Protein AF-A0A0M8WIR7-F1 (afdb_monomer_lite)

Foldseek 3Di:
DQCQLPFQAFDDPDPCLGLCVQDVDSDDDPVSSVVSVVVVCVVVVPPDDPPWAWQAWECPPFIWTATPVRDIDTDNFAEDACALVFADQDPAAASVQAAELVGDDLQLQVQAAWEEEEEDQWQSSLQSLQSNVVGHPEYEYEDEDDQAECVLLVFNRGHYPVSCPLVCCAVVVVRYHYAHFDFRHWDDDPQKIWTWTQGPPPPGDTDTDITSHYYYPPGGADDQPNYDPQARAPADDSSRAGDADLLQAGPRHPSYHYAALRSCVVQPSHAQSNGSLARSLVVVQNVQVCCCVPPVDAQDKDWDQLVCPLVVLLVDLLRDSHLSRGFPQWWWKWFAFPVGITIIGGTHGPNRVLVCVLVCSNPGGQKMKTKHWDAFPPSSVDDPPDPVPDFDDQLDQPQDRGRDTWIKIWMDGSSDTQDIGTQRDDPVSNQDDCRRHRVSVVVVSVVSVD

Radius of gyration: 24.92 Å; chains: 1; bounding box: 61×50×68 Å

pLDDT: mean 93.35, std 7.59, range [45.44, 98.81]

Secondary structure (DSSP, 8-state):
---SS-SSPPP-S-GGG-GGGT---SS--HHHHHHHHHHHHHHTT-----S--EEEEE-SSSEEEEETT--EEEESSEEE---S-EE-----BTGGGSEETTTS---GGGGTT-EEEEE--SHHHHHHHHHHTTT-SEEEEEESS---BHHHHS-TTSBPGGG-HHHHHHHTTSS-EEEEEEEEEEEEETTEEEEEEEETTTTT-EEEEEESEEEE---EE---TTB-GGGPPPEETTTTEE-B-TTSBBSSSTTEEE-GGGGGGSSTTTSSTTSHHHHHHHHHHHHHHHHHHHH-PPPPEEEE-GGGHHHHHHHHHHH-SHHHHTTTTEEEEEEE-TTS-EEEEEEEEHHHHHHHHHHTTTSS-SEEEEEEEEPPTTGGGS-TT-TTS----TT--S----SS-EEEEEEEETTEEEEEEEPPP-TT-----IIIIIHHHHHHHHHTT-

Sequence (450 aa):
MNLRTDWNSLLSDDPELLFTAYTPRYFPGADDMVRYLGDFAVKNDLPIRYDTTVVSVTRPDDFVLRDQHGTGYRAKRLIVATGVSQPYIPDIDGVEHAEPYCDVSVDPADFTGQRVLIIGRGNSAFETADNLVETAAVIHVAGPGSLKLAWQTHFVGHLRAVNNNFLDTYQLKSQNAVLDGHIAGIRREGDDFYVKVSFQRVNEVVKEIRYDRVVLATGFRFDASIFAPECRPQLTIKDRFPDQTAAWESVNVPDLFFAGTITQARDFKKSTSGFIHGFRYGVRALHRITEHRYHGVDWPSRELTPDGVTEAIIERVNRTSALWQLFTFMADAVLFGSDGTVRYAEEVPVDHLHEAVARGDFGDVASYLTVTLEYGADHDKINPFDITAGRTPQDDTSGLDGRYLHPVVRRFRAGELLGEHHLTENLENEWDSDEVHRAPLTRFLGASAK

Structure (mmCIF, N/CA/C/O backbone):
data_AF-A0A0M8WIR7-F1
#
_entry.id   AF-A0A0M8WIR7-F1
#
loop_
_atom_site.group_PDB
_atom_site.id
_atom_site.type_symbol
_atom_site.label_atom_id
_atom_site.label_alt_id
_atom_site.label_comp_id
_atom_site.label_asym_id
_atom_site.label_entity_id
_atom_site.label_seq_id
_atom_site.pdbx_PDB_ins_code
_atom_site.Cartn_x
_atom_site.Cartn_y
_atom_site.Cartn_z
_atom_site.occupancy
_atom_site.B_iso_or_equiv
_atom_site.auth_seq_id
_atom_site.auth_comp_id
_atom_site.auth_asym_id
_atom_site.auth_atom_id
_atom_site.pdbx_PDB_model_num
ATOM 1 N N . MET A 1 1 ? -1.490 13.091 -17.162 1.00 56.94 1 MET A N 1
ATOM 2 C CA . MET A 1 1 ? -2.241 13.401 -15.927 1.00 56.94 1 MET A CA 1
ATOM 3 C C . MET A 1 1 ? -1.275 13.334 -14.750 1.00 56.94 1 MET A C 1
ATOM 5 O O . MET A 1 1 ? -0.604 12.317 -14.626 1.00 56.94 1 MET A O 1
ATOM 9 N N . ASN A 1 2 ? -1.099 14.400 -13.959 1.00 76.88 2 ASN A N 1
ATOM 10 C CA . ASN A 1 2 ? -0.157 14.370 -12.830 1.00 76.88 2 ASN A CA 1
ATOM 11 C C . ASN A 1 2 ? -0.853 13.808 -11.582 1.00 76.88 2 ASN A C 1
ATOM 13 O O . ASN A 1 2 ? -1.451 14.551 -10.812 1.00 76.88 2 ASN A O 1
ATOM 17 N N . LEU A 1 3 ? -0.788 12.488 -11.410 1.00 91.75 3 LEU A N 1
ATOM 18 C CA . LEU A 1 3 ? -1.377 11.780 -10.273 1.00 91.75 3 LEU A CA 1
ATOM 19 C C . LEU A 1 3 ? -0.416 11.654 -9.076 1.00 91.75 3 LEU A C 1
ATOM 21 O O . LEU A 1 3 ? -0.744 10.989 -8.092 1.00 91.75 3 LEU A O 1
ATOM 25 N N . ARG A 1 4 ? 0.768 12.283 -9.133 1.00 89.75 4 ARG A N 1
ATOM 26 C CA . ARG A 1 4 ? 1.786 12.212 -8.075 1.00 89.75 4 ARG A CA 1
ATOM 27 C C . ARG A 1 4 ? 1.271 12.774 -6.754 1.00 89.75 4 ARG A C 1
ATOM 29 O O . ARG A 1 4 ? 1.574 12.222 -5.707 1.00 89.75 4 ARG A O 1
ATOM 36 N N . THR A 1 5 ? 0.479 13.839 -6.794 1.00 88.19 5 THR A N 1
ATOM 37 C CA . THR A 1 5 ? -0.097 14.488 -5.604 1.00 88.19 5 THR A CA 1
ATOM 38 C C . THR A 1 5 ? -1.575 14.158 -5.400 1.00 88.19 5 THR A C 1
ATOM 40 O O . THR A 1 5 ? -2.165 14.575 -4.407 1.00 88.19 5 THR A O 1
ATOM 43 N N . ASP A 1 6 ? -2.172 13.375 -6.300 1.00 92.19 6 ASP A N 1
ATOM 44 C CA . ASP A 1 6 ? -3.570 12.964 -6.223 1.00 92.19 6 ASP A CA 1
ATOM 45 C C . ASP A 1 6 ? -3.704 11.620 -5.505 1.00 92.19 6 ASP A C 1
ATOM 47 O O . ASP A 1 6 ? -3.293 10.569 -6.020 1.00 92.19 6 ASP A O 1
ATOM 51 N N . TRP A 1 7 ? -4.301 11.675 -4.314 1.00 92.69 7 TRP A N 1
ATOM 52 C CA . TRP A 1 7 ? -4.416 10.531 -3.420 1.00 92.69 7 TRP A CA 1
ATOM 53 C C . TRP A 1 7 ? -5.675 9.685 -3.608 1.00 92.69 7 TRP A C 1
ATOM 55 O O . TRP A 1 7 ? -5.734 8.594 -3.042 1.00 92.69 7 TRP A O 1
ATOM 65 N N . ASN A 1 8 ? -6.644 10.168 -4.391 1.00 95.38 8 ASN A N 1
ATOM 66 C CA . ASN A 1 8 ? -8.029 9.692 -4.365 1.00 95.38 8 ASN A CA 1
ATOM 67 C C . ASN A 1 8 ? -8.552 9.249 -5.736 1.00 95.38 8 ASN A C 1
ATOM 69 O O . ASN A 1 8 ? -9.435 8.397 -5.788 1.00 95.38 8 ASN A O 1
ATOM 73 N N . SER A 1 9 ? -8.015 9.776 -6.840 1.00 95.69 9 SER A N 1
ATOM 74 C CA . SER A 1 9 ? -8.469 9.384 -8.178 1.00 95.69 9 SER A CA 1
ATOM 75 C C . SER A 1 9 ? -8.129 7.931 -8.508 1.00 95.69 9 SER A C 1
ATOM 77 O O . SER A 1 9 ? -6.988 7.482 -8.326 1.00 95.69 9 SER A O 1
ATOM 79 N N . LEU A 1 10 ? -9.103 7.225 -9.081 1.00 95.81 10 LEU A N 1
ATOM 80 C CA . LEU A 1 10 ? -8.882 6.001 -9.844 1.00 95.81 10 LEU A CA 1
ATOM 81 C C . LEU A 1 10 ? -8.160 6.323 -11.162 1.00 95.81 10 LEU A C 1
ATOM 83 O O . LEU A 1 10 ? -8.081 7.475 -11.589 1.00 95.81 10 LEU A O 1
ATOM 87 N N . LEU A 1 11 ? -7.598 5.298 -11.805 1.00 95.12 11 LEU A N 1
ATOM 88 C CA . LEU A 1 11 ? -6.976 5.468 -13.117 1.00 95.12 11 LEU A CA 1
ATOM 89 C C . LEU A 1 11 ? -8.060 5.622 -14.186 1.00 95.12 11 LEU A C 1
ATOM 91 O O . LEU A 1 11 ? -8.944 4.777 -14.297 1.00 95.12 11 LEU A O 1
ATOM 95 N N . SER A 1 12 ? -7.966 6.691 -14.970 1.00 92.62 12 SER A N 1
ATOM 96 C CA . SER A 1 12 ? -8.810 6.945 -16.133 1.00 92.62 12 SER A CA 1
ATOM 97 C C . SER A 1 12 ? -8.070 7.857 -17.108 1.00 92.62 12 SER A C 1
ATOM 99 O O . SER A 1 12 ? -7.306 8.723 -16.680 1.00 92.62 12 SER A O 1
ATOM 101 N N . ASP A 1 13 ? -8.305 7.672 -18.403 1.00 89.81 13 ASP A N 1
ATOM 102 C CA . ASP A 1 13 ? -7.841 8.604 -19.436 1.00 89.81 13 ASP A CA 1
ATOM 103 C C . ASP A 1 13 ? -8.786 9.810 -19.589 1.00 89.81 13 ASP A C 1
ATOM 105 O O . ASP A 1 13 ? -8.454 10.783 -20.268 1.00 89.81 13 ASP A O 1
ATOM 109 N N . ASP A 1 14 ? -9.953 9.768 -18.939 1.00 91.88 14 ASP A N 1
ATOM 110 C CA . ASP A 1 14 ? -10.936 10.844 -18.938 1.00 91.88 14 ASP A CA 1
ATOM 111 C C . ASP A 1 14 ? -10.640 11.852 -17.809 1.00 91.88 14 ASP A C 1
ATOM 113 O O . ASP A 1 14 ? -10.760 11.513 -16.625 1.00 91.88 14 ASP A O 1
ATOM 117 N N . PRO A 1 15 ? -10.280 13.109 -18.133 1.00 89.25 15 PRO A N 1
ATOM 118 C CA . PRO A 1 15 ? -9.935 14.111 -17.128 1.00 89.25 15 PRO A CA 1
ATOM 119 C C . PRO A 1 15 ? -11.117 14.522 -16.237 1.00 89.25 15 PRO A C 1
ATOM 121 O O . PRO A 1 15 ? -10.889 15.039 -15.144 1.00 89.25 15 PRO A O 1
ATOM 124 N N . GLU A 1 16 ? -12.366 14.297 -16.656 1.00 90.94 16 GLU A N 1
ATOM 125 C CA . GLU A 1 16 ? -13.548 14.567 -15.826 1.00 90.94 16 GLU A CA 1
ATOM 126 C C . GLU A 1 16 ? -13.749 13.497 -14.737 1.00 90.94 16 GLU A C 1
ATOM 128 O O . GLU A 1 16 ? -14.491 13.714 -13.781 1.00 90.94 16 GLU A O 1
ATOM 133 N N . LEU A 1 17 ? -13.074 12.347 -14.852 1.00 93.56 17 LEU A N 1
ATOM 134 C CA . LEU A 1 17 ? -13.079 11.268 -13.857 1.00 93.56 17 LEU A CA 1
ATOM 135 C C . LEU A 1 17 ? -11.923 11.362 -12.855 1.00 93.56 17 LEU A C 1
ATOM 137 O O . LEU A 1 17 ? -11.569 10.383 -12.188 1.00 93.56 17 LEU A O 1
ATOM 141 N N . LEU A 1 18 ? -11.364 12.559 -12.707 1.00 94.38 18 LEU A N 1
ATOM 142 C CA . LEU A 1 18 ? -10.449 12.900 -11.632 1.00 94.38 18 LEU A CA 1
ATOM 143 C C . LEU A 1 18 ? -11.209 13.360 -10.390 1.00 94.38 18 LEU A C 1
ATOM 145 O O . LEU A 1 18 ? -12.052 14.251 -10.454 1.00 94.38 18 LEU A O 1
ATOM 149 N N . PHE A 1 19 ? -10.834 12.830 -9.228 1.00 95.25 19 PHE A N 1
ATOM 150 C CA . PHE A 1 19 ? -11.361 13.235 -7.927 1.00 95.25 19 PHE A CA 1
ATOM 151 C C . PHE A 1 19 ? -11.160 14.735 -7.654 1.00 95.25 19 PHE A C 1
ATOM 153 O O . PHE A 1 19 ? -11.969 15.369 -6.981 1.00 95.25 19 PHE A O 1
ATOM 160 N N . THR A 1 20 ? -10.118 15.345 -8.222 1.00 92.31 20 THR A N 1
ATOM 161 C CA . THR A 1 20 ? -9.865 16.792 -8.114 1.00 92.31 20 THR A CA 1
ATOM 162 C C . THR A 1 20 ? -10.954 17.656 -8.756 1.00 92.31 20 THR A C 1
ATOM 164 O O . THR A 1 20 ? -11.083 18.824 -8.394 1.00 92.31 20 THR A O 1
ATOM 167 N N . ALA A 1 21 ? -11.783 17.100 -9.647 1.00 92.88 21 ALA A N 1
ATOM 168 C CA . ALA A 1 21 ? -12.964 17.781 -10.175 1.00 92.88 21 ALA A CA 1
ATOM 169 C C . ALA A 1 21 ? -14.115 17.871 -9.150 1.00 92.88 21 ALA A C 1
ATOM 171 O O . ALA A 1 21 ? -15.032 18.673 -9.319 1.00 92.88 21 ALA A O 1
ATOM 172 N N . TYR A 1 22 ? -14.076 17.070 -8.080 1.00 94.56 22 TYR A N 1
ATOM 173 C CA . TYR A 1 22 ? -15.161 16.950 -7.104 1.00 94.56 22 TYR A CA 1
ATOM 174 C C . TYR A 1 22 ? -14.981 17.906 -5.931 1.00 94.56 22 TYR A C 1
ATOM 176 O O . TYR A 1 22 ? -15.977 18.388 -5.390 1.00 94.56 22 TYR A O 1
ATOM 184 N N . THR A 1 23 ? -13.733 18.181 -5.541 1.00 93.69 23 THR A N 1
ATOM 185 C CA . THR A 1 23 ? -13.407 19.051 -4.410 1.00 93.69 23 THR A CA 1
ATOM 186 C C . THR A 1 23 ? -11.957 19.548 -4.478 1.00 93.69 23 THR A C 1
ATOM 188 O O . THR A 1 23 ? -11.053 18.767 -4.780 1.00 93.69 23 THR A O 1
ATOM 191 N N . PRO A 1 24 ? -11.690 20.831 -4.161 1.00 90.81 24 PRO A N 1
ATOM 192 C CA . PRO A 1 24 ? -10.331 21.365 -4.073 1.00 90.81 24 PRO A CA 1
ATOM 193 C C . PRO A 1 24 ? -9.678 21.113 -2.701 1.00 90.81 24 PRO A C 1
ATOM 195 O O . PRO A 1 24 ? -8.556 21.558 -2.458 1.00 90.81 24 PRO A O 1
ATOM 198 N N . ARG A 1 25 ? -10.384 20.471 -1.756 1.00 92.81 25 ARG A N 1
ATOM 199 C CA . ARG A 1 25 ? -9.888 20.271 -0.389 1.00 92.81 25 ARG A CA 1
ATOM 200 C C . ARG A 1 25 ? -8.739 19.269 -0.360 1.00 92.81 25 ARG A C 1
ATOM 202 O O . ARG A 1 25 ? -8.842 18.174 -0.897 1.00 92.81 25 ARG A O 1
ATOM 209 N N . TYR A 1 26 ? -7.695 19.609 0.393 1.00 89.31 26 TYR A N 1
ATOM 210 C CA . TYR A 1 26 ? -6.567 18.707 0.634 1.00 89.31 26 TYR A CA 1
ATOM 211 C C . TYR A 1 26 ? -6.964 17.461 1.450 1.00 89.31 26 TYR A C 1
ATOM 213 O O . TYR A 1 26 ? -6.513 16.355 1.165 1.00 89.31 26 TYR A O 1
ATOM 221 N N . PHE A 1 27 ? -7.860 17.635 2.428 1.00 91.06 27 PHE A N 1
ATOM 222 C CA . PHE A 1 27 ? -8.535 16.551 3.148 1.00 91.06 27 PHE A CA 1
ATOM 223 C C . PHE A 1 27 ? -10.037 16.617 2.834 1.00 91.06 27 PHE A C 1
ATOM 225 O O . PHE A 1 27 ? -10.740 17.445 3.431 1.00 91.06 27 PHE A O 1
ATOM 232 N N . PRO A 1 28 ? -10.513 15.850 1.837 1.00 93.81 28 PRO A N 1
ATOM 233 C CA . PRO A 1 28 ? -11.913 15.853 1.423 1.00 93.81 28 PRO A CA 1
ATOM 234 C C . PRO A 1 28 ? -12.812 15.155 2.452 1.00 93.81 28 PRO A C 1
ATOM 236 O O . PRO A 1 28 ? -12.335 14.376 3.276 1.00 93.81 28 PRO A O 1
ATOM 239 N N . GLY A 1 29 ? -14.116 15.439 2.401 1.00 93.38 29 GLY A N 1
ATOM 240 C CA . GLY A 1 29 ? -15.104 14.698 3.190 1.00 93.38 29 GLY A CA 1
ATOM 241 C C . GLY A 1 29 ? -15.360 13.309 2.597 1.00 93.38 29 GLY A C 1
ATOM 242 O O . GLY A 1 29 ? -15.146 13.094 1.404 1.00 93.38 29 GLY A O 1
ATOM 243 N N . ALA A 1 30 ? -15.843 12.368 3.411 1.00 93.38 30 ALA A N 1
ATOM 244 C CA . ALA A 1 30 ? -16.120 11.001 2.957 1.00 93.38 30 ALA A CA 1
ATOM 245 C C . ALA A 1 30 ? -17.183 10.948 1.840 1.00 93.38 30 ALA A C 1
ATOM 247 O O . ALA A 1 30 ? -17.038 10.180 0.888 1.00 93.38 30 ALA A O 1
ATOM 248 N N . ASP A 1 31 ? -18.197 11.816 1.903 1.00 96.19 31 ASP A N 1
ATOM 249 C CA . ASP A 1 31 ? -19.293 11.862 0.926 1.00 96.19 31 ASP A CA 1
ATOM 250 C C . ASP A 1 31 ? -18.824 12.212 -0.496 1.00 96.19 31 ASP A C 1
ATOM 252 O O . ASP A 1 31 ? -19.417 11.753 -1.476 1.00 96.19 31 ASP A O 1
ATOM 256 N N . ASP A 1 32 ? -17.725 12.966 -0.637 1.00 97.12 32 ASP A N 1
ATOM 257 C CA . ASP A 1 32 ? -17.139 13.262 -1.950 1.00 97.12 32 ASP A CA 1
ATOM 258 C C . ASP A 1 32 ? -16.637 11.982 -2.636 1.00 97.12 32 ASP A C 1
ATOM 260 O O . ASP A 1 32 ? -16.790 11.836 -3.848 1.00 97.12 32 ASP A O 1
ATOM 264 N N . MET A 1 33 ? -16.089 11.029 -1.870 1.00 96.94 33 MET A N 1
ATOM 265 C CA . MET A 1 33 ? -15.662 9.723 -2.387 1.00 96.94 33 MET A CA 1
ATOM 266 C C . MET A 1 33 ? -16.851 8.868 -2.823 1.00 96.94 33 MET A C 1
ATOM 268 O O . MET A 1 33 ? -16.785 8.226 -3.869 1.00 96.94 33 MET A O 1
ATOM 272 N N . VAL A 1 34 ? -17.955 8.892 -2.072 1.00 96.88 34 VAL A N 1
ATOM 273 C CA . VAL A 1 34 ? -19.178 8.159 -2.438 1.00 96.88 34 VAL A CA 1
ATOM 274 C C . VAL A 1 34 ? -19.739 8.678 -3.761 1.00 96.88 34 VAL A C 1
ATOM 276 O O . VAL A 1 34 ? -19.995 7.890 -4.672 1.00 96.88 34 VAL A O 1
ATOM 279 N N . ARG A 1 35 ? -19.865 10.006 -3.893 1.00 97.38 35 ARG A N 1
ATOM 280 C CA . ARG A 1 35 ? -20.308 10.657 -5.133 1.00 97.38 35 ARG A CA 1
ATOM 281 C C . ARG A 1 35 ? -19.384 10.317 -6.303 1.00 97.38 35 ARG A C 1
ATOM 283 O O . ARG A 1 35 ? -19.860 9.858 -7.335 1.00 97.38 35 ARG A O 1
ATOM 290 N N . TYR A 1 36 ? -18.072 10.465 -6.110 1.00 97.81 36 TYR A N 1
ATOM 291 C CA . TYR A 1 36 ? -17.063 10.156 -7.123 1.00 97.81 36 TYR A CA 1
ATOM 292 C C . TYR A 1 36 ? -17.154 8.721 -7.651 1.00 97.81 36 TYR A C 1
ATOM 294 O O . TYR A 1 36 ? -17.180 8.513 -8.861 1.00 97.81 36 TYR A O 1
ATOM 302 N N . LEU A 1 37 ? -17.218 7.726 -6.762 1.00 97.31 37 LEU A N 1
ATOM 303 C CA . LEU A 1 37 ? -17.273 6.320 -7.166 1.00 97.31 37 LEU A CA 1
ATOM 304 C C . LEU A 1 37 ? -18.589 5.973 -7.877 1.00 97.31 37 LEU A C 1
ATOM 306 O O . LEU A 1 37 ? -18.577 5.165 -8.808 1.00 97.31 37 LEU A O 1
ATOM 310 N N . GLY A 1 38 ? -19.703 6.593 -7.473 1.00 97.25 38 GLY A N 1
ATOM 311 C CA . GLY A 1 38 ? -20.990 6.461 -8.158 1.00 97.25 38 GLY A CA 1
ATOM 312 C C . GLY A 1 38 ? -20.934 6.989 -9.592 1.00 97.25 38 GLY A C 1
ATOM 313 O O . GLY A 1 38 ? -21.252 6.260 -10.532 1.00 97.25 38 GLY A O 1
ATOM 314 N N . ASP A 1 39 ? -20.450 8.217 -9.769 1.00 97.19 39 ASP A N 1
ATOM 315 C CA . ASP A 1 39 ? -20.318 8.849 -11.086 1.00 97.19 39 ASP A CA 1
ATOM 316 C C . ASP A 1 39 ? -19.312 8.098 -11.976 1.00 97.19 39 ASP A C 1
ATOM 318 O O . ASP A 1 39 ? -19.562 7.891 -13.166 1.00 97.19 39 ASP A O 1
ATOM 322 N N . PHE A 1 40 ? -18.206 7.609 -11.401 1.00 97.69 40 PHE A N 1
ATOM 323 C CA . PHE A 1 40 ? -17.223 6.787 -12.109 1.00 97.69 40 PHE A CA 1
ATOM 324 C C . PHE A 1 40 ? -17.844 5.492 -12.647 1.00 97.69 40 PHE A C 1
ATOM 326 O O . PHE A 1 40 ? -17.593 5.121 -13.797 1.00 97.69 40 PHE A O 1
ATOM 333 N N . ALA A 1 41 ? -18.661 4.810 -11.838 1.00 97.62 41 ALA A N 1
ATOM 334 C CA . ALA A 1 41 ? -19.342 3.584 -12.244 1.00 97.62 41 ALA A CA 1
ATOM 335 C C . ALA A 1 41 ? -20.355 3.830 -13.369 1.00 97.62 41 ALA A C 1
ATOM 337 O O . ALA A 1 41 ? -20.362 3.085 -14.348 1.00 97.62 41 ALA A O 1
ATOM 338 N N . VAL A 1 42 ? -21.159 4.893 -13.256 1.00 96.56 42 VAL A N 1
ATOM 339 C CA . VAL A 1 42 ? -22.157 5.272 -14.269 1.00 96.56 42 VAL A CA 1
ATOM 340 C C . VAL A 1 42 ? -21.487 5.663 -15.584 1.00 96.56 42 VAL A C 1
ATOM 342 O O . VAL A 1 42 ? -21.892 5.185 -16.641 1.00 96.56 42 VAL A O 1
ATOM 345 N N . LYS A 1 43 ? -20.443 6.501 -15.543 1.00 96.38 43 LYS A N 1
ATOM 346 C CA . LYS A 1 43 ? -19.793 7.011 -16.760 1.00 96.38 43 LYS A CA 1
ATOM 347 C C . LYS A 1 43 ? -19.093 5.918 -17.570 1.00 96.38 43 LYS A C 1
ATOM 349 O O . LYS A 1 43 ? -19.062 6.002 -18.793 1.00 96.38 43 LYS A O 1
ATOM 354 N N . ASN A 1 44 ? -18.546 4.906 -16.896 1.00 96.44 44 ASN A N 1
ATOM 355 C CA . ASN A 1 44 ? -17.858 3.784 -17.542 1.00 96.44 44 ASN A CA 1
ATOM 356 C C . ASN A 1 44 ? -18.760 2.562 -17.786 1.00 96.44 44 ASN A C 1
ATOM 358 O O . ASN A 1 44 ? -18.241 1.531 -18.207 1.00 96.44 44 ASN A O 1
ATOM 362 N N . ASP A 1 45 ? -20.067 2.652 -17.505 1.00 96.62 45 ASP A N 1
ATOM 363 C CA . ASP A 1 45 ? -21.032 1.545 -17.641 1.00 96.62 45 ASP A CA 1
ATOM 364 C C . ASP A 1 45 ? -20.534 0.238 -16.988 1.00 96.62 45 ASP A C 1
ATOM 366 O O . ASP A 1 45 ? -20.530 -0.844 -17.580 1.00 96.62 45 ASP A O 1
ATOM 370 N N . LEU A 1 46 ? -20.018 0.347 -15.756 1.00 96.88 46 LEU A N 1
ATOM 371 C CA . LEU A 1 46 ? -19.420 -0.799 -15.076 1.00 96.88 46 LEU A CA 1
ATOM 372 C C . LEU A 1 46 ? -20.499 -1.839 -14.713 1.00 96.88 46 LEU A C 1
ATOM 374 O O . LEU A 1 46 ? -21.505 -1.483 -14.093 1.00 96.88 46 LEU A O 1
ATOM 378 N N . PRO A 1 47 ? -20.285 -3.140 -14.996 1.00 97.00 47 PRO A N 1
ATOM 379 C CA . PRO A 1 47 ? -21.267 -4.192 -14.736 1.00 97.00 47 PRO A CA 1
ATOM 380 C C . PRO A 1 47 ? -21.296 -4.586 -13.249 1.00 97.00 47 PRO A C 1
ATOM 382 O O . PRO A 1 47 ? -20.854 -5.670 -12.859 1.00 97.00 47 PRO A O 1
ATOM 385 N N . ILE A 1 48 ? -21.809 -3.695 -12.400 1.00 97.31 48 ILE A N 1
ATOM 386 C CA . ILE A 1 48 ? -21.849 -3.859 -10.944 1.00 97.31 48 ILE A CA 1
ATOM 387 C C . ILE A 1 48 ? -23.218 -4.382 -10.507 1.00 97.31 48 ILE A C 1
ATOM 389 O O . ILE A 1 48 ? -24.264 -3.869 -10.898 1.00 97.31 48 ILE A O 1
ATOM 393 N N . ARG A 1 49 ? -23.209 -5.404 -9.645 1.00 96.69 49 ARG A N 1
ATOM 394 C CA . ARG A 1 49 ? -24.400 -5.873 -8.931 1.00 96.69 49 ARG A CA 1
ATOM 395 C C . ARG A 1 49 ? -24.356 -5.364 -7.498 1.00 96.69 49 ARG A C 1
ATOM 397 O O . ARG A 1 49 ? -23.608 -5.890 -6.678 1.00 96.69 49 ARG A O 1
ATOM 404 N N . TYR A 1 50 ? -25.138 -4.326 -7.228 1.00 96.62 50 TYR A N 1
ATOM 405 C CA . TYR A 1 50 ? -25.344 -3.803 -5.879 1.00 96.62 50 TYR A CA 1
ATOM 406 C C . TYR A 1 50 ? -26.228 -4.745 -5.054 1.00 96.62 50 TYR A C 1
ATOM 408 O O . TYR A 1 50 ? -26.773 -5.715 -5.585 1.00 96.62 50 TYR A O 1
ATOM 416 N N . ASP A 1 51 ? -26.316 -4.493 -3.746 1.00 96.88 51 ASP A N 1
ATOM 417 C CA . ASP A 1 51 ? -27.130 -5.275 -2.806 1.00 96.88 51 ASP A CA 1
ATOM 418 C C . ASP A 1 51 ? -26.888 -6.793 -2.899 1.00 96.88 51 ASP A C 1
ATOM 420 O O . ASP A 1 51 ? -27.790 -7.605 -2.728 1.00 96.88 51 ASP A O 1
ATOM 424 N N . THR A 1 52 ? -25.648 -7.190 -3.198 1.00 97.81 52 THR A N 1
ATOM 425 C CA . THR A 1 52 ? -25.249 -8.585 -3.419 1.00 97.81 52 THR A CA 1
ATOM 426 C C . THR A 1 52 ? -24.062 -8.922 -2.518 1.00 97.81 52 THR A C 1
ATOM 428 O O . THR A 1 52 ? -22.900 -8.711 -2.867 1.00 97.81 52 THR A O 1
ATOM 431 N N . THR A 1 53 ? -24.344 -9.444 -1.328 1.00 97.69 53 THR A N 1
ATOM 432 C CA . THR A 1 53 ? -23.341 -9.930 -0.380 1.00 97.69 53 THR A CA 1
ATOM 433 C C . THR A 1 53 ? -23.042 -11.396 -0.658 1.00 97.69 53 THR A C 1
ATOM 435 O O . THR A 1 53 ? -23.867 -12.269 -0.407 1.00 97.69 53 THR A O 1
ATOM 438 N N . VAL A 1 54 ? -21.833 -11.692 -1.134 1.00 98.06 54 VAL A N 1
ATOM 439 C CA . VAL A 1 54 ? -21.351 -13.075 -1.236 1.00 98.06 54 VAL A CA 1
ATOM 440 C C . VAL A 1 54 ? -21.145 -13.641 0.169 1.00 98.06 54 VAL A C 1
ATOM 442 O O . VAL A 1 54 ? -20.356 -13.105 0.940 1.00 98.06 54 VAL A O 1
ATOM 445 N N . VAL A 1 55 ? -21.826 -14.743 0.484 1.00 97.94 55 VAL A N 1
ATOM 446 C CA . VAL A 1 55 ? -21.768 -15.403 1.803 1.00 97.94 55 VAL A CA 1
ATOM 447 C C . VAL A 1 55 ? -21.050 -16.751 1.769 1.00 97.94 55 VAL A C 1
ATOM 449 O O . VAL A 1 55 ? -20.692 -17.289 2.812 1.00 97.94 55 VAL A O 1
ATOM 452 N N . SER A 1 56 ? -20.844 -17.323 0.580 1.00 98.19 56 SER A N 1
ATOM 453 C CA . SER A 1 56 ? -20.159 -18.606 0.421 1.00 98.19 56 SER A CA 1
ATOM 454 C C . SER A 1 56 ? -19.409 -18.683 -0.903 1.00 98.19 56 SER A C 1
ATOM 456 O O . SER A 1 56 ? -19.934 -18.284 -1.944 1.00 98.19 56 SER A O 1
ATOM 458 N N . VAL A 1 57 ? -18.200 -19.239 -0.854 1.00 98.56 57 VAL A N 1
ATOM 459 C CA . VAL A 1 57 ? -17.347 -19.567 -1.997 1.00 98.56 57 VAL A CA 1
ATOM 460 C C . VAL A 1 57 ? -16.874 -21.012 -1.847 1.00 98.56 57 VAL A C 1
ATOM 462 O O . VAL A 1 57 ? -16.299 -21.379 -0.825 1.00 98.56 57 VAL A O 1
ATOM 465 N N . THR A 1 58 ? -17.115 -21.823 -2.872 1.00 98.25 58 THR A N 1
ATOM 466 C CA . THR A 1 58 ? -16.662 -23.223 -2.984 1.00 98.25 58 THR A CA 1
ATOM 467 C C . THR A 1 58 ? -15.927 -23.414 -4.305 1.00 98.25 58 THR A C 1
ATOM 469 O O . THR A 1 58 ? -16.075 -22.590 -5.215 1.00 98.25 58 THR A O 1
ATOM 472 N N . ARG A 1 59 ? -15.155 -24.497 -4.443 1.00 96.75 59 ARG A N 1
ATOM 473 C CA . ARG A 1 59 ? -14.462 -24.803 -5.703 1.00 96.75 59 ARG A CA 1
ATOM 474 C C . ARG A 1 59 ? -14.430 -26.306 -6.005 1.00 96.75 59 ARG A C 1
ATOM 476 O O . ARG A 1 59 ? -13.405 -26.943 -5.780 1.00 96.75 59 ARG A O 1
ATOM 483 N N . PRO A 1 60 ? -15.530 -26.886 -6.521 1.00 90.75 60 PRO A N 1
ATOM 484 C CA . PRO A 1 60 ? -15.504 -28.259 -7.024 1.00 90.75 60 PRO A CA 1
ATOM 485 C C . PRO A 1 60 ? -14.648 -28.388 -8.296 1.00 90.75 60 PRO A C 1
ATOM 487 O O . PRO A 1 60 ? -13.821 -29.286 -8.371 1.00 90.75 60 PRO A O 1
ATOM 490 N N . ASP A 1 61 ? -14.812 -27.454 -9.244 1.00 90.94 61 ASP A N 1
ATOM 491 C CA . ASP A 1 61 ? -13.991 -27.322 -10.460 1.00 90.94 61 ASP A CA 1
ATOM 492 C C . ASP A 1 61 ? -13.612 -25.835 -10.641 1.00 90.94 61 ASP A C 1
ATOM 494 O O . ASP A 1 61 ? -12.485 -25.407 -10.384 1.00 90.94 61 ASP A O 1
ATOM 498 N N . ASP A 1 62 ? -14.617 -25.024 -10.985 1.00 96.62 62 ASP A N 1
ATOM 499 C CA . ASP A 1 62 ? -14.587 -23.559 -11.000 1.00 96.62 62 ASP A CA 1
ATOM 500 C C . ASP A 1 62 ? -15.010 -22.996 -9.634 1.00 96.62 62 ASP A C 1
ATOM 502 O O . ASP A 1 62 ? -15.636 -23.697 -8.831 1.00 96.62 62 ASP A O 1
ATOM 506 N N . PHE A 1 63 ? -14.762 -21.705 -9.391 1.00 98.44 63 PHE A N 1
ATOM 507 C CA . PHE A 1 63 ? -15.338 -21.022 -8.235 1.00 98.44 63 PHE A CA 1
ATOM 508 C C . PHE A 1 63 ? -16.857 -20.945 -8.376 1.00 98.44 63 PHE A C 1
ATOM 510 O O . PHE A 1 63 ? -17.378 -20.470 -9.390 1.00 98.44 63 PHE A O 1
ATOM 517 N N . VAL A 1 64 ? -17.566 -21.377 -7.335 1.00 98.25 64 VAL A N 1
ATOM 518 C CA . VAL A 1 64 ? -19.015 -21.234 -7.200 1.00 98.25 64 VAL A CA 1
ATOM 519 C C . VAL A 1 64 ? -19.301 -20.370 -5.982 1.00 98.25 64 VAL A C 1
ATOM 521 O O . VAL A 1 64 ? -18.976 -20.747 -4.855 1.00 98.25 64 VAL A O 1
ATOM 524 N N . LEU A 1 65 ? -19.912 -19.214 -6.226 1.00 98.19 65 LEU A N 1
ATOM 525 C CA . LEU A 1 65 ? -20.274 -18.234 -5.212 1.00 98.19 65 LEU A CA 1
ATOM 526 C C . LEU A 1 65 ? -21.778 -18.305 -4.948 1.00 98.19 65 LEU A C 1
ATOM 528 O O . LEU A 1 65 ? -22.554 -18.556 -5.872 1.00 98.19 65 LEU A O 1
ATOM 532 N N . ARG A 1 66 ? -22.193 -18.042 -3.709 1.00 98.31 66 ARG A N 1
ATOM 533 C CA . ARG A 1 66 ? -23.597 -17.813 -3.350 1.00 98.31 66 ARG A CA 1
ATOM 534 C C . ARG A 1 66 ? -23.750 -16.481 -2.638 1.00 98.31 66 ARG A C 1
ATOM 536 O O . ARG A 1 66 ? -22.961 -16.181 -1.739 1.00 98.31 66 ARG A O 1
ATOM 543 N N . ASP A 1 67 ? -24.752 -15.708 -3.039 1.00 98.38 67 ASP A N 1
ATOM 544 C CA . ASP A 1 67 ? -25.140 -14.488 -2.332 1.00 98.38 67 ASP A CA 1
ATOM 545 C C . ASP A 1 67 ? -26.086 -14.769 -1.151 1.00 98.38 67 ASP A C 1
ATOM 547 O O . ASP A 1 67 ? -26.522 -15.904 -0.920 1.00 98.38 67 ASP A O 1
ATOM 551 N N . GLN A 1 68 ? -26.421 -13.715 -0.409 1.00 98.06 68 GLN A N 1
ATOM 552 C CA . GLN A 1 68 ? -27.355 -13.743 0.713 1.00 98.06 68 GLN A CA 1
ATOM 553 C C . GLN A 1 68 ? -28.799 -14.098 0.315 1.00 98.06 68 GLN A C 1
ATOM 555 O O . GLN A 1 68 ? -29.604 -14.441 1.179 1.00 98.06 68 GLN A O 1
ATOM 560 N N . HIS A 1 69 ? -29.137 -14.036 -0.974 1.00 97.50 69 HIS A N 1
ATOM 561 C CA . HIS A 1 69 ? -30.445 -14.400 -1.523 1.00 97.50 69 HIS A CA 1
ATOM 562 C C . HIS A 1 69 ? -30.490 -15.846 -2.051 1.00 97.50 69 HIS A C 1
ATOM 564 O O . HIS A 1 69 ? -31.546 -16.322 -2.470 1.00 97.50 69 HIS A O 1
ATOM 570 N N . GLY A 1 70 ? -29.367 -16.571 -2.003 1.00 96.81 70 GLY A N 1
ATOM 571 C CA . GLY A 1 70 ? -29.233 -17.939 -2.502 1.00 96.81 70 GLY A CA 1
ATOM 572 C C . GLY A 1 70 ? -28.933 -18.041 -4.002 1.00 96.81 70 GLY A C 1
ATOM 573 O O . GLY A 1 70 ? -28.869 -19.158 -4.525 1.00 96.81 70 GLY A O 1
ATOM 574 N N . THR A 1 71 ? -28.719 -16.918 -4.691 1.00 97.88 71 THR A N 1
ATOM 575 C CA . THR A 1 71 ? -28.322 -16.872 -6.103 1.00 97.88 71 THR A CA 1
ATOM 576 C C . THR A 1 71 ? -26.911 -17.423 -6.263 1.00 97.88 71 THR A C 1
ATOM 578 O O . THR A 1 71 ? -25.996 -17.050 -5.529 1.00 97.88 71 THR A O 1
ATOM 581 N N . GLY A 1 72 ? -26.723 -18.314 -7.237 1.00 97.12 72 GLY A N 1
ATOM 582 C CA . GLY A 1 72 ? -25.423 -18.897 -7.559 1.00 97.12 72 GLY A CA 1
ATOM 583 C C . GLY A 1 72 ? -24.709 -18.162 -8.693 1.00 97.12 72 GLY A C 1
ATOM 584 O O . GLY A 1 72 ? -25.320 -17.848 -9.715 1.00 97.12 72 GLY A O 1
ATOM 585 N N . TYR A 1 73 ? -23.398 -17.981 -8.556 1.00 97.19 73 TYR A N 1
ATOM 586 C CA . TYR A 1 73 ? -22.515 -17.488 -9.615 1.00 97.19 73 TYR A CA 1
ATOM 587 C C . TYR A 1 73 ? -21.376 -18.470 -9.844 1.00 97.19 73 TYR A C 1
ATOM 589 O O . TYR A 1 73 ? -20.953 -19.164 -8.922 1.00 97.19 73 TYR A O 1
ATOM 597 N N . ARG A 1 74 ? -20.863 -18.517 -11.073 1.00 97.62 74 ARG A N 1
ATOM 598 C CA . ARG A 1 74 ? -19.726 -19.361 -11.440 1.00 97.62 74 ARG A CA 1
ATOM 599 C C . ARG A 1 74 ? -18.673 -18.532 -12.159 1.00 97.62 74 ARG A C 1
ATOM 601 O O . ARG A 1 74 ? -19.013 -17.783 -13.072 1.00 97.62 74 ARG A O 1
ATOM 608 N N . ALA A 1 75 ? -17.414 -18.701 -11.771 1.00 97.44 75 ALA A N 1
ATOM 609 C CA . ALA A 1 75 ? -16.285 -18.036 -12.405 1.00 97.44 75 ALA A CA 1
ATOM 610 C C . ALA A 1 75 ? -15.048 -18.940 -12.426 1.00 97.44 75 ALA A C 1
ATOM 612 O O . ALA A 1 75 ? -14.758 -19.639 -11.460 1.00 97.44 75 ALA A O 1
ATOM 613 N N . LYS A 1 76 ? -14.287 -18.892 -13.524 1.00 97.56 76 LYS A N 1
ATOM 614 C CA . LYS A 1 76 ? -13.010 -19.618 -13.642 1.00 97.56 76 LYS A CA 1
ATOM 615 C C . LYS A 1 76 ? -11.901 -18.992 -12.795 1.00 97.56 76 LYS A C 1
ATOM 617 O O . LYS A 1 76 ? -11.010 -19.692 -12.341 1.00 97.56 76 LYS A O 1
ATOM 622 N N . ARG A 1 77 ? -11.957 -17.669 -12.612 1.00 97.62 77 ARG A N 1
ATOM 623 C CA . ARG A 1 77 ? -11.025 -16.880 -11.798 1.00 97.62 77 ARG A CA 1
ATOM 624 C C . ARG A 1 77 ? -11.814 -15.976 -10.869 1.00 97.62 77 ARG A C 1
ATOM 626 O O . ARG A 1 77 ? -12.875 -15.487 -11.259 1.00 97.62 77 ARG A O 1
ATOM 633 N N . LEU A 1 78 ? -11.284 -15.743 -9.677 1.00 98.31 78 LEU A N 1
ATOM 634 C CA . LEU A 1 78 ? -11.891 -14.875 -8.679 1.00 98.31 78 LEU A CA 1
ATOM 635 C C . LEU A 1 78 ? -10.881 -13.805 -8.268 1.00 98.31 78 LEU A C 1
ATOM 637 O O . LEU A 1 78 ? -9.783 -14.136 -7.840 1.00 98.31 78 LEU A O 1
ATOM 641 N N . ILE A 1 79 ? -11.255 -12.531 -8.387 1.00 98.62 79 ILE A N 1
ATOM 642 C CA . ILE A 1 79 ? -10.476 -11.408 -7.853 1.00 98.62 79 ILE A CA 1
ATOM 643 C C . ILE A 1 79 ? -11.224 -10.877 -6.636 1.00 98.62 79 ILE A C 1
ATOM 645 O O . ILE A 1 79 ? -12.342 -10.376 -6.748 1.00 98.62 79 ILE A O 1
ATOM 649 N N . VAL A 1 80 ? -10.617 -11.004 -5.464 1.00 98.44 80 VAL A N 1
ATOM 650 C CA . VAL A 1 80 ? -11.183 -10.545 -4.200 1.00 98.44 80 VAL A CA 1
ATOM 651 C C . VAL A 1 80 ? -10.695 -9.125 -3.941 1.00 98.44 80 VAL A C 1
ATOM 653 O O . VAL A 1 80 ? -9.498 -8.885 -3.817 1.00 98.44 80 VAL A O 1
ATOM 656 N N . ALA A 1 81 ? -11.625 -8.176 -3.859 1.00 97.94 81 ALA A N 1
ATOM 657 C CA . ALA A 1 81 ? -11.342 -6.756 -3.633 1.00 97.94 81 ALA A CA 1
ATOM 658 C C . ALA A 1 81 ? -12.123 -6.190 -2.432 1.00 97.94 81 ALA A C 1
ATOM 660 O O . ALA A 1 81 ? -12.466 -5.014 -2.395 1.00 97.94 81 ALA A O 1
ATOM 661 N N . THR A 1 82 ? -12.431 -7.036 -1.444 1.00 97.06 82 THR A N 1
ATOM 662 C CA . THR A 1 82 ? -13.280 -6.693 -0.286 1.00 97.06 82 THR A CA 1
ATOM 663 C C . THR A 1 82 ? -12.558 -5.887 0.795 1.00 97.06 82 THR A C 1
ATOM 665 O O . THR A 1 82 ? -13.165 -5.514 1.796 1.00 97.06 82 THR A O 1
ATOM 668 N N . GLY A 1 83 ? -11.256 -5.639 0.629 1.00 96.62 83 GLY A N 1
ATOM 669 C CA . GLY A 1 83 ? -10.445 -4.976 1.642 1.00 96.62 83 GLY A CA 1
ATOM 670 C C . GLY A 1 83 ? -10.321 -5.788 2.939 1.00 96.62 83 GLY A C 1
ATOM 671 O O . GLY A 1 83 ? -10.563 -6.997 2.989 1.00 96.62 83 GLY A O 1
ATOM 672 N N . VAL A 1 84 ? -9.908 -5.104 4.002 1.00 94.88 84 VAL A N 1
ATOM 673 C CA . VAL A 1 84 ? -9.881 -5.631 5.372 1.00 94.88 84 VAL A CA 1
ATOM 674 C C . VAL A 1 84 ? -11.223 -5.339 6.051 1.00 94.88 84 VAL A C 1
ATOM 676 O O . VAL A 1 84 ? -11.351 -4.389 6.814 1.00 94.88 84 VAL A O 1
ATOM 679 N N . SER A 1 85 ? -12.250 -6.112 5.699 1.00 92.38 85 SER A N 1
ATOM 680 C CA . SER A 1 85 ? -13.656 -5.829 6.025 1.00 92.38 85 SER A CA 1
ATOM 681 C C . SER A 1 85 ? -14.080 -6.120 7.469 1.00 92.38 85 SER A C 1
ATOM 683 O O . SER A 1 85 ? -15.184 -5.749 7.850 1.00 92.38 85 SER A O 1
ATOM 685 N N . GLN A 1 86 ? -13.244 -6.778 8.275 1.00 95.06 86 GLN A N 1
ATOM 686 C CA . GLN A 1 86 ? -13.575 -7.168 9.651 1.00 95.06 86 GLN A CA 1
ATOM 687 C C . GLN A 1 86 ? -12.647 -6.474 10.654 1.00 95.06 86 GLN A C 1
ATOM 689 O O . GLN A 1 86 ? -11.461 -6.299 10.357 1.00 95.06 86 GLN A O 1
ATOM 694 N N . PRO A 1 87 ? -13.105 -6.122 11.868 1.00 95.62 87 PRO A N 1
ATOM 695 C CA . PRO A 1 87 ? -12.212 -5.623 12.907 1.00 95.62 87 PRO A CA 1
ATOM 696 C C . PRO A 1 87 ? -11.183 -6.695 13.304 1.00 95.62 87 PRO A C 1
ATOM 698 O O . PRO A 1 87 ? -11.476 -7.892 13.370 1.00 95.62 87 PRO A O 1
ATOM 701 N N . TYR A 1 88 ? -9.946 -6.270 13.569 1.00 95.44 88 TYR A N 1
ATOM 702 C CA . TYR A 1 88 ? -8.922 -7.128 14.159 1.00 95.44 88 TYR A CA 1
ATOM 703 C C . TYR A 1 88 ? -9.024 -7.062 15.683 1.00 95.44 88 TYR A C 1
ATOM 705 O O . TYR A 1 88 ? -8.627 -6.069 16.296 1.00 95.44 88 TYR A O 1
ATOM 713 N N . ILE A 1 89 ? -9.521 -8.138 16.288 1.00 94.94 89 ILE A N 1
ATOM 714 C CA . ILE A 1 89 ? -9.625 -8.281 17.742 1.00 94.94 89 ILE A CA 1
ATOM 715 C C . ILE A 1 89 ? -8.353 -8.977 18.255 1.00 94.94 89 ILE A C 1
ATOM 717 O O . ILE A 1 89 ? -8.098 -10.119 17.863 1.00 94.94 89 ILE A O 1
ATOM 721 N N . PRO A 1 90 ? -7.504 -8.309 19.058 1.00 93.12 90 PRO A N 1
ATOM 722 C CA . PRO A 1 90 ? -6.319 -8.943 19.630 1.00 93.12 90 PRO A CA 1
ATOM 723 C C . PRO A 1 90 ? -6.691 -9.941 20.735 1.00 93.12 90 PRO A C 1
ATOM 725 O O . PRO A 1 90 ? -7.727 -9.809 21.378 1.00 93.12 90 PRO A O 1
ATOM 728 N N . ASP A 1 91 ? -5.792 -10.887 20.997 1.00 94.06 91 ASP A N 1
ATOM 729 C CA . ASP A 1 91 ? -5.883 -11.797 22.142 1.00 94.06 91 ASP A CA 1
ATOM 730 C C . ASP A 1 91 ? -5.563 -11.037 23.442 1.00 94.06 91 ASP A C 1
ATOM 732 O O . ASP A 1 91 ? -4.399 -10.811 23.783 1.00 94.06 91 ASP A O 1
ATOM 736 N N . ILE A 1 92 ? -6.608 -10.533 24.097 1.00 95.75 92 ILE A N 1
ATOM 737 C CA . ILE A 1 92 ? -6.569 -9.831 25.382 1.00 95.75 92 ILE A CA 1
ATOM 738 C C . ILE A 1 92 ? -7.691 -10.422 26.238 1.00 95.75 92 ILE A C 1
ATOM 740 O O . ILE A 1 92 ? -8.827 -10.533 25.782 1.00 95.75 92 ILE A O 1
ATOM 744 N N . ASP A 1 93 ? -7.389 -10.764 27.488 1.00 96.94 93 ASP A N 1
ATOM 745 C CA . ASP A 1 93 ? -8.398 -11.240 28.438 1.00 96.94 93 ASP A CA 1
ATOM 746 C C . ASP A 1 93 ? -9.493 -10.176 28.654 1.00 96.94 93 ASP A C 1
ATOM 748 O O . ASP A 1 93 ? -9.183 -9.023 28.968 1.00 96.94 93 ASP A O 1
ATOM 752 N N . GLY A 1 94 ? -10.760 -10.539 28.444 1.00 97.38 94 GLY A N 1
ATOM 753 C CA . GLY A 1 94 ? -11.916 -9.638 28.547 1.00 97.38 94 GLY A CA 1
ATOM 754 C C . GLY A 1 94 ? -12.039 -8.583 27.436 1.00 97.38 94 GLY A C 1
ATOM 755 O O . GLY A 1 94 ? -12.700 -7.557 27.621 1.00 97.38 94 GLY A O 1
ATOM 756 N N . VAL A 1 95 ? -11.395 -8.792 26.281 1.00 97.25 95 VAL A N 1
ATOM 757 C CA . VAL A 1 95 ? -11.463 -7.890 25.113 1.00 97.25 95 VAL A CA 1
ATOM 758 C C . VAL A 1 95 ? -12.888 -7.625 24.625 1.00 97.25 95 VAL A C 1
ATOM 760 O O . VAL A 1 95 ? -13.166 -6.535 24.134 1.00 97.25 95 VAL A O 1
ATOM 763 N N . GLU A 1 96 ? -13.802 -8.577 24.807 1.00 96.38 96 GLU A N 1
ATOM 764 C CA . GLU A 1 96 ? -15.218 -8.484 24.445 1.00 96.38 96 GLU A CA 1
ATOM 765 C C . GLU A 1 96 ? -15.983 -7.390 25.204 1.00 96.38 96 GLU A C 1
ATOM 767 O O . GLU A 1 96 ? -17.101 -7.042 24.829 1.00 96.38 96 GLU A O 1
ATOM 772 N N . HIS A 1 97 ? -15.405 -6.849 26.279 1.00 96.81 97 HIS A N 1
ATOM 773 C CA . HIS A 1 97 ? -15.968 -5.710 26.995 1.00 96.81 97 HIS A CA 1
ATOM 774 C C . HIS A 1 97 ? -15.697 -4.373 26.302 1.00 96.81 97 HIS A C 1
ATOM 776 O O . HIS A 1 97 ? -16.413 -3.411 26.571 1.00 96.81 97 HIS A O 1
ATOM 782 N N . ALA A 1 98 ? -14.670 -4.291 25.457 1.00 97.00 98 ALA A N 1
ATOM 783 C CA . ALA A 1 98 ? -14.304 -3.061 24.774 1.00 97.00 98 ALA A CA 1
ATOM 784 C C . ALA A 1 98 ? -15.066 -2.890 23.454 1.00 97.00 98 ALA A C 1
ATOM 786 O O . ALA A 1 98 ? -15.381 -3.851 22.755 1.00 97.00 98 ALA A O 1
ATOM 787 N N . GLU A 1 99 ? -15.330 -1.639 23.099 1.00 96.19 99 GLU A N 1
ATOM 788 C CA . GLU A 1 99 ? -16.094 -1.275 21.912 1.00 96.19 99 GLU A CA 1
ATOM 789 C C . GLU A 1 99 ? -15.190 -1.244 20.674 1.00 96.19 99 GLU A C 1
ATOM 791 O O . GLU A 1 99 ? -14.155 -0.570 20.688 1.00 96.19 99 GLU A O 1
ATOM 796 N N . PRO A 1 100 ? -15.541 -1.936 19.581 1.00 95.75 100 PRO A N 1
ATOM 797 C CA . PRO A 1 100 ? -14.816 -1.818 18.322 1.00 95.75 100 PRO A CA 1
ATOM 798 C C . PRO A 1 100 ? -14.844 -0.383 17.778 1.00 95.75 100 PRO A C 1
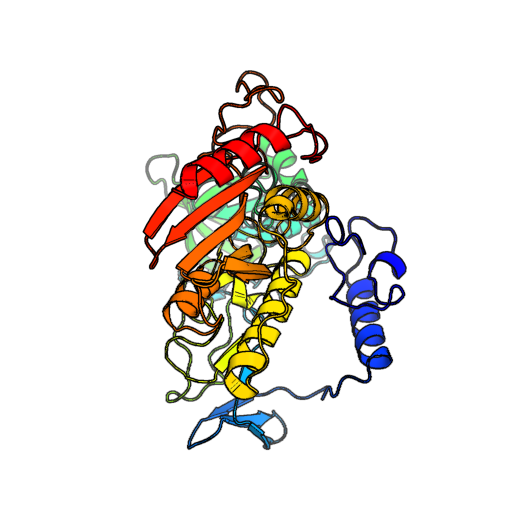ATOM 800 O O . PRO A 1 100 ? -15.877 0.281 17.804 1.00 95.75 100 PRO A O 1
ATOM 803 N N . TYR A 1 101 ? -13.731 0.084 17.202 1.00 95.38 101 TYR A N 1
ATOM 804 C CA . TYR A 1 101 ? -13.653 1.407 16.559 1.00 95.38 101 TYR A CA 1
ATOM 805 C C . TYR A 1 101 ? -14.706 1.628 15.455 1.00 95.38 101 TYR A C 1
ATOM 807 O O . TYR A 1 101 ? -15.068 2.764 15.188 1.00 95.38 101 TYR A O 1
ATOM 815 N N . CYS A 1 102 ? -15.210 0.575 14.806 1.00 92.25 102 CYS A N 1
ATOM 816 C CA . CYS A 1 102 ? -16.261 0.711 13.792 1.00 92.25 102 CYS A CA 1
ATOM 817 C C . CYS A 1 102 ? -17.661 0.979 14.369 1.00 92.25 102 CYS A C 1
ATOM 819 O O . CYS A 1 102 ? -18.523 1.443 13.627 1.00 92.25 102 CYS A O 1
ATOM 821 N N . ASP A 1 103 ? -17.870 0.710 15.659 1.00 93.38 103 ASP A N 1
ATOM 822 C CA . ASP A 1 103 ? -19.186 0.774 16.306 1.00 93.38 103 ASP A CA 1
ATOM 823 C C . ASP A 1 103 ? -19.279 1.935 17.310 1.00 93.38 103 ASP A C 1
ATOM 825 O O . ASP A 1 103 ? -20.364 2.271 17.787 1.00 93.38 103 ASP A O 1
ATOM 829 N N . VAL A 1 104 ? -18.138 2.542 17.653 1.00 93.44 104 VAL A N 1
ATOM 830 C CA . VAL A 1 104 ? -18.056 3.642 18.614 1.00 93.44 104 VAL A CA 1
ATOM 831 C C . VAL A 1 104 ? -18.703 4.915 18.057 1.00 93.44 104 VAL A C 1
ATOM 833 O O . VAL A 1 104 ? -18.581 5.225 16.871 1.00 93.44 104 VAL A O 1
ATOM 836 N N . SER A 1 105 ? -19.374 5.680 18.925 1.00 94.00 105 SER A N 1
ATOM 837 C CA . SER A 1 105 ? -19.926 6.983 18.543 1.00 94.00 105 SER A CA 1
ATOM 838 C C . SER A 1 105 ? -18.826 7.931 18.067 1.0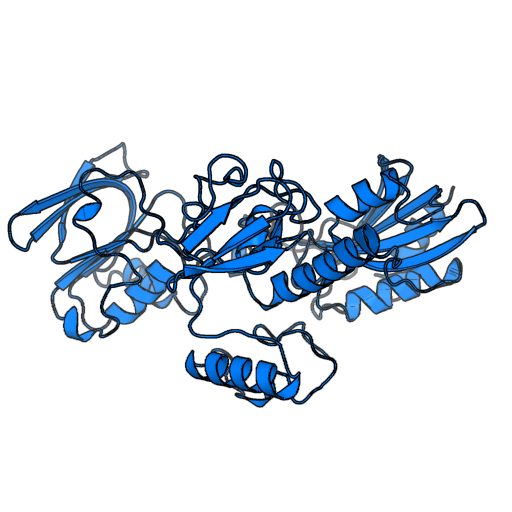0 94.00 105 SER A C 1
ATOM 840 O O . SER A 1 105 ? -17.754 8.020 18.669 1.00 94.00 105 SER A O 1
ATOM 842 N N . VAL A 1 106 ? -19.123 8.662 16.994 1.00 92.56 106 VAL A N 1
ATOM 843 C CA . VAL A 1 106 ? -18.270 9.734 16.471 1.00 92.56 106 VAL A CA 1
ATOM 844 C C . VAL A 1 106 ? -18.635 11.104 17.045 1.00 92.56 106 VAL A C 1
ATOM 846 O O . VAL A 1 106 ? -17.896 12.057 16.811 1.00 92.56 106 VAL A O 1
ATOM 849 N N . ASP A 1 107 ? -19.743 11.215 17.789 1.00 96.31 107 ASP A N 1
ATOM 850 C CA . ASP A 1 107 ? -20.156 12.456 18.448 1.00 96.31 107 ASP A CA 1
ATOM 851 C C . ASP A 1 107 ? -19.346 12.656 19.744 1.00 96.31 107 ASP A C 1
ATOM 853 O O . ASP A 1 107 ? -19.509 11.885 20.697 1.00 96.31 107 ASP A O 1
ATOM 857 N N . PRO A 1 108 ? -18.482 13.689 19.833 1.00 95.56 108 PRO A N 1
ATOM 858 C CA . PRO A 1 108 ? -17.708 13.957 21.041 1.00 95.56 108 PRO A CA 1
ATOM 859 C C . PRO A 1 108 ? -18.573 14.192 22.285 1.00 95.56 108 PRO A C 1
ATOM 861 O O . PRO A 1 108 ? -18.093 13.973 23.402 1.00 95.56 108 PRO A O 1
ATOM 864 N N . ALA A 1 109 ? -19.828 14.633 22.127 1.00 97.12 109 ALA A N 1
ATOM 865 C CA . ALA A 1 109 ? -20.727 14.908 23.243 1.00 97.12 109 ALA A CA 1
ATOM 866 C C . ALA A 1 109 ? -21.029 13.651 24.076 1.00 97.12 109 ALA A C 1
ATOM 868 O O . ALA A 1 109 ? -21.155 13.753 25.301 1.00 97.12 109 ALA A O 1
ATOM 869 N N . ASP A 1 110 ? -21.029 12.469 23.450 1.00 96.75 110 ASP A N 1
ATOM 870 C CA . ASP A 1 110 ? -21.254 11.173 24.107 1.00 96.75 110 ASP A CA 1
ATOM 871 C C . ASP A 1 110 ? -20.134 10.780 25.087 1.00 96.75 110 ASP A C 1
ATOM 873 O O . ASP A 1 110 ? -20.299 9.849 25.881 1.00 96.75 110 ASP A O 1
ATOM 877 N N . PHE A 1 111 ? -19.005 11.496 25.057 1.00 97.06 111 PHE A N 1
ATOM 878 C CA . PHE A 1 111 ? -17.826 11.264 25.897 1.00 97.06 111 PHE A CA 1
ATOM 879 C C . PHE A 1 111 ? -17.610 12.352 26.953 1.00 97.06 111 PHE A C 1
ATOM 881 O O . PHE A 1 111 ? -16.608 12.333 27.672 1.00 97.06 111 PHE A O 1
ATOM 888 N N . THR A 1 112 ? -18.545 13.297 27.074 1.00 97.69 112 THR A N 1
ATOM 889 C CA . THR A 1 112 ? -18.417 14.445 27.977 1.00 97.69 112 THR A CA 1
ATOM 890 C C . THR A 1 112 ? -18.129 14.005 29.413 1.00 97.69 112 THR A C 1
ATOM 892 O O . THR A 1 112 ? -18.918 13.291 30.032 1.00 97.69 112 THR A O 1
ATOM 895 N N . GLY A 1 113 ? -16.995 14.451 29.960 1.00 96.12 113 GLY A N 1
ATOM 896 C CA . GLY A 1 113 ? -16.605 14.168 31.346 1.00 96.12 113 GLY A CA 1
ATOM 897 C C . GLY A 1 113 ? -16.132 12.733 31.620 1.00 96.12 113 GLY A C 1
ATOM 898 O O . GLY A 1 113 ? -15.872 12.399 32.775 1.00 96.12 113 GLY A O 1
ATOM 899 N N . GLN A 1 114 ? -15.988 11.893 30.591 1.00 97.31 114 GLN A N 1
ATOM 900 C CA . GLN A 1 114 ? -15.590 10.489 30.728 1.00 97.31 114 GLN A CA 1
ATOM 901 C C . GLN A 1 114 ? -14.068 10.306 30.645 1.00 97.31 114 GLN A C 1
ATOM 903 O O . GLN A 1 114 ? -13.351 11.070 29.995 1.00 97.31 114 GLN A O 1
ATOM 908 N N . ARG A 1 115 ? -13.559 9.256 31.291 1.00 97.94 115 ARG A N 1
ATOM 909 C CA . ARG A 1 115 ? -12.196 8.738 31.142 1.00 97.94 115 ARG A CA 1
ATOM 910 C C . ARG A 1 115 ? -12.197 7.644 30.084 1.00 97.94 115 ARG A C 1
ATOM 912 O O . ARG A 1 115 ? -12.754 6.570 30.309 1.00 97.94 115 ARG A O 1
ATOM 919 N N . VAL A 1 116 ? -11.523 7.886 28.969 1.00 98.06 116 VAL A N 1
ATOM 920 C CA . VAL A 1 116 ? -11.550 7.010 27.795 1.00 98.06 116 VAL A CA 1
ATOM 921 C C . VAL A 1 116 ? -10.183 6.364 27.587 1.00 98.06 116 VAL A C 1
ATOM 923 O O . VAL A 1 116 ? -9.158 7.050 27.552 1.00 98.06 116 VAL A O 1
ATOM 926 N N . LEU A 1 117 ? -10.157 5.040 27.435 1.00 98.12 117 LEU A N 1
ATOM 927 C CA . LEU A 1 117 ? -8.994 4.318 26.922 1.00 98.12 117 LEU A CA 1
ATOM 928 C C . LEU A 1 117 ? -9.210 3.971 25.452 1.00 98.12 117 LEU A C 1
ATOM 930 O O . LEU A 1 117 ? -10.190 3.319 25.112 1.00 98.12 117 LEU A O 1
ATOM 934 N N . ILE A 1 118 ? -8.250 4.315 24.601 1.00 98.12 118 ILE A N 1
ATOM 935 C CA . ILE A 1 118 ? -8.208 3.896 23.201 1.00 98.12 118 ILE A CA 1
ATOM 936 C C . ILE A 1 118 ? -7.020 2.948 23.029 1.00 98.12 118 ILE A C 1
ATOM 938 O O . ILE A 1 118 ? -5.859 3.330 23.197 1.00 98.12 118 ILE A O 1
ATOM 942 N N . ILE A 1 119 ? -7.302 1.689 22.710 1.00 97.75 119 ILE A N 1
ATOM 943 C CA . ILE A 1 119 ? -6.302 0.644 22.499 1.00 97.75 119 ILE A CA 1
ATOM 944 C C . ILE A 1 119 ? -5.926 0.630 21.018 1.00 97.75 119 ILE A C 1
ATOM 946 O O . ILE A 1 119 ? -6.727 0.284 20.155 1.00 97.75 119 ILE A O 1
ATOM 950 N N . GLY A 1 120 ? -4.687 0.999 20.721 1.00 94.75 120 GLY A N 1
ATOM 951 C CA . GLY A 1 120 ? -4.170 1.187 19.372 1.00 94.75 120 GLY A CA 1
ATOM 952 C C . GLY A 1 120 ? -3.153 2.325 19.326 1.00 94.75 120 GLY A C 1
ATOM 953 O O . GLY A 1 120 ? -3.087 3.159 20.222 1.00 94.75 120 GLY A O 1
ATOM 954 N N . ARG A 1 121 ? -2.324 2.360 18.276 1.00 89.50 121 ARG A N 1
ATOM 955 C CA . ARG A 1 121 ? -1.363 3.461 18.024 1.00 89.50 121 ARG A CA 1
ATOM 956 C C . ARG A 1 121 ? -1.262 3.857 16.549 1.00 89.50 121 ARG A C 1
ATOM 958 O O . ARG A 1 121 ? -0.270 4.441 16.126 1.00 89.50 121 ARG A O 1
ATOM 965 N N . GLY A 1 122 ? -2.250 3.456 15.754 1.00 92.81 122 GLY A N 1
ATOM 966 C CA . GLY A 1 122 ? -2.376 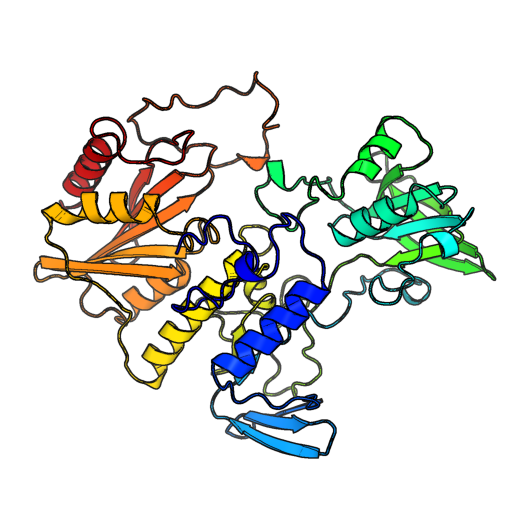3.868 14.357 1.00 92.81 122 GLY A CA 1
ATOM 967 C C . GLY A 1 122 ? -3.226 5.128 14.221 1.00 92.81 122 GLY A C 1
ATOM 968 O O . GLY A 1 122 ? -3.713 5.661 15.215 1.00 92.81 122 GLY A O 1
ATOM 969 N N . ASN A 1 123 ? -3.452 5.559 12.979 1.00 95.19 123 ASN A N 1
ATOM 970 C CA . ASN A 1 123 ? -4.236 6.762 12.688 1.00 95.19 123 ASN A CA 1
ATOM 971 C C . ASN A 1 123 ? -5.632 6.751 13.327 1.00 95.19 123 ASN A C 1
ATOM 973 O O . ASN A 1 123 ? -5.980 7.754 13.930 1.00 95.19 123 ASN A O 1
ATOM 977 N N . SER A 1 124 ? -6.373 5.636 13.293 1.00 95.19 124 SER A N 1
ATOM 978 C CA . SER A 1 124 ? -7.716 5.540 13.897 1.00 95.19 124 SER A CA 1
ATOM 979 C C . SER A 1 124 ? -7.729 5.827 15.401 1.00 95.19 124 SER A C 1
ATOM 981 O O . SER A 1 124 ? -8.633 6.489 15.898 1.00 95.19 124 SER A O 1
ATOM 983 N N . ALA A 1 125 ? -6.707 5.370 16.135 1.00 96.06 125 ALA A N 1
ATOM 984 C CA . ALA A 1 125 ? -6.619 5.605 17.575 1.00 96.06 125 ALA A CA 1
ATOM 985 C C . ALA A 1 125 ? -6.409 7.092 17.885 1.00 96.06 125 ALA A C 1
ATOM 987 O O . ALA A 1 125 ? -7.038 7.637 18.785 1.00 96.06 125 ALA A O 1
ATOM 988 N N . PHE A 1 126 ? -5.532 7.740 17.119 1.00 96.62 126 PHE A N 1
ATOM 989 C CA . PHE A 1 126 ? -5.208 9.148 17.306 1.00 96.62 126 PHE A CA 1
ATOM 990 C C . PHE A 1 126 ? -6.273 10.086 16.743 1.00 96.62 126 PHE A C 1
ATOM 992 O O . PHE A 1 126 ? -6.525 11.102 17.361 1.00 96.62 126 PHE A O 1
ATOM 999 N N . GLU A 1 127 ? -6.943 9.732 15.647 1.00 95.31 127 GLU A N 1
ATOM 1000 C CA . GLU A 1 127 ? -8.116 10.457 15.140 1.00 95.31 127 GLU A CA 1
ATOM 1001 C C . GLU A 1 127 ? -9.254 10.443 16.162 1.00 95.31 127 GLU A C 1
ATOM 1003 O O . GLU A 1 127 ? -9.811 11.488 16.480 1.00 95.31 127 GLU A O 1
ATOM 1008 N N . THR A 1 128 ? -9.539 9.270 16.742 1.00 95.75 128 THR A N 1
ATOM 1009 C CA . THR A 1 128 ? -10.514 9.156 17.836 1.00 95.75 128 THR A CA 1
ATOM 1010 C C . THR A 1 128 ? -10.078 10.010 19.020 1.00 95.75 128 THR A C 1
ATOM 1012 O O . THR A 1 128 ? -10.875 10.760 19.561 1.00 95.75 128 THR A O 1
ATOM 1015 N N . ALA A 1 129 ? -8.805 9.935 19.419 1.00 96.19 129 ALA A N 1
ATOM 1016 C CA . ALA A 1 129 ? -8.304 10.727 20.534 1.00 96.19 129 ALA A CA 1
ATOM 1017 C C . ALA A 1 129 ? -8.429 12.236 20.270 1.00 96.19 129 ALA A C 1
ATOM 1019 O O . ALA A 1 129 ? -8.885 12.950 21.154 1.00 96.19 129 ALA A O 1
ATOM 1020 N N . ASP A 1 130 ? -8.072 12.698 19.067 1.00 95.06 130 ASP A N 1
ATOM 1021 C CA . ASP A 1 130 ? -8.143 14.103 18.649 1.00 95.06 130 ASP A CA 1
ATOM 1022 C C . ASP A 1 130 ? -9.580 14.633 18.700 1.00 95.06 130 ASP A C 1
ATOM 1024 O O . ASP A 1 130 ? -9.831 15.674 19.301 1.00 95.06 130 ASP A O 1
ATOM 1028 N N . ASN A 1 131 ? -10.532 13.855 18.172 1.00 95.00 131 ASN A N 1
ATOM 1029 C CA . ASN A 1 131 ? -11.961 14.179 18.178 1.00 95.00 131 ASN A CA 1
ATOM 1030 C C . ASN A 1 131 ? -12.536 14.351 19.596 1.00 95.00 131 ASN A C 1
ATOM 1032 O O . ASN A 1 131 ? -13.503 15.080 19.792 1.00 95.00 131 ASN A O 1
ATOM 1036 N N . LEU A 1 132 ? -11.946 13.685 20.594 1.00 95.50 132 LEU A N 1
ATOM 1037 C CA . LEU A 1 132 ? -12.435 13.681 21.974 1.00 95.50 132 LEU A CA 1
ATOM 1038 C C . LEU A 1 132 ? -11.725 14.687 22.891 1.00 95.50 132 LEU A C 1
ATOM 1040 O O . LEU A 1 132 ? -12.152 14.845 24.037 1.00 95.50 132 LEU A O 1
ATOM 1044 N N . VAL A 1 133 ? -10.658 15.361 22.433 1.00 94.38 133 VAL A N 1
ATOM 1045 C CA . VAL A 1 133 ? -9.831 16.255 23.275 1.00 94.38 133 VAL A CA 1
ATOM 1046 C C . VAL A 1 133 ? -10.663 17.336 23.968 1.00 94.38 133 VAL A C 1
ATOM 1048 O O . VAL A 1 133 ? -10.367 17.691 25.107 1.00 94.38 133 VAL A O 1
ATOM 1051 N N . GLU A 1 134 ? -11.688 17.860 23.297 1.00 92.56 134 GLU A N 1
ATOM 1052 C CA . GLU A 1 134 ? -12.492 18.977 23.805 1.00 92.56 134 GLU A CA 1
ATOM 1053 C C . GLU A 1 134 ? -13.568 18.560 24.823 1.00 92.56 134 GLU A C 1
ATOM 1055 O O . GLU A 1 134 ? -14.070 19.417 25.553 1.00 92.56 134 GLU A O 1
ATOM 1060 N N . THR A 1 135 ? -13.933 17.274 24.899 1.00 95.12 135 THR A N 1
ATOM 1061 C CA . THR A 1 135 ? -15.102 16.807 25.671 1.00 95.12 135 THR A CA 1
ATOM 1062 C C . THR A 1 135 ? -14.772 15.784 26.757 1.00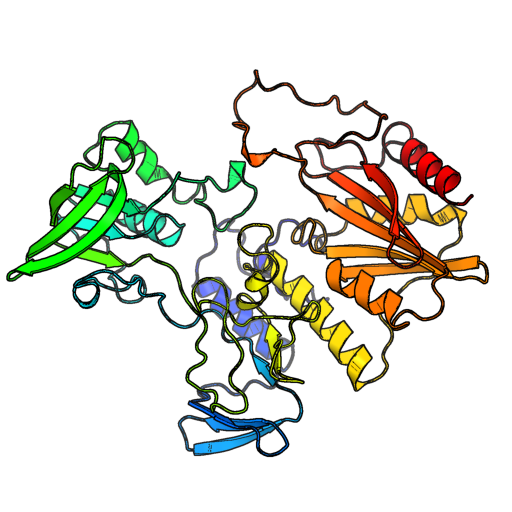 95.12 135 THR A C 1
ATOM 1064 O O . THR A 1 135 ? -15.362 15.828 27.845 1.00 95.12 135 THR A O 1
ATOM 1067 N N . ALA A 1 136 ? -13.839 14.864 26.507 1.00 96.31 136 ALA A N 1
ATOM 1068 C CA . ALA A 1 136 ? -13.473 13.831 27.470 1.00 96.31 136 ALA A CA 1
ATOM 1069 C C . ALA A 1 136 ? -12.683 14.419 28.652 1.00 96.31 136 ALA A C 1
ATOM 1071 O O . ALA A 1 136 ? -11.870 15.327 28.496 1.00 96.31 136 ALA A O 1
ATOM 1072 N N . ALA A 1 137 ? -12.883 13.873 29.856 1.00 95.44 137 ALA A N 1
ATOM 1073 C CA . ALA A 1 137 ? -12.146 14.320 31.040 1.00 95.44 137 ALA A CA 1
ATOM 1074 C C . ALA A 1 137 ? -10.670 13.904 30.987 1.00 95.44 137 ALA A C 1
ATOM 1076 O O . ALA A 1 137 ? -9.797 14.666 31.392 1.00 95.44 137 ALA A O 1
ATOM 1077 N N . VAL A 1 138 ? -10.399 12.674 30.533 1.00 96.06 138 VAL A N 1
ATOM 1078 C CA . VAL A 1 138 ? -9.046 12.134 30.335 1.00 96.06 138 VAL A CA 1
ATOM 1079 C C . VAL A 1 138 ? -9.076 11.130 29.196 1.00 96.06 138 VAL A C 1
ATOM 1081 O O . VAL A 1 138 ? -9.916 10.231 29.191 1.00 96.06 138 VAL A O 1
ATOM 1084 N N . ILE A 1 139 ? -8.104 11.213 28.295 1.00 97.44 139 ILE A N 1
ATOM 1085 C CA . ILE A 1 139 ? -7.918 10.244 27.219 1.00 97.44 139 ILE A CA 1
ATOM 1086 C C . ILE A 1 139 ? -6.545 9.600 27.361 1.00 97.44 139 ILE A C 1
ATOM 1088 O O . ILE A 1 139 ? -5.510 10.273 27.438 1.00 97.44 139 ILE A O 1
ATOM 1092 N N . HIS A 1 140 ? -6.529 8.273 27.358 1.00 97.31 140 HIS A N 1
ATOM 1093 C CA . HIS A 1 140 ? -5.309 7.490 27.263 1.00 97.31 140 HIS A CA 1
ATOM 1094 C C . HIS A 1 140 ? -5.295 6.697 25.959 1.00 97.31 140 HIS A C 1
ATOM 1096 O O . HIS A 1 140 ? -6.195 5.904 25.701 1.00 97.31 140 HIS A O 1
ATOM 1102 N N . VAL A 1 141 ? -4.235 6.857 25.170 1.00 97.12 141 VAL A N 1
ATOM 1103 C CA . VAL A 1 141 ? -3.968 6.026 23.988 1.00 97.12 141 VAL A CA 1
ATOM 1104 C C . VAL A 1 141 ? -2.898 5.004 24.352 1.00 97.12 141 VAL A C 1
ATOM 1106 O O . VAL A 1 141 ? -1.813 5.383 24.794 1.00 97.12 141 VAL A O 1
ATOM 1109 N N . ALA A 1 142 ? -3.176 3.712 24.187 1.00 95.50 142 ALA A N 1
ATOM 1110 C CA . ALA A 1 142 ? -2.298 2.643 24.658 1.00 95.50 142 ALA A CA 1
ATOM 1111 C C . ALA A 1 142 ? -1.963 1.618 23.572 1.00 95.50 142 ALA A C 1
ATOM 1113 O O . ALA A 1 142 ? -2.823 1.159 22.823 1.00 95.50 142 ALA A O 1
ATOM 1114 N N . GLY A 1 143 ? -0.702 1.193 23.529 1.00 91.44 143 GLY A N 1
ATOM 1115 C CA . GLY A 1 143 ? -0.279 0.050 22.728 1.00 91.44 143 GLY A CA 1
ATOM 1116 C C . GLY A 1 143 ? 1.228 -0.203 22.806 1.00 91.44 143 GLY A C 1
ATOM 1117 O O . GLY A 1 143 ? 1.975 0.637 23.313 1.00 91.44 143 GLY A O 1
ATOM 1118 N N . PRO A 1 144 ? 1.697 -1.347 22.286 1.00 85.38 144 PRO A N 1
ATOM 1119 C CA . PRO A 1 144 ? 3.098 -1.735 22.398 1.00 85.38 144 PRO A CA 1
ATOM 1120 C C . PRO A 1 144 ? 4.016 -1.001 21.405 1.00 85.38 144 PRO A C 1
ATOM 1122 O O . PRO A 1 144 ? 3.589 -0.591 20.321 1.00 85.38 144 PRO A O 1
ATOM 1125 N N . GLY A 1 145 ? 5.309 -0.925 21.743 1.00 85.06 145 GLY A N 1
ATOM 1126 C CA . GLY A 1 145 ? 6.380 -0.442 20.863 1.00 85.06 145 GLY A CA 1
ATOM 1127 C C . GLY A 1 145 ? 6.566 1.077 20.879 1.00 85.06 145 GLY A C 1
ATOM 1128 O O . GLY A 1 145 ? 5.967 1.777 21.686 1.00 85.06 145 GLY A O 1
ATOM 1129 N N . SER A 1 146 ? 7.406 1.603 19.984 1.00 87.19 146 SER A N 1
ATOM 1130 C CA . SER A 1 146 ? 7.599 3.052 19.806 1.00 87.19 146 SER A CA 1
ATOM 1131 C C . SER A 1 146 ? 6.569 3.639 18.842 1.00 87.19 146 SER A C 1
ATOM 1133 O O . SER A 1 146 ? 6.179 2.990 17.870 1.00 87.19 146 SER A O 1
ATOM 1135 N N . LEU A 1 147 ? 6.153 4.883 19.092 1.00 90.31 147 LEU A N 1
ATOM 1136 C CA . LEU A 1 147 ? 5.303 5.624 18.167 1.00 90.31 147 LEU A CA 1
ATOM 1137 C C . LEU A 1 147 ? 6.124 5.997 16.931 1.00 90.31 147 LEU A C 1
ATOM 1139 O O . LEU A 1 147 ? 7.202 6.573 17.057 1.00 90.31 147 LEU A O 1
ATOM 1143 N N . LYS A 1 148 ? 5.614 5.656 15.748 1.00 91.75 148 LYS A N 1
ATOM 1144 C CA . LYS A 1 148 ? 6.224 6.001 14.463 1.00 91.75 148 LYS A CA 1
ATOM 1145 C C . LYS A 1 148 ? 5.403 7.093 13.794 1.00 91.75 148 LYS A C 1
ATOM 1147 O O . LYS A 1 148 ? 4.175 7.002 13.771 1.00 91.75 148 LYS A O 1
ATOM 1152 N N . LEU A 1 149 ? 6.083 8.092 13.242 1.00 93.56 149 LEU A N 1
ATOM 1153 C CA . LEU A 1 149 ? 5.467 9.237 12.577 1.00 93.56 149 LEU A CA 1
ATOM 1154 C C . LEU A 1 149 ? 5.582 9.064 11.060 1.00 93.56 149 LEU A C 1
ATOM 1156 O O . LEU A 1 149 ? 6.626 8.656 10.541 1.00 93.56 149 LEU A O 1
ATOM 1160 N N . ALA A 1 150 ? 4.498 9.348 10.340 1.00 92.94 150 ALA A N 1
ATOM 1161 C CA . ALA A 1 150 ? 4.418 9.115 8.900 1.00 92.94 150 ALA A CA 1
ATOM 1162 C C . ALA A 1 150 ? 5.474 9.911 8.120 1.00 92.94 150 ALA A C 1
ATOM 1164 O O . ALA A 1 150 ? 6.059 9.376 7.190 1.00 92.94 150 ALA A O 1
ATOM 1165 N N . TRP A 1 151 ? 5.776 11.149 8.526 1.00 89.69 151 TRP A N 1
ATOM 1166 C CA . TRP A 1 151 ? 6.802 11.972 7.869 1.00 89.69 151 TRP A CA 1
ATOM 1167 C C . TRP A 1 151 ? 8.233 11.479 8.101 1.00 89.69 151 TRP A C 1
ATOM 1169 O O . TRP A 1 151 ? 9.117 11.813 7.330 1.00 89.69 151 TRP A O 1
ATOM 1179 N N . GLN A 1 152 ? 8.476 10.717 9.170 1.00 90.56 152 GLN A N 1
ATOM 1180 C CA . GLN A 1 152 ? 9.796 10.156 9.463 1.00 90.56 152 GLN A CA 1
ATOM 1181 C C . GLN A 1 152 ? 10.008 8.850 8.695 1.00 90.56 152 GLN A C 1
ATOM 1183 O O . GLN A 1 152 ? 11.080 8.585 8.177 1.00 90.56 152 GLN A O 1
ATOM 1188 N N . THR A 1 153 ? 8.965 8.029 8.623 1.00 90.69 153 THR A N 1
ATOM 1189 C CA . THR A 1 153 ? 9.023 6.688 8.019 1.00 90.69 153 THR A CA 1
ATOM 1190 C C . THR A 1 153 ? 8.612 6.645 6.551 1.00 90.69 153 THR A C 1
ATOM 1192 O O . THR A 1 153 ? 8.630 5.575 5.956 1.00 90.69 153 THR A O 1
ATOM 1195 N N . HIS A 1 154 ? 8.108 7.762 6.020 1.00 89.62 154 HIS A N 1
ATOM 1196 C CA . HIS A 1 154 ? 7.458 7.882 4.709 1.00 89.62 154 HIS A CA 1
ATOM 1197 C C . HIS A 1 154 ? 6.310 6.886 4.448 1.00 89.62 154 HIS A C 1
ATOM 1199 O O . HIS A 1 154 ? 5.825 6.761 3.326 1.00 89.62 154 HIS A O 1
ATOM 1205 N N . PHE A 1 155 ? 5.802 6.219 5.490 1.00 92.00 155 PHE A N 1
ATOM 1206 C CA . PHE A 1 155 ? 4.681 5.290 5.406 1.00 92.00 155 PHE A CA 1
ATOM 1207 C C . PHE A 1 155 ? 3.439 5.891 6.067 1.00 92.00 155 PHE A C 1
ATOM 1209 O O . PHE A 1 155 ? 3.368 6.060 7.286 1.00 92.00 155 PHE A O 1
ATOM 1216 N N . VAL A 1 156 ? 2.415 6.172 5.262 1.00 90.50 156 VAL A N 1
ATOM 1217 C CA . VAL A 1 156 ? 1.216 6.915 5.695 1.00 90.50 156 VAL A CA 1
ATOM 1218 C C . VAL A 1 156 ? 0.291 6.126 6.632 1.00 90.50 156 VAL A C 1
ATOM 1220 O O . VAL A 1 156 ? -0.600 6.711 7.243 1.00 90.50 156 VAL A O 1
ATOM 1223 N N . GLY A 1 157 ? 0.517 4.817 6.798 1.00 91.00 157 GLY A N 1
ATOM 1224 C CA . GLY A 1 157 ? -0.159 4.009 7.819 1.00 91.00 157 GLY A CA 1
ATOM 1225 C C . GLY A 1 157 ? 0.400 4.197 9.236 1.00 91.00 157 GLY A C 1
ATOM 1226 O O . GLY A 1 157 ? -0.229 3.758 10.200 1.00 91.00 157 GLY A O 1
ATOM 1227 N N . HIS A 1 158 ? 1.557 4.849 9.383 1.00 93.88 158 HIS A N 1
ATOM 1228 C CA . HIS A 1 158 ? 2.002 5.394 10.664 1.00 93.88 158 HIS A CA 1
ATOM 1229 C C . HIS A 1 158 ? 1.271 6.702 10.985 1.00 93.88 158 HIS A C 1
ATOM 1231 O O . HIS A 1 158 ? 0.527 7.230 10.157 1.00 93.88 158 HIS A O 1
ATOM 1237 N N . LEU A 1 159 ? 1.451 7.206 12.206 1.00 94.88 159 LEU A N 1
ATOM 1238 C CA . LEU A 1 159 ? 0.691 8.345 12.697 1.00 94.88 159 LEU A CA 1
ATOM 1239 C C . LEU A 1 159 ? 0.965 9.601 11.846 1.00 94.88 159 LEU A C 1
ATOM 1241 O O . LEU A 1 159 ? 2.108 10.056 11.734 1.00 94.88 159 LEU A O 1
ATOM 1245 N N . ARG A 1 160 ? -0.088 10.139 11.228 1.00 94.38 160 ARG A N 1
ATOM 1246 C CA . ARG A 1 160 ? -0.039 11.312 10.351 1.00 94.38 160 ARG A CA 1
ATOM 1247 C C . ARG A 1 160 ? -0.203 12.610 11.132 1.00 94.38 160 ARG A C 1
ATOM 1249 O O . ARG A 1 160 ? -1.019 12.684 12.035 1.00 94.38 160 ARG A O 1
ATOM 1256 N N . ALA A 1 161 ? 0.469 13.667 10.671 1.00 92.38 161 ALA A N 1
ATOM 1257 C CA . ALA A 1 161 ? 0.415 15.005 11.272 1.00 92.38 161 ALA A CA 1
ATOM 1258 C C . ALA A 1 161 ? -1.000 15.565 11.470 1.00 92.38 161 ALA A C 1
ATOM 1260 O O . ALA A 1 161 ? -1.243 16.248 12.454 1.00 92.38 161 ALA A O 1
ATOM 1261 N N . VAL A 1 162 ? -1.930 15.247 10.567 1.00 91.75 162 VAL A N 1
ATOM 1262 C CA . VAL A 1 162 ? -3.329 15.687 10.673 1.00 91.75 162 VAL A CA 1
ATOM 1263 C C . VAL A 1 162 ? -4.043 15.134 11.916 1.00 91.75 162 VAL A C 1
ATOM 1265 O O . VAL A 1 162 ? -4.973 15.768 12.389 1.00 91.75 162 VAL A O 1
ATOM 1268 N N . ASN A 1 163 ? -3.555 14.033 12.497 1.00 92.25 163 ASN A N 1
ATOM 1269 C CA . ASN A 1 163 ? -4.141 13.392 13.677 1.00 92.25 163 ASN A CA 1
ATOM 1270 C C . ASN A 1 163 ? -3.265 13.588 14.934 1.00 92.25 163 ASN A C 1
ATOM 1272 O 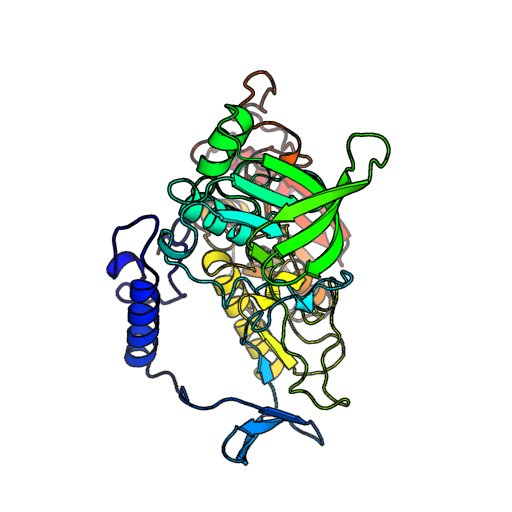O . ASN A 1 163 ? -3.338 12.793 15.869 1.00 92.25 163 ASN A O 1
ATOM 1276 N N . ASN A 1 164 ? -2.370 14.585 14.949 1.00 90.62 164 ASN A N 1
ATOM 1277 C CA . ASN A 1 164 ? -1.342 14.705 15.988 1.00 90.62 164 ASN A CA 1
ATOM 1278 C C . ASN A 1 164 ? -1.623 15.705 17.100 1.00 90.62 164 ASN A C 1
ATOM 1280 O O . ASN A 1 164 ? -0.823 15.719 18.038 1.00 90.62 164 ASN A O 1
ATOM 1284 N N . ASN A 1 165 ? -2.688 16.515 17.052 1.00 90.75 165 ASN A N 1
ATOM 1285 C CA . ASN A 1 165 ? -2.884 17.544 18.086 1.00 90.75 165 ASN A CA 1
ATOM 1286 C C . ASN A 1 165 ? -2.981 16.909 19.485 1.00 90.75 165 ASN A C 1
ATOM 1288 O O . ASN A 1 165 ? -2.461 17.456 20.458 1.00 90.75 165 ASN A O 1
ATOM 1292 N N . PHE A 1 166 ? -3.502 15.682 19.578 1.00 93.69 166 PHE A N 1
ATOM 1293 C CA . PHE A 1 166 ? -3.447 14.868 20.793 1.00 93.69 166 PHE A CA 1
ATOM 1294 C C . PHE A 1 166 ? -2.050 14.776 21.447 1.00 93.69 166 PHE A C 1
ATOM 1296 O O . PHE A 1 166 ? -1.941 14.799 22.677 1.00 93.69 166 PHE A O 1
ATOM 1303 N N . LEU A 1 167 ? -0.963 14.691 20.669 1.00 93.62 167 LEU A N 1
ATOM 1304 C CA . LEU A 1 167 ? 0.399 14.594 21.208 1.00 93.62 167 LEU A CA 1
ATOM 1305 C C . LEU A 1 167 ? 0.814 15.842 21.990 1.00 93.62 167 LEU A C 1
ATOM 1307 O O . LEU A 1 167 ? 1.520 15.700 22.993 1.00 93.62 167 LEU A O 1
ATOM 1311 N N . ASP A 1 168 ? 0.344 17.027 21.600 1.00 92.81 168 ASP A N 1
ATOM 1312 C CA . ASP A 1 168 ? 0.606 18.262 22.341 1.00 92.81 168 ASP A CA 1
ATOM 1313 C C . ASP A 1 168 ? -0.057 18.205 23.713 1.00 92.81 168 ASP A C 1
ATOM 1315 O O . ASP A 1 168 ? 0.578 18.511 24.721 1.00 92.81 168 ASP A O 1
ATOM 1319 N N . THR A 1 169 ? -1.292 17.701 23.791 1.00 92.69 169 THR A N 1
ATOM 1320 C CA . THR A 1 169 ? -1.995 17.547 25.074 1.00 92.69 169 THR A CA 1
ATOM 1321 C C . THR A 1 169 ? -1.251 16.608 26.032 1.00 92.69 169 THR A C 1
ATOM 1323 O O . THR A 1 169 ? -1.222 16.844 27.241 1.00 92.69 169 THR A O 1
ATOM 1326 N N . TYR A 1 170 ? -0.570 15.587 25.501 1.00 92.25 170 TYR A N 1
ATOM 1327 C CA . TYR A 1 170 ? 0.272 14.686 26.284 1.00 92.25 170 TYR A CA 1
ATOM 1328 C C . TYR A 1 170 ? 1.603 15.331 26.709 1.00 92.25 170 TYR A C 1
ATOM 1330 O O . TYR A 1 170 ? 1.990 15.263 27.885 1.00 92.25 170 TYR A O 1
ATOM 1338 N N . GLN A 1 171 ? 2.324 15.951 25.772 1.00 92.31 171 GLN A N 1
ATOM 1339 C CA . GLN A 1 171 ? 3.659 16.500 26.030 1.00 92.31 171 GLN A CA 1
ATOM 1340 C C . GLN A 1 171 ? 3.610 17.771 26.883 1.00 92.31 171 GLN A C 1
ATOM 1342 O O . GLN A 1 171 ? 4.440 17.939 27.777 1.00 92.31 171 GLN A O 1
ATOM 1347 N N . LEU A 1 172 ? 2.594 18.611 26.679 1.00 91.62 172 LEU A N 1
ATOM 1348 C CA . LEU A 1 172 ? 2.364 19.851 27.424 1.00 91.62 172 LEU A CA 1
ATOM 1349 C C . LEU A 1 172 ? 1.547 19.642 28.714 1.00 91.62 172 LEU A C 1
ATOM 1351 O O . LEU A 1 172 ? 1.229 20.607 29.402 1.00 91.62 172 LEU A O 1
ATOM 1355 N N . LYS A 1 173 ? 1.282 18.380 29.090 1.00 85.31 173 LYS A N 1
ATOM 1356 C CA . LYS A 1 173 ? 0.686 17.966 30.377 1.00 85.31 173 LYS A CA 1
ATOM 1357 C C . LYS A 1 173 ? -0.757 18.424 30.614 1.00 85.31 173 LYS A C 1
ATOM 1359 O O . LYS A 1 173 ? -1.160 18.623 31.760 1.00 85.31 173 LYS A O 1
ATOM 1364 N N . SER A 1 174 ? -1.577 18.437 29.568 1.00 84.19 174 SER A N 1
ATOM 1365 C CA . SER A 1 174 ? -3.030 18.657 29.644 1.00 84.19 174 SER A CA 1
ATOM 1366 C C . SER A 1 174 ? -3.807 17.373 29.989 1.00 84.19 174 SER A C 1
ATOM 1368 O O . SER A 1 174 ? -4.790 17.042 29.342 1.00 84.19 174 SER A O 1
ATOM 1370 N N . GLN A 1 175 ? -3.352 16.633 31.010 1.00 82.38 175 GLN A N 1
ATOM 1371 C CA . GLN A 1 175 ? -3.934 15.389 31.569 1.00 82.38 175 GLN A CA 1
ATOM 1372 C C . GLN A 1 175 ? -4.020 14.142 30.666 1.00 82.38 175 GLN A C 1
ATOM 1374 O O . GLN A 1 175 ? -4.082 13.033 31.197 1.00 82.38 175 GLN A O 1
ATOM 1379 N N . ASN A 1 176 ? -3.962 14.280 29.345 1.00 93.81 176 ASN A N 1
ATOM 1380 C CA . ASN A 1 176 ? -3.956 13.152 28.413 1.00 93.81 176 ASN A CA 1
ATOM 1381 C C . ASN A 1 176 ? -2.610 12.417 28.388 1.00 93.81 176 ASN A C 1
ATOM 1383 O O . ASN A 1 176 ? -1.562 12.984 28.716 1.00 93.81 176 ASN A O 1
ATOM 1387 N N . ALA A 1 177 ? -2.619 11.144 27.977 1.00 93.88 177 ALA A N 1
ATOM 1388 C CA . ALA A 1 177 ? -1.395 10.350 27.926 1.00 93.88 177 ALA A CA 1
ATOM 1389 C C . ALA A 1 177 ? -1.333 9.338 26.784 1.00 93.88 177 ALA A C 1
ATOM 1391 O O . ALA A 1 177 ? -2.319 8.696 26.426 1.00 93.88 177 ALA A O 1
ATOM 1392 N N . VAL A 1 178 ? -0.115 9.125 26.283 1.00 93.69 178 VAL A N 1
ATOM 1393 C CA . VAL A 1 178 ? 0.223 7.952 25.476 1.00 93.69 178 VAL A CA 1
ATOM 1394 C C . VAL A 1 178 ? 0.935 6.941 26.373 1.00 93.69 178 VAL A C 1
ATOM 1396 O O . VAL A 1 178 ? 2.012 7.219 26.899 1.00 93.69 178 VAL A O 1
ATOM 1399 N N . LEU A 1 179 ? 0.333 5.768 26.558 1.00 91.38 179 LEU A N 1
ATOM 1400 C CA . LEU A 1 179 ? 0.847 4.709 27.421 1.00 91.38 179 LEU A CA 1
ATOM 1401 C C . LEU A 1 179 ? 1.666 3.704 26.600 1.00 91.38 179 LEU A C 1
ATOM 1403 O O . LEU A 1 179 ? 1.127 2.978 25.762 1.00 91.38 179 LEU A O 1
ATOM 1407 N N . ASP A 1 180 ? 2.972 3.645 26.867 1.00 87.00 180 ASP A N 1
ATOM 1408 C CA . ASP A 1 180 ? 3.889 2.660 26.279 1.00 87.00 180 ASP A CA 1
ATOM 1409 C C . ASP A 1 180 ? 3.771 1.319 27.028 1.00 87.00 180 ASP A C 1
ATOM 1411 O O . ASP A 1 180 ? 4.573 1.006 27.918 1.00 87.00 180 ASP A O 1
ATOM 1415 N N . GLY A 1 181 ? 2.735 0.538 26.715 1.00 85.94 181 GLY A N 1
ATOM 1416 C CA . GLY A 1 181 ? 2.442 -0.687 27.453 1.00 85.94 181 GLY A CA 1
ATOM 1417 C C . GLY A 1 181 ? 1.556 -1.696 26.731 1.00 85.94 181 GLY A C 1
ATOM 1418 O O . GLY A 1 181 ? 0.823 -1.372 25.796 1.00 85.94 181 GLY A O 1
ATOM 1419 N N . HIS A 1 182 ? 1.641 -2.943 27.191 1.00 90.62 182 HIS A N 1
ATOM 1420 C CA . HIS A 1 182 ? 0.757 -4.027 26.780 1.00 90.62 182 HIS A CA 1
ATOM 1421 C C . HIS A 1 182 ? -0.511 -4.012 27.631 1.00 90.62 182 HIS A C 1
ATOM 1423 O O . HIS A 1 182 ? -0.435 -3.919 28.858 1.00 90.62 182 HIS A O 1
ATOM 1429 N N . ILE A 1 183 ? -1.668 -4.141 26.986 1.00 94.69 183 ILE A N 1
ATOM 1430 C CA . ILE A 1 183 ? -2.926 -4.390 27.687 1.00 94.69 183 ILE A CA 1
ATOM 1431 C C . ILE A 1 183 ? -2.978 -5.878 28.027 1.00 94.69 183 ILE A C 1
ATOM 1433 O O . ILE A 1 183 ? -2.980 -6.712 27.127 1.00 94.69 183 ILE A O 1
ATOM 1437 N N . ALA A 1 184 ? -2.956 -6.196 29.319 1.00 93.38 184 ALA A N 1
ATOM 1438 C CA . ALA A 1 184 ? -2.925 -7.569 29.819 1.00 93.38 184 ALA A CA 1
ATOM 1439 C C . ALA A 1 184 ? -4.324 -8.130 30.111 1.00 93.38 184 ALA A C 1
ATOM 1441 O O . ALA A 1 184 ? -4.491 -9.342 30.167 1.00 93.38 184 ALA A O 1
ATOM 1442 N N . GLY A 1 185 ? -5.314 -7.260 30.316 1.00 96.38 185 GLY A N 1
ATOM 1443 C CA . GLY A 1 185 ? -6.698 -7.668 30.516 1.00 96.38 185 GLY A CA 1
ATOM 1444 C C . GLY A 1 185 ? -7.620 -6.484 30.779 1.00 96.38 185 GLY A C 1
ATOM 1445 O O . GLY A 1 185 ? -7.174 -5.427 31.243 1.00 96.38 185 GLY A O 1
ATOM 1446 N N . ILE A 1 186 ? -8.897 -6.674 30.473 1.00 98.06 186 ILE A N 1
ATOM 1447 C CA . ILE A 1 186 ? -9.983 -5.714 30.639 1.00 98.06 186 ILE A CA 1
ATOM 1448 C C . ILE A 1 186 ? -11.057 -6.403 31.475 1.00 98.06 186 ILE A C 1
ATOM 1450 O O . ILE A 1 186 ? -11.592 -7.434 31.093 1.00 98.06 186 ILE A O 1
ATOM 1454 N N . ARG A 1 187 ? -11.387 -5.837 32.630 1.00 97.62 187 ARG A N 1
ATOM 1455 C CA . ARG A 1 187 ? -12.449 -6.344 33.501 1.00 97.62 187 ARG A CA 1
ATOM 1456 C C . ARG A 1 187 ? -13.548 -5.301 33.594 1.00 97.62 187 ARG A C 1
ATOM 1458 O O . ARG A 1 187 ? -13.252 -4.135 33.840 1.00 97.62 187 ARG A O 1
ATOM 1465 N N . ARG A 1 188 ? -14.802 -5.711 33.420 1.00 97.12 188 ARG A N 1
ATOM 1466 C CA . ARG A 1 188 ? -15.964 -4.836 33.600 1.00 97.12 188 ARG A CA 1
ATOM 1467 C C . ARG A 1 188 ? -16.620 -5.083 34.958 1.00 97.12 188 ARG A C 1
ATOM 1469 O O . ARG A 1 188 ? -16.883 -6.228 35.314 1.00 97.12 188 ARG A O 1
ATOM 1476 N N . GLU A 1 189 ? -16.912 -4.014 35.693 1.00 96.31 189 GLU A N 1
ATOM 1477 C CA . GLU A 1 189 ? -17.689 -4.041 36.938 1.00 96.31 189 GLU A CA 1
ATOM 1478 C C . GLU A 1 189 ? -18.774 -2.965 36.892 1.00 96.31 189 GLU A C 1
ATOM 1480 O O . GLU A 1 189 ? -18.496 -1.776 37.009 1.00 96.31 189 GLU A O 1
ATOM 1485 N N . GLY A 1 190 ? -20.028 -3.385 36.704 1.00 94.88 190 GLY A N 1
ATOM 1486 C CA . GLY A 1 190 ? -21.121 -2.449 36.441 1.00 94.88 190 GLY A CA 1
ATOM 1487 C C . GLY A 1 190 ? -20.872 -1.668 35.147 1.00 94.88 190 GLY A C 1
ATOM 1488 O O . GLY A 1 190 ? -20.730 -2.266 34.074 1.00 94.88 190 GLY A O 1
ATOM 1489 N N . ASP A 1 191 ? -20.800 -0.345 35.271 1.00 93.94 191 ASP A N 1
ATOM 1490 C CA . ASP A 1 191 ? -20.526 0.578 34.163 1.00 93.94 191 ASP A CA 1
ATOM 1491 C C . ASP A 1 191 ? -19.035 0.941 34.039 1.00 93.94 191 ASP A C 1
ATOM 1493 O O . ASP A 1 191 ? -18.639 1.593 33.077 1.00 93.94 191 ASP A O 1
ATOM 1497 N N . ASP A 1 192 ? -18.199 0.480 34.975 1.00 96.81 192 ASP A N 1
ATOM 1498 C CA . ASP A 1 192 ? -16.771 0.781 35.014 1.00 96.81 192 ASP A CA 1
ATOM 1499 C C . ASP A 1 192 ? -15.924 -0.303 34.342 1.00 96.81 192 ASP A C 1
ATOM 1501 O O . ASP A 1 192 ? -16.189 -1.507 34.440 1.00 96.81 192 ASP A O 1
ATOM 1505 N N . PHE A 1 193 ? -14.822 0.131 33.730 1.00 98.12 193 PHE A N 1
ATOM 1506 C CA . PHE A 1 193 ? -13.807 -0.735 33.144 1.00 98.12 193 PHE A CA 1
ATOM 1507 C C . PHE A 1 193 ? -12.485 -0.599 33.895 1.00 98.12 193 PHE A C 1
ATOM 1509 O O . PHE A 1 193 ? -11.953 0.496 34.071 1.00 98.12 193 PHE A O 1
ATOM 1516 N N . TYR A 1 194 ? -11.905 -1.729 34.282 1.00 98.00 194 TYR A N 1
ATOM 1517 C CA . TYR A 1 194 ? -10.611 -1.825 34.945 1.00 98.00 194 TYR A CA 1
ATOM 1518 C C . TYR A 1 194 ? -9.622 -2.509 34.010 1.00 98.00 194 TYR A C 1
ATOM 1520 O O . TYR A 1 194 ? -9.754 -3.694 33.703 1.00 98.00 194 TYR A O 1
ATOM 1528 N N . VAL A 1 195 ? -8.630 -1.754 33.538 1.00 97.56 195 VAL A N 1
ATOM 1529 C CA . VAL A 1 195 ? -7.692 -2.232 32.516 1.00 97.56 195 VAL A CA 1
ATOM 1530 C C . VAL A 1 195 ? -6.294 -2.365 33.093 1.00 97.56 195 VAL A C 1
ATOM 1532 O O . VAL A 1 195 ? -5.737 -1.402 33.627 1.00 97.56 195 VAL A O 1
ATOM 1535 N N . LYS A 1 196 ? -5.711 -3.559 32.957 1.00 95.44 196 LYS A N 1
ATOM 1536 C CA . LYS A 1 196 ? -4.337 -3.857 33.37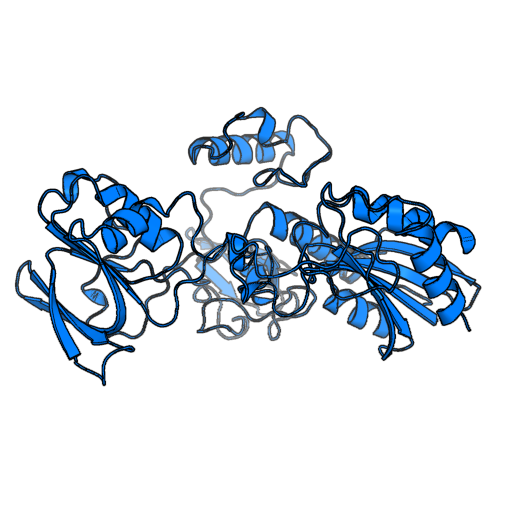3 1.00 95.44 196 LYS A CA 1
ATOM 1537 C C . LYS A 1 196 ? -3.364 -3.486 32.261 1.00 95.44 196 LYS A C 1
ATOM 1539 O O . LYS A 1 196 ? -3.385 -4.083 31.186 1.00 95.44 196 LYS A O 1
ATOM 1544 N N . VAL A 1 197 ? -2.483 -2.530 32.538 1.00 93.12 197 VAL A N 1
ATOM 1545 C CA . VAL A 1 197 ? -1.436 -2.071 31.619 1.00 93.12 197 VAL A CA 1
ATOM 1546 C C . VAL A 1 197 ? -0.072 -2.472 32.171 1.00 93.12 197 VAL A C 1
ATOM 1548 O O . VAL A 1 197 ? 0.296 -2.060 33.272 1.00 93.12 197 VAL A O 1
ATOM 1551 N N . SER A 1 198 ? 0.679 -3.260 31.403 1.00 89.38 198 SER A N 1
ATOM 1552 C CA . SER A 1 198 ? 2.083 -3.584 31.675 1.00 89.38 198 SER A CA 1
ATOM 1553 C C . SER A 1 198 ? 2.990 -2.608 30.925 1.00 89.38 198 SER A C 1
ATOM 1555 O O . SER A 1 198 ? 3.016 -2.606 29.692 1.00 89.38 198 SER A O 1
ATOM 1557 N N . PHE A 1 199 ? 3.699 -1.741 31.653 1.00 84.69 199 PHE A N 1
ATOM 1558 C CA . PHE A 1 199 ? 4.532 -0.686 31.065 1.00 84.69 199 PHE A CA 1
ATOM 1559 C C . PHE A 1 199 ? 5.907 -1.205 30.625 1.00 84.69 199 PHE A C 1
ATOM 1561 O O . PHE A 1 199 ? 6.627 -1.821 31.406 1.00 84.69 199 PHE A O 1
ATOM 1568 N N . GLN A 1 200 ? 6.318 -0.874 29.396 1.00 74.44 200 GLN A N 1
ATOM 1569 C CA . GLN A 1 200 ? 7.588 -1.346 28.821 1.00 74.44 200 GLN A CA 1
ATOM 1570 C C . GLN A 1 200 ? 8.820 -0.573 29.326 1.00 74.44 200 GLN A C 1
ATOM 1572 O O . GLN A 1 200 ? 9.919 -1.114 29.361 1.00 74.44 200 GLN A O 1
ATOM 1577 N N . ARG A 1 201 ? 8.666 0.705 29.701 1.00 66.44 201 ARG A N 1
ATOM 1578 C CA . ARG A 1 201 ? 9.799 1.594 30.043 1.00 66.44 201 ARG A CA 1
ATOM 1579 C C . ARG A 1 201 ? 10.232 1.553 31.511 1.00 66.44 201 ARG A C 1
ATOM 1581 O O . ARG A 1 201 ? 11.250 2.145 31.851 1.00 66.44 201 ARG A O 1
ATOM 1588 N N . VAL A 1 202 ? 9.466 0.903 32.386 1.00 59.59 202 VAL A N 1
ATOM 1589 C CA . VAL A 1 202 ? 9.716 0.891 33.836 1.00 59.59 202 VAL A CA 1
ATOM 1590 C C . VAL A 1 202 ? 9.482 -0.524 34.358 1.00 59.59 202 VAL A C 1
ATOM 1592 O O . VAL A 1 202 ? 8.331 -0.853 34.613 1.00 59.59 202 VAL A O 1
ATOM 1595 N N . ASN A 1 203 ? 10.547 -1.337 34.470 1.00 58.34 203 ASN A N 1
ATOM 1596 C CA . ASN A 1 203 ? 10.613 -2.678 35.097 1.00 58.34 203 ASN A CA 1
ATOM 1597 C C . ASN A 1 203 ? 9.247 -3.319 35.447 1.00 58.34 203 ASN A C 1
ATOM 1599 O O . ASN A 1 203 ? 8.924 -3.473 36.622 1.00 58.34 203 ASN A O 1
ATOM 1603 N N . GLU A 1 204 ? 8.449 -3.629 34.417 1.00 58.94 204 GLU A N 1
ATOM 1604 C CA . GLU A 1 204 ? 7.158 -4.340 34.453 1.00 58.94 204 GLU A CA 1
ATOM 1605 C C . GLU A 1 204 ? 6.211 -4.004 35.623 1.00 58.94 204 GLU A C 1
ATOM 1607 O O . GLU A 1 204 ? 5.589 -4.885 36.220 1.00 58.94 204 GLU A O 1
ATOM 1612 N N . VAL A 1 205 ? 6.027 -2.721 35.951 1.00 75.06 205 VAL A N 1
ATOM 1613 C CA . VAL A 1 205 ? 4.934 -2.355 36.865 1.00 75.06 205 VAL A CA 1
ATOM 1614 C C . VAL A 1 205 ? 3.610 -2.531 36.124 1.00 75.06 205 VAL A C 1
ATOM 1616 O O . VAL A 1 205 ? 3.278 -1.741 35.242 1.00 75.06 205 VAL A O 1
ATOM 1619 N N . VAL A 1 206 ? 2.831 -3.544 36.499 1.00 82.25 206 VAL A N 1
ATOM 1620 C CA . VAL A 1 206 ? 1.435 -3.668 36.066 1.00 82.25 206 VAL A CA 1
ATOM 1621 C C . VAL A 1 206 ? 0.592 -2.699 36.888 1.00 82.25 206 VAL A C 1
ATOM 1623 O O . VAL A 1 206 ? 0.577 -2.770 38.117 1.00 82.25 206 VAL A O 1
ATOM 1626 N N . LYS A 1 207 ? -0.119 -1.787 36.221 1.00 89.38 207 LYS A N 1
ATOM 1627 C CA . LYS A 1 207 ? -1.121 -0.931 36.869 1.00 89.38 207 LYS A CA 1
ATOM 1628 C C . LYS A 1 207 ? -2.502 -1.259 36.345 1.00 89.38 207 LYS A C 1
ATOM 1630 O O . LYS A 1 207 ? -2.687 -1.402 35.141 1.00 89.38 207 LYS A O 1
ATOM 1635 N N . GLU A 1 208 ? -3.462 -1.320 37.253 1.00 94.12 208 GLU A N 1
ATOM 1636 C CA . GLU A 1 208 ? -4.876 -1.353 36.905 1.00 94.12 208 GLU A CA 1
ATOM 1637 C C . GLU A 1 208 ? -5.422 0.079 36.946 1.00 94.12 208 GLU A C 1
ATOM 1639 O O . GLU A 1 208 ? -5.191 0.811 37.911 1.00 94.12 208 GLU A O 1
ATOM 1644 N N . ILE A 1 209 ? -6.075 0.508 35.868 1.00 95.81 209 ILE A N 1
ATOM 1645 C CA . ILE A 1 209 ? -6.587 1.873 35.710 1.00 95.81 209 ILE A CA 1
ATOM 1646 C C . ILE A 1 209 ? -8.084 1.800 35.401 1.00 95.81 209 ILE A C 1
ATOM 1648 O O . ILE A 1 209 ? -8.489 1.018 34.541 1.00 95.81 209 ILE A O 1
ATOM 1652 N N . ARG A 1 210 ? -8.884 2.625 36.093 1.00 97.44 210 ARG A N 1
ATOM 1653 C CA . ARG A 1 210 ? -10.329 2.776 35.854 1.00 97.44 210 ARG A CA 1
ATOM 1654 C C . ARG A 1 210 ? -10.602 3.691 34.655 1.00 97.44 210 ARG A C 1
ATOM 1656 O O . ARG A 1 210 ? -10.048 4.800 34.588 1.00 97.44 210 ARG A O 1
ATOM 1663 N N . TYR A 1 211 ? -11.507 3.254 33.790 1.00 98.12 211 TYR A N 1
ATOM 1664 C CA . TYR A 1 211 ? -12.063 3.991 32.659 1.00 98.12 211 TYR A CA 1
ATOM 1665 C C . TYR A 1 211 ? -13.585 3.863 32.632 1.00 98.12 211 TYR A C 1
ATOM 1667 O O . TYR A 1 211 ? -14.130 2.869 33.103 1.00 98.12 211 TYR A O 1
ATOM 1675 N N . ASP A 1 212 ? -14.239 4.863 32.053 1.00 97.88 212 ASP A N 1
ATOM 1676 C CA . ASP A 1 212 ? -15.678 4.853 31.785 1.00 97.88 212 ASP A CA 1
ATOM 1677 C C . ASP A 1 212 ? -15.969 4.230 30.404 1.00 97.88 212 ASP A C 1
ATOM 1679 O O . ASP A 1 212 ? -17.053 3.707 30.172 1.00 97.88 212 ASP A O 1
ATOM 1683 N N . ARG A 1 213 ? -14.993 4.258 29.480 1.00 97.44 213 ARG A N 1
ATOM 1684 C CA . ARG A 1 213 ? -15.082 3.660 28.135 1.00 97.44 213 ARG A CA 1
ATOM 1685 C C . ARG A 1 213 ? -13.749 3.057 27.701 1.00 97.44 213 ARG A C 1
ATOM 1687 O O . ARG A 1 213 ? -12.685 3.612 27.997 1.00 97.44 213 ARG A O 1
ATOM 1694 N N . VAL A 1 214 ? -13.803 1.959 26.950 1.00 98.06 214 VAL A N 1
ATOM 1695 C CA . VAL A 1 214 ? -12.629 1.322 26.334 1.00 98.06 214 VAL A CA 1
ATOM 1696 C C . VAL A 1 214 ? -12.920 1.052 24.861 1.00 98.06 214 VAL A C 1
ATOM 1698 O O . VAL A 1 214 ? -13.855 0.326 24.547 1.00 98.06 214 VAL A O 1
ATOM 1701 N N . VAL A 1 215 ? -12.098 1.605 23.970 1.00 98.12 215 VAL A N 1
ATOM 1702 C CA . VAL A 1 215 ? -12.257 1.527 22.510 1.00 98.12 215 VAL A CA 1
ATOM 1703 C C . VAL A 1 215 ? -11.113 0.722 21.889 1.00 98.12 215 VAL A C 1
ATOM 1705 O O . VAL A 1 215 ? -9.940 0.971 22.175 1.00 98.12 215 VAL A O 1
ATOM 1708 N N . LEU A 1 216 ? -11.429 -0.220 21.001 1.00 97.62 216 LEU A N 1
ATOM 1709 C CA . LEU A 1 216 ? -10.477 -1.029 20.236 1.00 97.62 216 LEU A CA 1
ATOM 1710 C C . LEU A 1 216 ? -10.231 -0.426 18.848 1.00 97.62 216 LEU A C 1
ATOM 1712 O O . LEU A 1 216 ? -10.936 -0.716 17.882 1.00 97.62 216 LEU A O 1
ATOM 1716 N N . ALA A 1 217 ? -9.164 0.363 18.729 1.00 97.19 217 ALA A N 1
ATOM 1717 C CA . ALA A 1 217 ? -8.635 0.905 17.475 1.00 97.19 217 ALA A CA 1
ATOM 1718 C C . ALA A 1 217 ? -7.413 0.098 16.983 1.00 97.19 217 ALA A C 1
ATOM 1720 O O . ALA A 1 217 ? -6.349 0.632 16.648 1.00 97.19 217 ALA A O 1
ATOM 1721 N N . THR A 1 218 ? -7.557 -1.228 16.960 1.00 95.44 218 THR A N 1
ATOM 1722 C CA . THR A 1 218 ? -6.484 -2.212 16.721 1.00 95.44 218 THR A CA 1
ATOM 1723 C C . THR A 1 218 ? -6.308 -2.609 15.251 1.00 95.44 218 THR A C 1
ATOM 1725 O O . THR A 1 218 ? -5.466 -3.452 14.923 1.00 95.44 218 THR A O 1
ATOM 1728 N N . GLY A 1 219 ? -7.030 -1.941 14.350 1.00 94.75 219 GLY A N 1
ATOM 1729 C CA . GLY A 1 219 ? -7.014 -2.174 12.910 1.00 94.75 219 GLY A CA 1
ATOM 1730 C C . GLY A 1 219 ? -8.000 -3.252 12.469 1.00 94.75 219 GLY A C 1
ATOM 1731 O O . GLY A 1 219 ? -8.890 -3.653 13.211 1.00 94.75 219 GLY A O 1
ATOM 1732 N N . PHE A 1 220 ? -7.819 -3.718 11.237 1.00 96.19 220 PHE A N 1
ATOM 1733 C CA . PHE A 1 220 ? -8.764 -4.590 10.541 1.00 96.19 220 PHE A CA 1
ATOM 1734 C C . PHE A 1 220 ? -8.077 -5.832 9.955 1.00 96.19 220 PHE A C 1
ATOM 1736 O O . PHE A 1 220 ? -6.839 -5.874 9.855 1.00 96.19 220 PHE A O 1
ATOM 1743 N N . ARG A 1 221 ? -8.879 -6.824 9.560 1.00 96.69 221 ARG A N 1
ATOM 1744 C CA . ARG A 1 221 ? -8.481 -8.072 8.902 1.00 96.69 221 ARG A CA 1
ATOM 1745 C C . ARG A 1 221 ? -9.400 -8.427 7.731 1.00 96.69 221 ARG A C 1
ATOM 1747 O O . ARG A 1 221 ? -10.551 -8.005 7.673 1.00 96.69 221 ARG A O 1
ATOM 1754 N N . PHE A 1 222 ? -8.866 -9.218 6.812 1.00 97.81 222 PHE A N 1
ATOM 1755 C CA . PHE A 1 222 ? -9.586 -9.849 5.714 1.00 97.81 222 PHE A CA 1
ATOM 1756 C C . PHE A 1 222 ? -10.575 -10.915 6.219 1.00 97.81 222 PHE A C 1
ATOM 1758 O O . PHE A 1 222 ? -10.282 -11.641 7.171 1.00 97.81 222 PHE A O 1
ATOM 1765 N N . ASP A 1 223 ? -11.728 -11.029 5.557 1.00 96.94 223 ASP A N 1
ATOM 1766 C CA . ASP A 1 223 ? -12.734 -12.047 5.853 1.00 96.94 223 ASP A CA 1
ATOM 1767 C C . ASP A 1 223 ? -12.547 -13.305 4.992 1.00 96.94 223 ASP A C 1
ATOM 1769 O O . ASP A 1 223 ? -13.007 -13.392 3.854 1.00 96.94 223 ASP A O 1
ATOM 1773 N N . ALA A 1 224 ? -11.883 -14.311 5.560 1.00 97.31 224 ALA A N 1
ATOM 1774 C CA . ALA A 1 224 ? -11.724 -15.617 4.924 1.00 97.31 224 ALA A CA 1
ATOM 1775 C C . ALA A 1 224 ? -12.868 -16.601 5.242 1.00 97.31 224 ALA A C 1
ATOM 1777 O O . ALA A 1 224 ? -12.834 -17.743 4.777 1.00 97.31 224 ALA A O 1
ATOM 1778 N N . SER A 1 225 ? -13.864 -16.200 6.046 1.00 97.00 225 SER A N 1
ATOM 1779 C CA . SER A 1 225 ? -14.902 -17.112 6.550 1.00 97.00 225 SER A CA 1
ATOM 1780 C C . SER A 1 225 ? -15.866 -17.584 5.462 1.00 97.00 225 SER A C 1
ATOM 1782 O O . SER A 1 225 ? -16.367 -18.705 5.541 1.00 97.00 225 SER A O 1
ATOM 1784 N N . ILE A 1 226 ? -16.044 -16.782 4.406 1.00 97.19 226 ILE A N 1
ATOM 1785 C CA . ILE A 1 226 ? -16.898 -17.116 3.260 1.00 97.19 226 ILE A CA 1
ATOM 1786 C C . ILE A 1 226 ? -16.342 -18.277 2.423 1.00 97.19 226 ILE A C 1
ATOM 1788 O O . ILE A 1 226 ? -17.087 -18.905 1.675 1.00 97.19 226 ILE A O 1
ATOM 1792 N N . PHE A 1 227 ? -15.043 -18.580 2.526 1.00 98.50 227 PHE A N 1
ATOM 1793 C CA . PHE A 1 227 ? -14.405 -19.633 1.740 1.00 98.50 227 PHE A CA 1
ATOM 1794 C C . PHE A 1 227 ? -14.523 -20.990 2.432 1.00 98.50 227 PHE A C 1
ATOM 1796 O O . PHE A 1 227 ? -14.142 -21.159 3.602 1.00 98.50 227 PHE A O 1
ATOM 1803 N N . ALA A 1 228 ? -14.994 -21.976 1.674 1.00 98.31 228 ALA A N 1
ATOM 1804 C CA . ALA A 1 228 ? -14.958 -23.373 2.066 1.00 98.31 228 ALA A CA 1
ATOM 1805 C C . ALA A 1 228 ? -13.502 -23.870 2.220 1.00 98.31 228 ALA A C 1
ATOM 1807 O O . ALA A 1 228 ? -12.595 -23.298 1.604 1.00 98.31 228 ALA A O 1
ATOM 1808 N N . PRO A 1 229 ? -13.245 -24.892 3.062 1.00 97.69 229 PRO A N 1
ATOM 1809 C CA . PRO A 1 229 ? -11.888 -25.329 3.397 1.00 97.69 229 PRO A CA 1
ATOM 1810 C C . PRO A 1 229 ? -10.987 -25.623 2.190 1.00 97.69 229 PRO A C 1
ATOM 1812 O O . PRO A 1 229 ? -9.803 -25.307 2.231 1.00 97.69 229 PRO A O 1
ATOM 1815 N N . GLU A 1 230 ? -11.538 -26.177 1.111 1.00 95.50 230 GLU A N 1
ATOM 1816 C CA . GLU A 1 230 ? -10.812 -26.550 -0.106 1.00 95.50 230 GLU A CA 1
ATOM 1817 C C . GLU A 1 230 ? -10.294 -25.360 -0.928 1.00 95.50 230 GLU A C 1
ATOM 1819 O O . GLU A 1 230 ? -9.373 -25.517 -1.727 1.00 95.50 230 GLU A O 1
ATOM 1824 N N . CYS A 1 231 ? -10.866 -24.169 -0.743 1.00 97.75 231 CYS A N 1
ATOM 1825 C CA . CYS A 1 231 ? -10.475 -22.957 -1.462 1.00 97.75 231 CYS A CA 1
ATOM 1826 C C . CYS A 1 231 ? -10.263 -21.767 -0.522 1.00 97.75 231 CYS A C 1
ATOM 1828 O O . CYS A 1 231 ? -10.399 -20.613 -0.934 1.00 97.75 231 CYS A O 1
ATOM 1830 N N . ARG A 1 232 ? -9.952 -22.034 0.750 1.00 98.50 232 ARG A N 1
ATOM 1831 C CA . ARG A 1 232 ? -9.652 -20.990 1.725 1.00 98.50 232 ARG A CA 1
ATOM 1832 C C . ARG A 1 232 ? -8.215 -20.500 1.534 1.00 98.50 232 ARG A C 1
ATOM 1834 O O . ARG A 1 232 ? -7.289 -21.311 1.633 1.00 98.50 232 ARG A O 1
ATOM 1841 N N . PRO A 1 233 ? -7.999 -19.196 1.290 1.00 98.38 233 PRO A N 1
ATOM 1842 C CA . PRO A 1 233 ? -6.647 -18.680 1.173 1.00 98.38 233 PRO A CA 1
ATOM 1843 C C . PRO A 1 233 ? -5.921 -18.786 2.515 1.00 98.38 233 PRO A C 1
ATOM 1845 O O . PRO A 1 233 ? -6.494 -18.508 3.572 1.00 98.38 233 PRO A O 1
ATOM 1848 N N . GLN A 1 234 ? -4.650 -19.171 2.461 1.00 98.62 234 GLN A N 1
ATOM 1849 C CA . GLN A 1 234 ? -3.732 -19.055 3.586 1.00 98.62 234 GLN A CA 1
ATOM 1850 C C . GLN A 1 234 ? -3.655 -17.589 4.018 1.00 98.62 234 GLN A C 1
ATOM 1852 O O . GLN A 1 234 ? -3.659 -16.690 3.176 1.00 98.62 234 GLN A O 1
ATOM 1857 N N . LEU A 1 235 ? -3.601 -17.348 5.327 1.00 98.25 235 LEU A N 1
ATOM 1858 C CA . LEU A 1 235 ? -3.492 -16.008 5.890 1.00 98.25 235 LEU A CA 1
ATOM 1859 C C . LEU A 1 235 ? -2.082 -15.748 6.421 1.00 98.25 235 LEU A C 1
ATOM 1861 O O . LEU A 1 235 ? -1.333 -16.666 6.745 1.00 98.25 235 LEU A O 1
ATOM 1865 N N . THR A 1 236 ? -1.727 -14.472 6.502 1.00 97.94 236 THR A N 1
ATOM 1866 C CA . THR A 1 236 ? -0.431 -13.988 6.972 1.00 97.94 236 THR A CA 1
ATOM 1867 C C . THR A 1 236 ? -0.595 -12.724 7.819 1.00 97.94 236 THR A C 1
ATOM 1869 O O . THR A 1 236 ? -1.674 -12.128 7.901 1.00 97.94 236 THR A O 1
ATOM 1872 N N . ILE A 1 237 ? 0.494 -12.311 8.477 1.00 95.81 237 ILE A N 1
ATOM 1873 C CA . ILE A 1 237 ? 0.580 -11.105 9.314 1.00 95.81 237 ILE A CA 1
ATOM 1874 C C . ILE A 1 237 ? -0.531 -11.111 10.380 1.00 95.81 237 ILE A C 1
ATOM 1876 O O . ILE A 1 237 ? -1.427 -10.267 10.387 1.00 95.81 237 ILE A O 1
ATOM 1880 N N . LYS A 1 238 ? -0.453 -12.073 11.310 1.00 94.12 238 LYS A N 1
ATOM 1881 C CA . LYS A 1 238 ? -1.445 -12.276 12.387 1.00 94.12 238 LYS A CA 1
ATOM 1882 C C . LYS A 1 238 ? -2.855 -12.568 11.854 1.00 94.12 238 LYS A C 1
ATOM 1884 O O . LYS A 1 238 ? -3.830 -12.023 12.364 1.00 94.12 238 LYS A O 1
ATOM 1889 N N . ASP A 1 239 ? -2.938 -13.355 10.786 1.00 95.75 239 ASP A N 1
ATOM 1890 C CA . ASP A 1 239 ? -4.187 -13.712 10.106 1.00 95.75 239 ASP A CA 1
ATOM 1891 C C . ASP A 1 239 ? -5.013 -12.504 9.636 1.00 95.75 239 ASP A C 1
ATOM 1893 O O . ASP A 1 239 ? -6.244 -12.536 9.589 1.00 95.75 239 ASP A O 1
ATOM 1897 N N . ARG A 1 240 ? -4.331 -11.397 9.307 1.00 96.69 240 ARG A N 1
ATOM 1898 C CA . ARG A 1 240 ? -4.986 -10.150 8.894 1.00 96.69 240 ARG A CA 1
ATOM 1899 C C . ARG A 1 240 ? -5.153 -10.023 7.393 1.00 96.69 240 ARG A C 1
ATOM 1901 O O . ARG A 1 240 ? -6.050 -9.310 6.953 1.00 96.69 240 ARG A O 1
ATOM 1908 N N . PHE A 1 241 ? -4.294 -10.674 6.623 1.00 98.25 241 PHE A N 1
ATOM 1909 C CA . PHE A 1 241 ? -4.270 -10.560 5.172 1.00 98.25 241 PHE A CA 1
ATOM 1910 C C . PHE A 1 241 ? -4.147 -11.944 4.542 1.00 98.25 241 PHE A C 1
ATOM 1912 O O . PHE A 1 241 ? -3.540 -12.820 5.158 1.00 98.25 241 PHE A O 1
ATOM 1919 N N . PRO A 1 242 ? -4.678 -12.153 3.329 1.00 98.25 242 PRO A N 1
ATOM 1920 C CA . PRO A 1 242 ? -4.350 -13.345 2.568 1.00 98.25 242 PRO A CA 1
ATOM 1921 C C . PRO A 1 242 ? -2.869 -13.322 2.179 1.00 98.25 242 PRO A C 1
ATOM 1923 O O . PRO A 1 242 ? -2.309 -12.254 1.911 1.00 98.25 242 PRO A O 1
ATOM 1926 N N . ASP A 1 243 ? -2.251 -14.497 2.164 1.00 98.50 243 ASP A N 1
ATOM 1927 C CA . ASP A 1 243 ? -0.883 -14.714 1.706 1.00 98.50 243 ASP A CA 1
ATOM 1928 C C . ASP A 1 243 ? -0.842 -14.812 0.175 1.00 98.50 243 ASP A C 1
ATOM 1930 O O . ASP A 1 243 ? -1.706 -15.440 -0.450 1.00 98.50 243 ASP A O 1
ATOM 1934 N N . GLN A 1 244 ? 0.123 -14.118 -0.430 1.00 98.44 244 GLN A N 1
ATOM 1935 C CA . GLN A 1 244 ? 0.070 -13.717 -1.837 1.00 98.44 244 GLN A CA 1
ATOM 1936 C C . GLN A 1 244 ? 1.419 -13.881 -2.538 1.00 98.44 244 GLN A C 1
ATOM 1938 O O . GLN A 1 244 ? 2.463 -13.502 -2.000 1.00 98.44 244 GLN A O 1
ATOM 1943 N N . THR A 1 245 ? 1.383 -14.369 -3.777 1.00 98.62 245 THR A N 1
ATOM 1944 C CA . THR A 1 245 ? 2.528 -14.411 -4.699 1.00 98.62 245 THR A CA 1
ATOM 1945 C C . THR A 1 245 ? 2.895 -13.011 -5.211 1.00 98.62 245 THR A C 1
ATOM 1947 O O . THR A 1 245 ? 2.190 -12.031 -4.952 1.00 98.62 245 THR A O 1
ATOM 1950 N N . ALA A 1 246 ? 3.974 -12.901 -5.994 1.00 98.12 246 ALA A N 1
ATOM 1951 C CA . ALA A 1 246 ? 4.356 -11.659 -6.673 1.00 98.12 246 ALA A CA 1
ATOM 1952 C C . ALA A 1 246 ? 3.296 -11.147 -7.675 1.00 98.12 246 ALA A C 1
ATOM 1954 O O . ALA A 1 246 ? 3.310 -9.978 -8.049 1.00 98.12 246 ALA A O 1
ATOM 1955 N N . ALA A 1 247 ? 2.360 -12.009 -8.084 1.00 97.81 247 ALA A N 1
ATOM 1956 C CA . ALA A 1 247 ? 1.237 -11.689 -8.963 1.00 97.81 247 ALA A CA 1
ATOM 1957 C C . ALA A 1 247 ? -0.072 -11.387 -8.204 1.00 97.81 247 ALA A C 1
ATOM 1959 O O . ALA A 1 247 ? -1.132 -11.347 -8.826 1.00 97.81 247 ALA A O 1
ATOM 1960 N N . TRP A 1 248 ? -0.023 -11.229 -6.874 1.00 98.50 248 TRP A N 1
ATOM 1961 C CA . TRP A 1 248 ? -1.197 -11.106 -5.992 1.00 98.50 248 TRP A CA 1
ATOM 1962 C C . TRP A 1 248 ? -2.189 -12.271 -6.087 1.00 98.50 248 TRP A C 1
ATOM 1964 O O . TRP A 1 248 ? -3.366 -12.133 -5.760 1.00 98.50 248 TRP A O 1
ATOM 1974 N N . GLU A 1 249 ? -1.714 -13.434 -6.519 1.00 98.75 249 GLU A N 1
ATOM 1975 C CA . GLU A 1 249 ? -2.459 -14.688 -6.459 1.00 98.75 249 GLU A CA 1
ATOM 1976 C C . GLU A 1 249 ? -2.289 -15.323 -5.079 1.00 98.75 249 GLU A C 1
ATOM 1978 O O . GLU A 1 249 ? -1.228 -15.203 -4.466 1.00 98.75 249 GLU A O 1
ATOM 1983 N N . SER A 1 250 ? -3.305 -16.028 -4.595 1.00 98.75 250 SER A N 1
ATOM 1984 C CA . SER A 1 250 ? -3.202 -16.865 -3.407 1.00 98.75 250 SER A CA 1
ATOM 1985 C C . SER A 1 250 ? -2.093 -17.898 -3.576 1.00 98.75 250 SER A C 1
ATOM 1987 O O . SER A 1 250 ? -2.009 -18.594 -4.585 1.00 98.75 250 SER A O 1
ATOM 1989 N N . VAL A 1 251 ? -1.261 -18.038 -2.546 1.00 98.56 251 VAL A N 1
ATOM 1990 C CA . VAL A 1 251 ? -0.157 -19.010 -2.542 1.00 98.56 251 VAL A CA 1
ATOM 1991 C C . VAL A 1 251 ? -0.628 -20.470 -2.547 1.00 98.56 251 VAL A C 1
ATOM 1993 O O . VAL A 1 251 ? 0.151 -21.357 -2.885 1.00 98.56 251 VAL A O 1
ATOM 1996 N N . ASN A 1 252 ? -1.882 -20.735 -2.163 1.00 98.44 252 ASN A N 1
ATOM 1997 C CA . ASN A 1 252 ? -2.430 -22.085 -2.009 1.00 98.44 252 ASN A CA 1
ATOM 1998 C C . ASN A 1 252 ? -3.734 -22.336 -2.787 1.00 98.44 252 ASN A C 1
ATOM 2000 O O . ASN A 1 252 ? -4.195 -23.476 -2.820 1.00 98.44 252 ASN A O 1
ATOM 2004 N N . VAL A 1 253 ? -4.333 -21.317 -3.413 1.00 98.38 253 VAL A N 1
ATOM 2005 C CA . VAL A 1 253 ? -5.564 -21.450 -4.208 1.00 98.38 253 VAL A CA 1
ATOM 2006 C C . VAL A 1 253 ? -5.335 -20.849 -5.602 1.00 98.38 253 VAL A C 1
ATOM 2008 O O . VAL A 1 253 ? -5.413 -19.632 -5.755 1.00 98.38 253 VAL A O 1
ATOM 2011 N N . PRO A 1 254 ? -5.083 -21.668 -6.639 1.00 97.44 254 PRO A N 1
ATOM 2012 C CA . PRO A 1 254 ? -4.849 -21.168 -7.997 1.00 97.44 254 PRO A CA 1
ATOM 2013 C C . PRO A 1 254 ? -6.010 -20.314 -8.518 1.00 97.44 254 PRO A C 1
ATOM 2015 O O . PRO A 1 254 ? -7.160 -20.574 -8.173 1.00 97.44 254 PRO A O 1
ATOM 2018 N N . ASP A 1 255 ? -5.753 -19.326 -9.366 1.00 98.25 255 ASP A N 1
ATOM 2019 C CA . ASP A 1 255 ? -6.769 -18.449 -9.969 1.00 98.25 255 ASP A CA 1
ATOM 2020 C C . ASP A 1 255 ? -7.606 -17.608 -8.970 1.00 98.25 255 ASP A C 1
ATOM 2022 O O . ASP A 1 255 ? -8.602 -16.987 -9.365 1.00 98.25 255 ASP A O 1
ATOM 2026 N N . LEU A 1 256 ? -7.216 -17.576 -7.688 1.00 98.75 256 LEU A N 1
ATOM 2027 C CA . LEU A 1 256 ? -7.740 -16.665 -6.670 1.00 98.75 256 LEU A CA 1
ATOM 2028 C C . LEU A 1 256 ? -6.761 -15.503 -6.494 1.00 98.75 256 LEU A C 1
ATOM 2030 O O . LEU A 1 256 ? -5.680 -15.686 -5.945 1.00 98.75 256 LEU A O 1
ATOM 2034 N N . PHE A 1 257 ? -7.143 -14.309 -6.927 1.00 98.81 257 PHE A N 1
ATOM 2035 C CA . PHE A 1 257 ? -6.323 -13.101 -6.857 1.00 98.81 257 PHE A CA 1
ATOM 2036 C C . PHE A 1 257 ? -6.887 -12.092 -5.864 1.00 98.81 257 PHE A C 1
ATOM 2038 O O . PHE A 1 257 ? -8.063 -12.144 -5.502 1.00 98.81 257 PHE A O 1
ATOM 2045 N N . PHE A 1 258 ? -6.060 -11.129 -5.471 1.00 98.75 258 PHE A N 1
ATOM 2046 C CA . PHE A 1 258 ? -6.428 -10.063 -4.547 1.00 98.75 258 PHE A CA 1
ATOM 2047 C C . PHE A 1 258 ? -6.147 -8.685 -5.144 1.00 98.75 258 PHE A C 1
ATOM 2049 O O . PHE A 1 258 ? -5.155 -8.485 -5.839 1.00 98.75 258 PHE A O 1
ATOM 2056 N N . ALA A 1 259 ? -7.022 -7.723 -4.855 1.00 98.50 259 ALA A N 1
ATOM 2057 C CA . ALA A 1 259 ? -6.915 -6.347 -5.330 1.00 98.50 259 ALA A CA 1
ATOM 2058 C C . ALA A 1 259 ? -7.312 -5.337 -4.240 1.00 98.50 259 ALA A C 1
ATOM 2060 O O . ALA A 1 259 ? -7.985 -5.669 -3.262 1.00 98.50 259 ALA A O 1
ATOM 2061 N N . GLY A 1 260 ? -6.903 -4.080 -4.417 1.00 97.25 260 GLY A N 1
ATOM 2062 C CA . GLY A 1 260 ? -7.188 -3.006 -3.465 1.00 97.25 260 GLY A CA 1
ATOM 2063 C C . GLY A 1 260 ? -6.356 -3.117 -2.188 1.00 97.25 260 GLY A C 1
ATOM 2064 O O . GLY A 1 260 ? -5.242 -3.624 -2.200 1.00 97.25 260 GLY A O 1
ATOM 2065 N N . THR A 1 261 ? -6.892 -2.658 -1.059 1.00 96.38 261 THR A N 1
ATOM 2066 C CA . THR A 1 261 ? -6.111 -2.479 0.180 1.00 96.38 261 THR A CA 1
ATOM 2067 C C . THR A 1 261 ? -5.516 -3.765 0.761 1.00 96.38 261 THR A C 1
ATOM 2069 O O . THR A 1 261 ? -4.571 -3.687 1.541 1.00 96.38 261 THR A O 1
ATOM 2072 N N . ILE A 1 262 ? -6.020 -4.951 0.406 1.00 96.94 262 ILE A N 1
ATOM 2073 C CA . ILE A 1 262 ? -5.483 -6.237 0.890 1.00 96.94 262 ILE A CA 1
ATOM 2074 C C . ILE A 1 262 ? -4.193 -6.669 0.191 1.00 96.94 262 ILE A C 1
ATOM 2076 O O . ILE A 1 262 ? -3.491 -7.534 0.715 1.00 96.94 262 ILE A O 1
ATOM 2080 N N . THR A 1 263 ? -3.823 -6.047 -0.931 1.00 97.12 263 THR A N 1
ATOM 2081 C CA . THR A 1 263 ? -2.536 -6.315 -1.593 1.00 97.12 263 THR A CA 1
ATOM 2082 C C . THR A 1 263 ? -1.345 -5.818 -0.779 1.00 97.12 263 THR A C 1
ATOM 2084 O O . THR A 1 263 ? -0.220 -6.270 -0.997 1.00 97.12 263 THR A O 1
ATOM 2087 N N . GLN A 1 264 ? -1.594 -4.967 0.226 1.00 96.12 264 GLN A N 1
ATOM 2088 C CA . GLN A 1 264 ? -0.570 -4.465 1.140 1.00 96.12 264 GLN A CA 1
ATOM 2089 C C . GLN A 1 264 ? 0.149 -5.558 1.941 1.00 96.12 264 GLN A C 1
ATOM 2091 O O . GLN A 1 264 ? 1.130 -5.279 2.619 1.00 96.12 264 GLN A O 1
ATOM 2096 N N . ALA A 1 265 ? -0.316 -6.810 1.896 1.00 97.25 265 ALA A N 1
ATOM 2097 C CA . ALA A 1 265 ? 0.433 -7.940 2.440 1.00 97.25 265 ALA A CA 1
ATOM 2098 C C . ALA A 1 265 ? 1.853 -8.031 1.847 1.00 97.25 265 ALA A C 1
ATOM 2100 O O . ALA A 1 265 ? 2.779 -8.442 2.543 1.00 97.25 265 ALA A O 1
ATOM 2101 N N . ARG A 1 266 ? 2.028 -7.611 0.584 1.00 97.19 266 ARG A N 1
ATOM 2102 C CA . ARG A 1 266 ? 3.307 -7.658 -0.138 1.00 97.19 266 ARG A CA 1
ATOM 2103 C C . ARG A 1 266 ? 4.294 -6.560 0.272 1.00 97.19 266 ARG A C 1
ATOM 2105 O O . ARG A 1 266 ? 5.499 -6.765 0.174 1.00 97.19 266 ARG A O 1
ATOM 2112 N N . ASP A 1 267 ? 3.814 -5.424 0.769 1.00 95.62 267 ASP A N 1
ATOM 2113 C CA . ASP A 1 267 ? 4.628 -4.258 1.146 1.00 95.62 267 ASP A CA 1
ATOM 2114 C C . ASP A 1 267 ? 4.254 -3.703 2.533 1.00 95.62 267 ASP A C 1
ATOM 2116 O O . ASP A 1 267 ? 4.394 -2.507 2.806 1.00 95.62 267 ASP A O 1
ATOM 2120 N N . PHE A 1 268 ? 3.784 -4.577 3.429 1.00 94.88 268 PHE A N 1
ATOM 2121 C CA . PHE A 1 268 ? 3.186 -4.189 4.704 1.00 94.88 268 PHE A CA 1
ATOM 2122 C C . PHE A 1 268 ? 4.115 -3.292 5.527 1.00 94.88 268 PHE A C 1
ATOM 2124 O O . PHE A 1 268 ? 5.195 -3.710 5.952 1.00 94.88 268 PHE A O 1
ATOM 2131 N N . LYS A 1 269 ? 3.654 -2.062 5.795 1.00 91.56 269 LYS A N 1
ATOM 2132 C CA . LYS A 1 269 ? 4.405 -1.004 6.497 1.00 91.56 269 LYS A CA 1
ATOM 2133 C C . LYS A 1 269 ? 5.705 -0.564 5.813 1.00 91.56 269 LYS A C 1
ATOM 2135 O O . LYS A 1 269 ? 6.586 -0.040 6.493 1.00 91.56 269 LYS A O 1
ATOM 2140 N N . LYS A 1 270 ? 5.820 -0.779 4.502 1.00 90.88 270 LYS A N 1
ATOM 2141 C CA . LYS A 1 270 ? 6.982 -0.394 3.694 1.00 90.88 270 LYS A CA 1
ATOM 2142 C C . LYS A 1 270 ? 6.618 0.608 2.607 1.00 90.88 270 LYS A C 1
ATOM 2144 O O . LYS A 1 270 ? 7.264 1.639 2.541 1.00 90.88 270 LYS A O 1
ATOM 2149 N N . SER A 1 271 ? 5.591 0.329 1.805 1.00 92.88 271 SER A N 1
ATOM 2150 C CA . SER A 1 271 ? 5.167 1.187 0.687 1.00 92.88 271 SER A CA 1
ATOM 2151 C C . SER A 1 271 ? 3.655 1.459 0.748 1.00 92.88 271 SER A C 1
ATOM 2153 O O . SER A 1 271 ? 3.045 1.317 1.812 1.00 92.88 271 SER A O 1
ATOM 2155 N N . THR A 1 272 ? 3.041 1.947 -0.331 1.00 94.62 272 THR A N 1
ATOM 2156 C CA . THR A 1 272 ? 1.683 2.525 -0.290 1.00 94.62 272 THR A CA 1
ATOM 2157 C C . THR A 1 272 ? 0.571 1.645 -0.871 1.00 94.62 272 THR A C 1
ATOM 2159 O O . THR A 1 272 ? -0.541 2.139 -1.074 1.00 94.62 272 THR A O 1
ATOM 2162 N N . SER A 1 273 ? 0.771 0.332 -1.060 1.00 95.38 273 SER A N 1
ATOM 2163 C CA . SER A 1 273 ? -0.297 -0.553 -1.580 1.00 95.38 273 SER A CA 1
ATOM 2164 C C . SER A 1 273 ? -1.526 -0.655 -0.661 1.00 95.38 273 SER A C 1
ATOM 2166 O O . SER A 1 273 ? -2.569 -1.163 -1.056 1.00 95.38 273 SER A O 1
ATOM 2168 N N . GLY A 1 274 ? -1.456 -0.139 0.569 1.00 94.81 274 GLY A N 1
ATOM 2169 C CA . GLY A 1 274 ? -2.615 -0.004 1.456 1.00 94.81 274 GLY A CA 1
ATOM 2170 C C . GLY A 1 274 ? -3.569 1.151 1.117 1.00 94.81 274 GLY A C 1
ATOM 2171 O O . GLY A 1 274 ? -4.611 1.257 1.760 1.00 94.81 274 GLY A O 1
ATOM 2172 N N . PHE A 1 275 ? -3.241 2.015 0.148 1.00 95.25 275 PHE A N 1
ATOM 2173 C CA . PHE A 1 275 ? -3.941 3.282 -0.112 1.00 95.25 275 PHE A CA 1
ATOM 2174 C C . PHE A 1 275 ? -4.219 3.478 -1.609 1.00 95.25 275 PHE A C 1
ATOM 2176 O O . PHE A 1 275 ? -3.471 2.969 -2.441 1.00 95.25 275 PHE A O 1
ATOM 2183 N N . ILE A 1 276 ? -5.273 4.231 -1.961 1.00 96.56 276 ILE A N 1
ATOM 2184 C CA . ILE A 1 276 ? -5.754 4.384 -3.354 1.00 96.56 276 ILE A CA 1
ATOM 2185 C C . ILE A 1 276 ? -4.630 4.803 -4.308 1.00 96.56 276 ILE A C 1
ATOM 2187 O O . ILE A 1 276 ? -4.448 4.188 -5.359 1.00 96.56 276 ILE A O 1
ATOM 2191 N N . HIS A 1 277 ? -3.832 5.801 -3.925 1.00 95.50 277 HIS A N 1
ATOM 2192 C CA . HIS A 1 277 ? -2.728 6.290 -4.752 1.00 95.50 277 HIS A CA 1
ATOM 2193 C C . HIS A 1 277 ? -1.627 5.277 -5.031 1.00 95.50 277 HIS A C 1
ATOM 2195 O O . HIS A 1 277 ? -0.938 5.444 -6.036 1.00 95.50 277 HIS A O 1
ATOM 2201 N N . GLY A 1 278 ? -1.472 4.260 -4.185 1.00 95.75 278 GLY A N 1
ATOM 2202 C CA . GLY A 1 278 ? -0.572 3.141 -4.420 1.00 95.75 278 GLY A CA 1
ATOM 2203 C C . GLY A 1 278 ? -1.279 2.020 -5.170 1.00 95.75 278 GLY A C 1
ATOM 2204 O O . GLY A 1 278 ? -0.940 1.724 -6.318 1.00 95.75 278 GLY A O 1
ATOM 2205 N N . PHE A 1 279 ? -2.308 1.416 -4.562 1.00 96.88 279 PHE A N 1
ATOM 2206 C CA . PHE A 1 279 ? -2.899 0.185 -5.094 1.00 96.88 279 PHE A CA 1
ATOM 2207 C C . PHE A 1 279 ? -3.522 0.344 -6.476 1.00 96.88 279 PHE A C 1
ATOM 2209 O O . PHE A 1 279 ? -3.605 -0.651 -7.186 1.00 96.88 279 PHE A O 1
ATOM 2216 N N . ARG A 1 280 ? -3.934 1.545 -6.912 1.00 97.50 280 ARG A N 1
ATOM 2217 C CA . ARG A 1 280 ? -4.466 1.736 -8.275 1.00 97.50 280 ARG A CA 1
ATOM 2218 C C . ARG A 1 280 ? -3.462 1.305 -9.352 1.00 97.50 280 ARG A C 1
ATOM 2220 O O . ARG A 1 280 ? -3.847 0.748 -10.376 1.00 97.50 280 ARG A O 1
ATOM 2227 N N . TYR A 1 281 ? -2.168 1.489 -9.089 1.00 97.94 281 TYR A N 1
ATOM 2228 C CA . TYR A 1 281 ? -1.097 1.033 -9.972 1.00 97.94 281 TYR A CA 1
ATOM 2229 C C . TYR A 1 281 ? -0.857 -0.472 -9.849 1.00 97.94 281 TYR A C 1
ATOM 2231 O O . TYR A 1 281 ? -0.628 -1.130 -10.861 1.00 97.94 281 TYR A O 1
ATOM 2239 N N . GLY A 1 282 ? -1.005 -1.026 -8.642 1.00 97.94 282 GLY A N 1
ATOM 2240 C CA . GLY A 1 282 ? -1.037 -2.474 -8.421 1.00 97.94 282 GLY A CA 1
ATOM 2241 C C . GLY A 1 282 ? -2.188 -3.159 -9.166 1.00 97.94 282 GLY A C 1
ATOM 2242 O O . GLY A 1 282 ? -1.976 -4.184 -9.797 1.00 97.94 282 GLY A O 1
ATOM 2243 N N . VAL A 1 283 ? -3.383 -2.559 -9.193 1.00 98.25 283 VAL A N 1
ATOM 2244 C CA . VAL A 1 283 ? -4.547 -3.062 -9.946 1.00 98.25 283 VAL A CA 1
ATOM 2245 C C . VAL A 1 283 ? -4.270 -3.073 -11.450 1.00 98.25 283 VAL A C 1
ATOM 2247 O O . VAL A 1 283 ? -4.555 -4.069 -12.111 1.00 98.25 283 VAL A O 1
ATOM 2250 N N . ARG A 1 284 ? -3.659 -2.015 -12.001 1.00 98.31 284 ARG A N 1
ATOM 2251 C CA . ARG A 1 284 ? -3.239 -2.001 -13.413 1.00 98.31 284 ARG A CA 1
ATOM 2252 C C . ARG A 1 284 ? -2.180 -3.067 -13.711 1.00 98.31 284 ARG A C 1
ATOM 2254 O O . ARG A 1 284 ? -2.246 -3.703 -14.759 1.00 98.31 284 ARG A O 1
ATOM 2261 N N . ALA A 1 285 ? -1.224 -3.280 -12.808 1.00 98.56 285 ALA A N 1
ATOM 2262 C CA . ALA A 1 285 ? -0.244 -4.352 -12.952 1.00 98.56 285 ALA A CA 1
ATOM 2263 C C . ALA A 1 285 ? -0.919 -5.733 -12.910 1.00 98.56 285 ALA A C 1
ATOM 2265 O O . ALA A 1 285 ? -0.705 -6.532 -13.812 1.00 98.56 285 ALA A O 1
ATOM 2266 N N . LEU A 1 286 ? -1.802 -5.992 -11.939 1.00 98.69 286 LEU A N 1
ATOM 2267 C CA . LEU A 1 286 ? -2.584 -7.230 -11.851 1.00 98.69 286 LEU A CA 1
ATOM 2268 C C . LEU A 1 286 ? -3.397 -7.489 -13.129 1.00 98.69 286 LEU A C 1
ATOM 2270 O O . LEU A 1 286 ? -3.414 -8.612 -13.633 1.00 98.69 286 LEU A O 1
ATOM 2274 N N . HIS A 1 287 ? -4.027 -6.452 -13.686 1.00 98.19 287 HIS A N 1
ATOM 2275 C CA . HIS A 1 287 ? -4.715 -6.537 -14.974 1.00 98.19 287 HIS A CA 1
ATOM 2276 C C . HIS A 1 287 ? -3.773 -7.038 -16.077 1.00 98.19 287 HIS A C 1
ATOM 2278 O O . HIS A 1 287 ? -4.062 -8.050 -16.704 1.00 98.19 287 HIS A O 1
ATOM 2284 N N . ARG A 1 288 ? -2.599 -6.416 -16.247 1.00 98.56 288 ARG A N 1
ATOM 2285 C CA . ARG A 1 288 ? -1.601 -6.837 -17.250 1.00 98.56 288 ARG A CA 1
ATOM 2286 C C . ARG A 1 288 ? -1.097 -8.266 -17.021 1.00 98.56 288 ARG A C 1
ATOM 2288 O O . ARG A 1 288 ? -0.978 -9.031 -17.972 1.00 98.56 288 ARG A O 1
ATOM 2295 N N . ILE A 1 289 ? -0.855 -8.656 -15.767 1.00 98.56 289 ILE A N 1
ATOM 2296 C CA . ILE A 1 289 ? -0.427 -10.021 -15.414 1.00 98.56 289 ILE A CA 1
ATOM 2297 C C . ILE A 1 289 ? -1.491 -11.046 -15.824 1.00 98.56 289 ILE A C 1
ATOM 2299 O O . ILE A 1 289 ? -1.173 -12.093 -16.391 1.00 98.56 289 ILE A O 1
ATOM 2303 N N . THR A 1 290 ? -2.760 -10.761 -15.530 1.00 98.12 290 THR A N 1
ATOM 2304 C CA . THR A 1 290 ? -3.867 -11.672 -15.848 1.00 98.12 290 THR A CA 1
ATOM 2305 C C . THR A 1 290 ? -4.187 -11.697 -17.344 1.00 98.12 290 THR A C 1
ATOM 2307 O O . THR A 1 290 ? -4.455 -12.775 -17.876 1.00 98.12 290 THR A O 1
ATOM 2310 N N . GLU A 1 291 ? -4.077 -10.569 -18.051 1.00 97.75 291 GLU A N 1
ATOM 2311 C CA . GLU A 1 291 ? -4.176 -10.521 -19.513 1.00 97.75 291 GLU A CA 1
ATOM 2312 C C . GLU A 1 291 ? -3.089 -11.352 -20.192 1.00 97.75 291 GLU A C 1
ATOM 2314 O O . GLU A 1 291 ? -3.396 -12.175 -21.055 1.00 97.75 291 GLU A O 1
ATOM 2319 N N . HIS A 1 292 ? -1.837 -11.221 -19.758 1.00 97.69 292 HIS A N 1
ATOM 2320 C CA . HIS A 1 292 ? -0.757 -12.051 -20.277 1.00 97.69 292 HIS A CA 1
ATOM 2321 C C . HIS A 1 292 ? -1.035 -13.537 -20.034 1.00 97.69 292 HIS A C 1
ATOM 2323 O O . HIS A 1 292 ? -1.076 -14.337 -20.969 1.00 97.69 292 HIS A O 1
ATOM 2329 N N . ARG A 1 293 ? -1.331 -13.903 -18.782 1.00 96.94 293 ARG A N 1
ATOM 2330 C CA . ARG A 1 293 ? -1.519 -15.301 -18.378 1.00 96.94 293 ARG A CA 1
ATOM 2331 C C . ARG A 1 293 ? -2.675 -15.996 -19.098 1.00 96.94 293 ARG A C 1
ATOM 2333 O O . ARG A 1 293 ? -2.565 -17.174 -19.428 1.00 96.94 293 ARG A O 1
ATOM 2340 N N . TYR A 1 294 ? -3.805 -15.314 -19.279 1.00 97.75 294 TYR A N 1
ATOM 2341 C CA . TYR A 1 294 ? -5.032 -15.952 -19.771 1.00 97.75 294 TYR A CA 1
ATOM 2342 C C . TYR A 1 294 ? -5.387 -15.605 -21.214 1.00 97.75 294 TYR A C 1
ATOM 2344 O O . TYR A 1 294 ? -6.227 -16.295 -21.799 1.00 97.75 294 TYR A O 1
ATOM 2352 N N . HIS A 1 295 ? -4.773 -14.566 -21.775 1.00 97.56 295 HIS A N 1
ATOM 2353 C CA . HIS A 1 295 ? -5.073 -14.063 -23.113 1.00 97.56 295 HIS A CA 1
ATOM 2354 C C . HIS A 1 295 ? -3.827 -13.888 -23.991 1.00 97.56 295 HIS A C 1
ATOM 2356 O O . HIS A 1 295 ? -3.980 -13.591 -25.173 1.00 97.56 295 HIS A O 1
ATOM 2362 N N . GLY A 1 296 ? -2.617 -14.120 -23.464 1.00 96.75 296 GLY A N 1
ATOM 2363 C CA . GLY A 1 296 ? -1.370 -14.021 -24.226 1.00 96.75 296 GLY A CA 1
ATOM 2364 C C . GLY A 1 296 ? -1.043 -12.596 -24.670 1.00 96.75 296 GLY A C 1
ATOM 2365 O O . GLY A 1 296 ? -0.342 -12.415 -25.658 1.00 96.75 296 GLY A O 1
ATOM 2366 N N . VAL A 1 297 ? -1.595 -11.589 -23.986 1.00 98.06 297 VAL A N 1
ATOM 2367 C CA . VAL A 1 297 ? -1.310 -10.180 -24.270 1.00 98.06 297 VAL A CA 1
ATOM 2368 C C . VAL A 1 297 ? 0.026 -9.819 -23.634 1.00 98.06 297 VAL A C 1
ATOM 2370 O O . VAL A 1 297 ? 0.214 -9.986 -22.429 1.00 98.06 297 VAL A O 1
ATOM 2373 N N . ASP A 1 298 ? 0.966 -9.333 -24.435 1.00 97.00 298 ASP A N 1
ATOM 2374 C CA . ASP A 1 298 ? 2.274 -8.923 -23.932 1.00 97.00 298 ASP A CA 1
ATOM 2375 C C . ASP A 1 298 ? 2.175 -7.697 -23.022 1.00 97.00 298 ASP A C 1
ATOM 2377 O O . ASP A 1 298 ? 1.309 -6.829 -23.180 1.00 97.00 298 ASP A O 1
ATOM 2381 N N . TRP A 1 299 ? 3.115 -7.589 -22.081 1.00 97.88 299 TRP A N 1
ATOM 2382 C CA . TRP A 1 299 ? 3.237 -6.378 -21.282 1.00 97.88 299 TRP A CA 1
ATOM 2383 C C . TRP A 1 299 ? 3.530 -5.173 -22.195 1.00 97.88 299 TRP A C 1
ATOM 2385 O O . TRP A 1 299 ? 4.477 -5.236 -22.989 1.00 97.88 299 TRP A O 1
ATOM 2395 N N . PRO A 1 300 ? 2.787 -4.054 -22.077 1.00 97.44 300 PRO A N 1
ATOM 2396 C CA . PRO A 1 300 ? 3.020 -2.879 -22.908 1.00 97.44 300 PRO A CA 1
ATOM 2397 C C . PRO A 1 300 ? 4.465 -2.386 -22.803 1.00 97.44 300 PRO A C 1
ATOM 2399 O O . PRO A 1 300 ? 4.947 -2.056 -21.717 1.00 97.44 300 PRO A O 1
ATOM 2402 N N . SER A 1 301 ? 5.155 -2.323 -23.940 1.00 97.25 301 SER A N 1
ATOM 2403 C CA . SER A 1 301 ? 6.530 -1.839 -24.019 1.00 97.25 301 SER A CA 1
ATOM 2404 C C . SER A 1 301 ? 6.752 -0.991 -25.267 1.00 97.25 301 SER A C 1
ATOM 2406 O O . SER A 1 301 ? 6.044 -1.135 -26.264 1.00 97.25 301 SER A O 1
ATOM 2408 N N . ARG A 1 302 ? 7.733 -0.086 -25.199 1.00 97.19 302 ARG A N 1
ATOM 2409 C CA . ARG A 1 302 ? 8.223 0.683 -26.353 1.00 97.19 302 ARG A CA 1
ATOM 2410 C C . ARG A 1 302 ? 9.632 0.240 -26.722 1.00 97.19 302 ARG A C 1
ATOM 2412 O O . ARG A 1 302 ? 10.449 0.004 -25.834 1.00 97.19 302 ARG A O 1
ATOM 2419 N N . GLU A 1 303 ? 9.928 0.157 -28.011 1.00 97.50 303 GLU A N 1
ATOM 2420 C CA . GLU A 1 303 ? 11.298 -0.053 -28.480 1.00 97.50 303 GLU A CA 1
ATOM 2421 C C . GLU A 1 303 ? 12.133 1.217 -28.290 1.00 97.50 303 GLU A C 1
ATOM 2423 O O . GLU A 1 303 ? 11.639 2.335 -28.453 1.00 97.50 303 GLU A O 1
ATOM 2428 N N . LEU A 1 304 ? 13.404 1.035 -27.940 1.00 97.06 304 LEU A N 1
ATOM 2429 C CA . LEU A 1 304 ? 14.385 2.100 -27.788 1.00 97.06 304 LEU A CA 1
ATOM 2430 C C . LEU A 1 304 ? 15.595 1.847 -28.684 1.00 97.06 304 LEU A C 1
ATOM 2432 O O . LEU A 1 304 ? 15.954 0.707 -28.979 1.00 97.06 304 LEU A O 1
ATOM 2436 N N . THR A 1 305 ? 16.285 2.924 -29.051 1.00 93.12 305 THR A N 1
ATOM 2437 C CA . THR A 1 305 ? 17.669 2.814 -29.512 1.00 93.12 305 THR A CA 1
ATOM 2438 C C . THR A 1 305 ? 18.588 2.582 -28.305 1.00 93.12 305 THR A C 1
ATOM 2440 O O . THR A 1 305 ? 18.294 3.089 -27.218 1.00 93.12 305 THR A O 1
ATOM 2443 N N . PRO A 1 306 ? 19.721 1.868 -28.457 1.00 86.94 306 PRO A N 1
ATOM 2444 C CA . PRO A 1 306 ? 20.678 1.677 -27.363 1.00 86.94 306 PRO A CA 1
ATOM 2445 C C . PRO A 1 306 ? 21.140 2.990 -26.709 1.00 86.94 306 PRO A C 1
ATOM 2447 O O . PRO A 1 306 ? 21.217 3.074 -25.485 1.00 86.94 306 PRO A O 1
ATOM 2450 N N . ASP A 1 307 ? 21.351 4.038 -27.510 1.00 88.94 307 ASP A N 1
ATOM 2451 C CA . ASP A 1 307 ? 21.765 5.362 -27.022 1.00 88.94 307 ASP A CA 1
ATOM 2452 C C . ASP A 1 307 ? 20.613 6.152 -26.364 1.00 88.94 307 ASP A C 1
ATOM 2454 O O . ASP A 1 307 ? 20.847 7.143 -25.677 1.00 88.94 307 ASP A O 1
ATOM 2458 N N . GLY A 1 308 ? 19.360 5.718 -26.544 1.00 95.06 308 GLY A N 1
ATOM 2459 C CA . GLY A 1 308 ? 18.165 6.366 -25.998 1.00 95.06 308 GLY A CA 1
ATOM 2460 C C . GLY A 1 308 ? 17.799 5.940 -24.573 1.00 95.06 308 GLY A C 1
ATOM 2461 O O . GLY A 1 308 ? 16.854 6.484 -24.003 1.00 95.06 308 GLY A O 1
ATOM 2462 N N . VAL A 1 309 ? 18.515 4.976 -23.979 1.00 97.31 309 VAL A N 1
ATOM 2463 C CA . VAL A 1 309 ? 18.162 4.411 -22.664 1.00 97.31 309 VAL A CA 1
ATOM 2464 C C . VAL A 1 309 ? 18.264 5.448 -21.545 1.00 97.31 309 VAL A C 1
ATOM 2466 O O . VAL A 1 309 ? 17.325 5.562 -20.759 1.00 97.31 309 VAL A O 1
ATOM 2469 N N . THR A 1 310 ? 19.352 6.226 -21.478 1.00 97.50 310 THR A N 1
ATOM 2470 C CA . THR A 1 310 ? 19.514 7.282 -20.459 1.00 97.50 310 THR A CA 1
ATOM 2471 C C . THR A 1 310 ? 18.342 8.258 -20.511 1.00 97.50 310 THR A C 1
ATOM 2473 O O . THR A 1 310 ? 17.695 8.496 -19.495 1.00 97.50 310 THR A O 1
ATOM 2476 N N . GLU A 1 311 ? 18.028 8.775 -21.699 1.00 97.56 311 GLU A N 1
ATOM 2477 C CA . GLU A 1 311 ? 16.953 9.751 -21.890 1.00 97.56 311 GLU A CA 1
ATOM 2478 C C . GLU A 1 311 ? 15.586 9.181 -21.513 1.00 97.56 311 GLU A C 1
ATOM 2480 O O . GLU A 1 311 ? 14.811 9.848 -20.833 1.00 97.56 311 GLU A O 1
ATOM 2485 N N . ALA A 1 312 ? 15.311 7.925 -21.875 1.00 97.94 312 ALA A N 1
ATOM 2486 C CA . ALA A 1 312 ? 14.071 7.255 -21.505 1.00 97.94 312 ALA A CA 1
ATOM 2487 C C . ALA A 1 312 ? 13.923 7.090 -19.984 1.00 97.94 312 ALA A C 1
ATOM 2489 O O . ALA A 1 312 ? 12.829 7.282 -19.455 1.00 97.94 312 ALA A O 1
ATOM 2490 N N . ILE A 1 313 ? 15.008 6.751 -19.276 1.00 98.19 313 ILE A N 1
ATOM 2491 C CA . ILE A 1 313 ? 15.014 6.648 -17.810 1.00 98.19 313 ILE A CA 1
ATOM 2492 C C . ILE A 1 313 ? 14.772 8.023 -17.184 1.00 98.19 313 ILE A C 1
ATOM 2494 O O . ILE A 1 313 ? 13.875 8.158 -16.354 1.00 98.19 313 ILE A O 1
ATOM 2498 N N . ILE A 1 314 ? 15.525 9.041 -17.611 1.00 97.69 314 ILE A N 1
ATOM 2499 C CA . ILE A 1 314 ? 15.431 10.411 -17.093 1.00 97.69 314 ILE A CA 1
ATOM 2500 C C . ILE A 1 314 ? 14.031 10.991 -17.330 1.00 97.69 314 ILE A C 1
ATOM 2502 O O . ILE A 1 314 ? 13.421 11.533 -16.410 1.00 97.69 314 ILE A O 1
ATOM 2506 N N . GLU A 1 315 ? 13.461 10.814 -18.523 1.00 96.06 315 GLU A N 1
ATOM 2507 C CA . GLU A 1 315 ? 12.082 11.210 -18.828 1.00 96.06 315 GLU A CA 1
ATOM 2508 C C . GLU A 1 315 ? 11.085 10.579 -17.842 1.00 96.06 315 GLU A C 1
ATOM 2510 O O . GLU A 1 315 ? 10.198 11.252 -17.307 1.00 96.06 315 GLU A O 1
ATOM 2515 N N . ARG A 1 316 ? 11.227 9.275 -17.594 1.00 96.44 316 ARG A N 1
ATOM 2516 C CA . ARG A 1 316 ? 10.275 8.496 -16.804 1.00 96.44 316 ARG A CA 1
ATOM 2517 C C . ARG A 1 316 ? 10.331 8.796 -15.318 1.00 96.44 316 ARG A C 1
ATOM 2519 O O . ARG A 1 316 ? 9.273 9.039 -14.734 1.00 96.44 316 ARG A O 1
ATOM 2526 N N . VAL A 1 317 ? 11.515 8.864 -14.709 1.00 96.12 317 VAL A N 1
ATOM 2527 C CA . VAL A 1 317 ? 11.651 9.154 -13.266 1.00 96.12 317 VAL A CA 1
ATOM 2528 C C . VAL A 1 317 ? 11.088 10.533 -12.907 1.00 96.12 317 VAL A C 1
ATOM 2530 O O . VAL A 1 317 ? 10.467 10.697 -11.859 1.00 96.12 317 VAL A O 1
ATOM 2533 N N . ASN A 1 318 ? 11.177 11.495 -13.830 1.00 95.00 318 ASN A N 1
ATOM 2534 C CA . ASN A 1 318 ? 10.643 12.842 -13.645 1.00 95.00 318 ASN A CA 1
ATOM 2535 C C . ASN A 1 318 ? 9.115 12.939 -13.794 1.00 95.00 318 ASN A C 1
ATOM 2537 O O . ASN A 1 318 ? 8.517 13.913 -13.332 1.00 95.00 318 ASN A O 1
ATOM 2541 N N . ARG A 1 319 ? 8.435 11.943 -14.382 1.00 93.62 319 ARG A N 1
ATOM 2542 C CA . ARG A 1 319 ? 6.985 12.014 -14.688 1.00 93.62 319 ARG A CA 1
ATOM 2543 C C . ARG A 1 319 ? 6.146 10.924 -14.040 1.00 93.62 319 ARG A C 1
ATOM 2545 O O . ARG A 1 319 ? 4.939 11.103 -13.865 1.00 93.62 319 ARG A O 1
ATOM 2552 N N . THR A 1 320 ? 6.761 9.804 -13.685 1.00 95.25 320 THR A N 1
ATOM 2553 C CA . THR A 1 320 ? 6.048 8.659 -13.134 1.00 95.25 320 THR A CA 1
ATOM 2554 C C . THR A 1 320 ? 5.377 9.010 -11.809 1.00 95.25 320 THR A C 1
ATOM 2556 O O . THR A 1 320 ? 5.939 9.672 -10.932 1.00 95.25 320 THR A O 1
ATOM 2559 N N . SER A 1 321 ? 4.127 8.574 -11.683 1.00 95.62 321 SER A N 1
ATOM 2560 C CA . SER A 1 321 ? 3.377 8.612 -10.427 1.00 95.62 321 SER A CA 1
ATOM 2561 C C . SER A 1 321 ? 3.352 7.235 -9.759 1.00 95.62 321 SER A C 1
ATOM 2563 O O . SER A 1 321 ? 3.219 7.152 -8.544 1.00 95.62 321 SER A O 1
ATOM 2565 N N . ALA A 1 322 ? 3.514 6.157 -10.529 1.00 96.44 322 ALA A N 1
ATOM 2566 C CA . ALA A 1 322 ? 3.506 4.797 -10.009 1.00 96.44 322 ALA A CA 1
ATOM 2567 C C . ALA A 1 322 ? 4.769 4.480 -9.209 1.00 96.44 322 ALA A C 1
ATOM 2569 O O . ALA A 1 322 ? 4.640 4.028 -8.076 1.00 96.44 322 ALA A O 1
ATOM 2570 N N . LEU A 1 323 ? 5.964 4.779 -9.739 1.00 97.19 323 LEU A N 1
ATOM 2571 C CA . LEU A 1 323 ? 7.211 4.541 -8.994 1.00 97.19 323 LEU A CA 1
ATOM 2572 C C . LEU A 1 323 ? 7.313 5.461 -7.773 1.00 97.19 323 LEU A C 1
ATOM 2574 O O . LEU A 1 323 ? 7.886 5.084 -6.761 1.00 97.19 323 LEU A O 1
ATOM 2578 N N . TRP A 1 324 ? 6.713 6.653 -7.856 1.00 95.12 324 TRP A N 1
ATOM 2579 C CA . TRP A 1 324 ? 6.653 7.598 -6.742 1.00 95.12 324 TRP A CA 1
ATOM 2580 C C . TRP A 1 324 ? 5.818 7.061 -5.584 1.00 95.12 324 TRP A C 1
ATOM 2582 O O . TRP A 1 324 ? 6.230 7.119 -4.431 1.00 95.12 324 TRP A O 1
ATOM 2592 N N . GLN A 1 325 ? 4.621 6.559 -5.889 1.00 95.12 325 GLN A N 1
ATOM 2593 C CA . GLN A 1 325 ? 3.704 6.085 -4.861 1.00 95.12 325 GLN A CA 1
ATOM 2594 C C . GLN A 1 325 ? 4.104 4.696 -4.360 1.00 95.12 325 GLN A C 1
ATOM 2596 O O . GLN A 1 325 ? 4.147 4.466 -3.155 1.00 95.12 325 GLN A O 1
ATOM 2601 N N . LEU A 1 326 ? 4.447 3.780 -5.262 1.00 96.31 326 LEU A N 1
ATOM 2602 C CA . LEU A 1 326 ? 4.891 2.423 -4.948 1.00 96.31 326 LEU A CA 1
ATOM 2603 C C . LEU A 1 326 ? 6.422 2.320 -4.982 1.00 96.31 326 LEU A C 1
ATOM 2605 O O . LEU A 1 326 ? 6.978 1.446 -5.652 1.00 96.31 326 LEU A O 1
ATOM 2609 N N . PHE A 1 327 ? 7.097 3.219 -4.262 1.00 95.38 327 PHE A N 1
ATOM 2610 C CA . PHE A 1 327 ? 8.557 3.239 -4.150 1.00 95.38 327 PHE A CA 1
ATOM 2611 C C . PHE A 1 327 ? 9.091 1.880 -3.678 1.00 95.38 327 PHE A C 1
ATOM 2613 O O . PHE A 1 327 ? 8.433 1.191 -2.887 1.00 95.38 327 PHE A O 1
ATOM 2620 N N . THR A 1 328 ? 10.250 1.482 -4.210 1.00 94.88 328 THR A N 1
ATOM 2621 C CA . THR A 1 328 ? 10.906 0.163 -4.059 1.00 94.88 328 THR A CA 1
ATOM 2622 C C . THR A 1 328 ? 10.094 -1.046 -4.558 1.00 94.88 328 THR A C 1
ATOM 2624 O O . THR A 1 328 ? 10.668 -2.075 -4.896 1.00 94.88 328 THR A O 1
ATOM 2627 N N . PHE A 1 329 ? 8.765 -0.958 -4.618 1.00 97.69 329 PHE A N 1
ATOM 2628 C CA . PHE A 1 329 ? 7.871 -2.063 -4.959 1.00 97.69 329 PHE A CA 1
ATOM 2629 C C . PHE A 1 329 ? 7.617 -2.175 -6.469 1.00 97.69 329 PHE A C 1
ATOM 2631 O O . PHE A 1 329 ? 7.533 -3.275 -7.019 1.00 97.69 329 PHE A O 1
ATOM 2638 N N . MET A 1 330 ? 7.480 -1.031 -7.140 1.00 98.00 330 MET A N 1
ATOM 2639 C CA . MET A 1 330 ? 7.241 -0.927 -8.575 1.00 98.00 330 MET A CA 1
ATOM 2640 C C . MET A 1 330 ? 8.509 -0.452 -9.284 1.00 98.00 330 MET A C 1
ATOM 2642 O O . MET A 1 330 ? 9.190 0.441 -8.779 1.00 98.00 330 MET A O 1
ATOM 2646 N N . ALA A 1 331 ? 8.788 -0.999 -10.466 1.00 98.50 331 ALA A N 1
ATOM 2647 C CA . ALA A 1 331 ? 9.886 -0.576 -11.325 1.00 98.50 331 ALA A CA 1
ATOM 2648 C C . ALA A 1 331 ? 9.418 -0.301 -12.754 1.00 98.50 331 ALA A C 1
ATOM 2650 O O . ALA A 1 331 ? 8.493 -0.934 -13.257 1.00 98.50 331 ALA A O 1
ATOM 2651 N N . ASP A 1 332 ? 10.109 0.602 -13.436 1.00 98.75 332 ASP A N 1
ATOM 2652 C CA . ASP A 1 332 ? 10.201 0.516 -14.890 1.00 98.75 332 ASP A CA 1
ATOM 2653 C C . ASP A 1 332 ? 11.354 -0.444 -15.243 1.00 98.75 332 ASP A C 1
ATOM 2655 O O . ASP A 1 332 ? 12.341 -0.549 -14.509 1.00 98.75 332 ASP A O 1
ATOM 2659 N N . ALA A 1 333 ? 11.236 -1.165 -16.355 1.00 98.56 333 ALA A N 1
ATOM 2660 C CA . ALA A 1 333 ? 12.203 -2.163 -16.794 1.00 98.56 333 ALA A CA 1
ATOM 2661 C C . ALA A 1 333 ? 12.765 -1.828 -18.176 1.00 98.56 333 ALA A C 1
ATOM 2663 O O . ALA A 1 333 ? 12.017 -1.513 -19.102 1.00 98.56 333 ALA A O 1
ATOM 2664 N N . VAL A 1 334 ? 14.081 -1.963 -18.338 1.00 98.62 334 VAL A N 1
ATOM 2665 C CA . VAL A 1 334 ? 14.737 -1.911 -19.654 1.00 98.62 334 VAL A CA 1
ATOM 2666 C C . VAL A 1 334 ? 15.240 -3.305 -19.987 1.00 98.62 334 VAL A C 1
ATOM 2668 O O . VAL A 1 334 ? 16.096 -3.830 -19.284 1.00 98.62 334 VAL A O 1
ATOM 2671 N N . LEU A 1 335 ? 14.703 -3.915 -21.033 1.00 98.25 335 LEU A N 1
ATOM 2672 C CA . LEU A 1 335 ? 14.957 -5.294 -21.434 1.00 98.25 335 LEU A CA 1
ATOM 2673 C C . LEU A 1 335 ? 15.896 -5.299 -22.641 1.00 98.25 335 LEU A C 1
ATOM 2675 O O . LEU A 1 335 ? 15.584 -4.673 -23.653 1.00 98.25 335 LEU A O 1
ATOM 2679 N N . PHE A 1 336 ? 17.019 -6.011 -22.546 1.00 97.62 336 PHE A N 1
ATOM 2680 C CA . PHE A 1 336 ? 18.005 -6.141 -23.621 1.00 97.62 336 PHE A CA 1
ATOM 2681 C C . PHE A 1 336 ? 17.951 -7.555 -24.197 1.00 97.62 336 PHE A C 1
ATOM 2683 O O . PHE A 1 336 ? 18.278 -8.509 -23.487 1.00 97.62 336 PHE A O 1
ATOM 2690 N N . GLY A 1 337 ? 17.553 -7.686 -25.462 1.00 96.44 337 GLY A N 1
ATOM 2691 C CA . GLY A 1 337 ? 17.548 -8.950 -26.197 1.00 96.44 337 GLY A CA 1
ATOM 2692 C C . GLY A 1 337 ? 18.952 -9.389 -26.618 1.00 96.44 337 GLY A C 1
ATOM 2693 O O . GLY A 1 337 ? 19.891 -8.589 -26.658 1.00 96.44 337 GLY A O 1
ATOM 2694 N N . SER A 1 338 ? 19.111 -10.674 -26.936 1.00 94.44 338 SER A N 1
ATOM 2695 C CA . SER A 1 338 ? 20.376 -11.225 -27.445 1.00 94.44 338 SER A CA 1
ATOM 2696 C C . SER A 1 338 ? 20.713 -10.740 -28.862 1.00 94.44 338 SER A C 1
ATOM 2698 O O . SER A 1 338 ? 21.879 -10.723 -29.255 1.00 94.44 338 SER A O 1
ATOM 2700 N N . ASP A 1 339 ? 19.700 -10.286 -29.599 1.00 93.38 339 ASP A N 1
ATOM 2701 C CA . ASP A 1 339 ? 19.777 -9.700 -30.939 1.00 93.38 339 ASP A CA 1
ATOM 2702 C C . ASP A 1 339 ? 20.092 -8.191 -30.946 1.00 93.38 339 ASP A C 1
ATOM 2704 O O . ASP A 1 339 ? 20.228 -7.588 -32.011 1.00 93.38 339 ASP A O 1
ATOM 2708 N N . GLY A 1 340 ? 20.230 -7.577 -29.765 1.00 91.88 340 GLY A N 1
ATOM 2709 C CA . GLY A 1 340 ? 20.476 -6.145 -29.601 1.00 91.88 340 GLY A CA 1
ATOM 2710 C C . GLY A 1 340 ? 19.210 -5.288 -29.519 1.00 91.88 340 GLY A C 1
ATOM 2711 O O . GLY A 1 340 ? 19.328 -4.066 -29.414 1.00 91.88 340 GLY A O 1
ATOM 2712 N N . THR A 1 341 ? 18.015 -5.888 -29.529 1.00 95.44 341 THR A N 1
ATOM 2713 C CA . THR A 1 341 ? 16.762 -5.169 -29.258 1.00 95.44 341 THR A CA 1
ATOM 2714 C C . THR A 1 341 ? 16.744 -4.604 -27.839 1.00 95.44 341 THR A C 1
ATOM 2716 O O . THR A 1 341 ? 17.223 -5.225 -26.886 1.00 95.44 341 THR A O 1
ATOM 2719 N N . VAL A 1 342 ? 16.172 -3.408 -27.686 1.00 98.06 342 VAL A N 1
ATOM 2720 C CA . VAL A 1 342 ? 15.991 -2.757 -26.385 1.00 98.06 342 VAL A CA 1
ATOM 2721 C C . VAL A 1 342 ? 14.528 -2.369 -26.236 1.00 98.06 342 VAL A C 1
ATOM 2723 O O . VAL A 1 342 ? 13.995 -1.625 -27.058 1.00 98.06 342 VAL A O 1
ATOM 2726 N N . ARG A 1 343 ? 13.871 -2.864 -25.186 1.00 98.25 343 ARG A N 1
ATOM 2727 C CA . ARG A 1 343 ? 12.465 -2.562 -24.880 1.00 98.25 343 ARG A CA 1
ATOM 2728 C C . ARG A 1 343 ? 12.344 -1.917 -23.510 1.00 98.25 343 ARG A C 1
ATOM 2730 O O . ARG A 1 343 ? 13.002 -2.338 -22.566 1.00 98.25 343 ARG A O 1
ATOM 2737 N N . TYR A 1 344 ? 11.481 -0.919 -23.394 1.00 98.62 344 TYR A N 1
ATOM 2738 C CA . TYR A 1 344 ? 11.166 -0.244 -22.140 1.00 98.62 344 TYR A CA 1
ATOM 2739 C C . TYR A 1 344 ? 9.746 -0.606 -21.715 1.00 98.62 344 TYR A C 1
ATOM 2741 O O . TYR A 1 344 ? 8.792 -0.269 -22.419 1.00 98.62 344 TYR A O 1
ATOM 2749 N N . ALA A 1 345 ? 9.609 -1.296 -20.588 1.00 98.50 345 ALA A N 1
ATOM 2750 C CA . ALA A 1 345 ? 8.336 -1.691 -20.002 1.00 98.50 345 ALA A CA 1
ATOM 2751 C C . ALA A 1 345 ? 8.079 -0.873 -18.736 1.00 98.50 345 ALA A C 1
ATOM 2753 O O . ALA A 1 345 ? 8.916 -0.807 -17.841 1.00 98.50 345 ALA A O 1
ATOM 2754 N N . GLU A 1 346 ? 6.916 -0.239 -18.661 1.00 98.19 346 GLU A N 1
ATOM 2755 C CA . GLU A 1 346 ? 6.574 0.631 -17.540 1.00 98.19 346 GLU A CA 1
ATOM 2756 C C . GLU A 1 346 ? 5.848 -0.139 -16.430 1.00 98.19 346 GLU A C 1
ATOM 2758 O O . GLU A 1 346 ? 4.953 -0.948 -16.704 1.00 98.19 346 GLU A O 1
ATOM 2763 N N . GLU A 1 347 ? 6.172 0.205 -15.183 1.00 97.81 347 GLU A N 1
ATOM 2764 C CA . GLU A 1 347 ? 5.369 -0.061 -13.986 1.00 97.81 347 GLU A CA 1
ATOM 2765 C C . GLU A 1 347 ? 5.098 -1.549 -13.734 1.00 97.81 347 GLU A C 1
ATOM 2767 O O . GLU A 1 347 ? 3.956 -1.966 -13.515 1.00 97.81 347 GLU A O 1
ATOM 2772 N N . VAL A 1 348 ? 6.167 -2.342 -13.766 1.00 98.50 348 VAL A N 1
ATOM 2773 C CA . VAL A 1 348 ? 6.194 -3.768 -13.435 1.00 98.50 348 VAL A CA 1
ATOM 2774 C C . VAL A 1 348 ? 6.568 -3.943 -11.955 1.00 98.50 348 VAL A C 1
ATOM 2776 O O . VAL A 1 348 ? 7.565 -3.367 -11.514 1.00 98.50 348 VAL A O 1
ATOM 2779 N N . PRO A 1 349 ? 5.829 -4.737 -11.155 1.00 98.44 349 PRO A N 1
ATOM 2780 C CA . PRO A 1 349 ? 6.244 -5.041 -9.786 1.00 98.44 349 PRO A CA 1
ATOM 2781 C C . PRO A 1 349 ? 7.601 -5.747 -9.787 1.00 98.44 349 PRO A C 1
ATOM 2783 O O . PRO A 1 349 ? 7.797 -6.677 -10.568 1.00 98.44 349 PRO A O 1
ATOM 2786 N N . VAL A 1 350 ? 8.523 -5.330 -8.915 1.00 98.50 350 VAL A N 1
ATOM 2787 C CA . VAL A 1 350 ? 9.927 -5.788 -8.935 1.00 98.50 350 VAL A CA 1
ATOM 2788 C C . VAL A 1 350 ? 10.027 -7.311 -8.817 1.00 98.50 350 VAL A C 1
ATOM 2790 O O . VAL A 1 350 ? 10.611 -7.958 -9.685 1.00 98.50 350 VAL A O 1
ATOM 2793 N N . ASP A 1 351 ? 9.384 -7.899 -7.805 1.00 98.12 351 ASP A N 1
ATOM 2794 C CA . ASP A 1 351 ? 9.382 -9.355 -7.610 1.00 98.12 351 ASP A CA 1
ATOM 2795 C C . ASP A 1 351 ? 8.809 -10.087 -8.836 1.00 98.12 351 ASP A C 1
ATOM 2797 O O . ASP A 1 351 ? 9.373 -11.077 -9.302 1.00 98.12 351 ASP A O 1
ATOM 2801 N N . HIS A 1 352 ? 7.712 -9.569 -9.404 1.00 98.44 352 HIS A N 1
ATOM 2802 C CA . HIS A 1 352 ? 7.078 -10.170 -10.574 1.00 98.44 352 HIS A CA 1
ATOM 2803 C C . HIS A 1 352 ? 7.983 -10.098 -11.803 1.00 98.44 352 HIS A C 1
ATOM 2805 O O . HIS A 1 352 ? 8.077 -11.080 -12.531 1.00 98.44 352 HIS A O 1
ATOM 2811 N N . LEU A 1 353 ? 8.658 -8.967 -12.027 1.00 98.62 353 LEU A N 1
ATOM 2812 C CA . LEU A 1 353 ? 9.574 -8.773 -13.147 1.00 98.62 353 LEU A CA 1
ATOM 2813 C C . LEU A 1 353 ? 10.682 -9.829 -13.143 1.00 98.62 353 LEU A C 1
ATOM 2815 O O . LEU A 1 353 ? 10.927 -10.458 -14.171 1.00 98.62 353 LEU A O 1
ATOM 2819 N N . HIS A 1 354 ? 11.323 -10.048 -11.992 1.00 98.38 354 HIS A N 1
ATOM 2820 C CA . HIS A 1 354 ? 12.392 -11.036 -11.864 1.00 98.38 354 HIS A CA 1
ATOM 2821 C C . HIS A 1 354 ? 11.903 -12.447 -12.206 1.00 98.38 354 HIS A C 1
ATOM 2823 O O . HIS A 1 354 ? 12.531 -13.152 -13.000 1.00 98.38 354 HIS A O 1
ATOM 2829 N N . GLU A 1 355 ? 10.755 -12.846 -11.656 1.00 98.00 355 GLU A N 1
ATOM 2830 C CA . GLU A 1 355 ? 10.165 -14.153 -11.937 1.00 98.00 355 GLU A CA 1
ATOM 2831 C C . GLU A 1 355 ? 9.700 -14.287 -13.398 1.00 98.00 355 GLU A C 1
ATOM 2833 O O . GLU A 1 355 ? 9.899 -15.329 -14.018 1.00 98.00 355 GLU A O 1
ATOM 2838 N N . ALA A 1 356 ? 9.087 -13.243 -13.958 1.00 97.75 356 ALA A N 1
ATOM 2839 C CA . ALA A 1 356 ? 8.553 -13.220 -15.317 1.00 97.75 356 ALA A CA 1
ATOM 2840 C C . ALA A 1 356 ? 9.664 -13.288 -16.370 1.00 97.75 356 ALA A C 1
ATOM 2842 O O . ALA A 1 356 ? 9.561 -14.053 -17.327 1.00 97.75 356 ALA A O 1
ATOM 2843 N N . VAL A 1 357 ? 10.771 -12.565 -16.167 1.00 98.06 357 VAL A N 1
ATOM 2844 C CA . VAL A 1 357 ? 11.960 -12.690 -17.023 1.00 98.06 357 VAL A CA 1
ATOM 2845 C C . VAL A 1 357 ? 12.536 -14.104 -16.940 1.00 98.06 357 VAL A C 1
ATOM 2847 O O . VAL A 1 357 ? 12.847 -14.689 -17.973 1.00 98.06 357 VAL A O 1
ATOM 2850 N N . ALA A 1 358 ? 12.628 -14.693 -15.742 1.00 97.44 358 ALA A N 1
ATOM 2851 C CA . ALA A 1 358 ? 13.137 -16.056 -15.577 1.00 97.44 358 ALA A CA 1
ATOM 2852 C C . ALA A 1 358 ? 12.249 -17.125 -16.244 1.00 97.44 358 ALA A C 1
ATOM 2854 O O . ALA A 1 358 ? 12.765 -18.134 -16.723 1.00 97.44 358 ALA A O 1
ATOM 2855 N N . ARG A 1 359 ? 10.927 -16.909 -16.299 1.00 96.19 359 ARG A N 1
ATOM 2856 C CA . ARG A 1 359 ? 9.977 -17.779 -17.017 1.00 96.19 359 ARG A CA 1
ATOM 2857 C C . ARG A 1 359 ? 9.968 -17.572 -18.535 1.00 96.19 359 ARG A C 1
ATOM 2859 O O . ARG A 1 359 ? 9.485 -18.447 -19.247 1.00 96.19 359 ARG A O 1
ATOM 2866 N N . GLY A 1 360 ? 10.510 -16.456 -19.025 1.00 96.31 360 GLY A N 1
ATOM 2867 C CA . GLY A 1 360 ? 10.463 -16.079 -20.439 1.00 96.31 360 GLY A CA 1
ATOM 2868 C C . GLY A 1 360 ? 9.189 -15.332 -20.849 1.00 96.31 360 GLY A C 1
ATOM 2869 O O . GLY A 1 360 ? 8.953 -15.161 -22.042 1.00 96.31 360 GLY A O 1
ATOM 2870 N N . ASP A 1 361 ? 8.398 -14.842 -19.889 1.00 96.62 361 ASP A N 1
ATOM 2871 C CA . ASP A 1 361 ? 7.139 -14.111 -20.130 1.00 96.62 361 ASP A CA 1
ATOM 2872 C C . ASP A 1 361 ? 7.381 -12.793 -20.900 1.00 96.62 361 ASP A C 1
ATOM 2874 O O . ASP A 1 361 ? 6.505 -12.282 -21.591 1.00 96.62 361 ASP A O 1
ATOM 2878 N N . PHE A 1 362 ? 8.600 -12.248 -20.813 1.00 96.44 362 PHE A N 1
ATOM 2879 C CA . PHE A 1 362 ? 9.035 -11.061 -21.554 1.00 96.44 362 PHE A CA 1
ATOM 2880 C C . PHE A 1 362 ? 9.749 -11.383 -22.879 1.00 96.44 362 PHE A C 1
ATOM 2882 O O . PHE A 1 362 ? 10.274 -10.467 -23.512 1.00 96.44 362 PHE A O 1
ATOM 2889 N N . GLY A 1 363 ? 9.780 -12.638 -23.333 1.00 94.75 363 GLY A N 1
ATOM 2890 C CA . GLY A 1 363 ? 10.500 -13.056 -24.542 1.00 94.75 363 GLY A CA 1
ATOM 2891 C C . GLY A 1 363 ? 12.019 -13.136 -24.343 1.00 94.75 363 GLY A C 1
ATOM 2892 O O . GLY A 1 363 ? 12.491 -13.420 -23.244 1.00 94.75 363 GLY A O 1
ATOM 2893 N N . ASP A 1 364 ? 12.796 -12.897 -25.406 1.00 95.44 364 ASP A N 1
ATOM 2894 C CA . ASP A 1 364 ? 14.264 -12.933 -25.335 1.00 95.44 364 ASP A CA 1
ATOM 2895 C C . ASP A 1 364 ? 14.818 -11.744 -24.530 1.00 95.44 364 ASP A C 1
ATOM 2897 O O . ASP A 1 364 ? 14.653 -10.578 -24.906 1.00 95.44 364 ASP A O 1
ATOM 2901 N N . VAL A 1 365 ? 15.458 -12.050 -23.398 1.00 97.38 365 VAL A N 1
ATOM 2902 C CA . VAL A 1 365 ? 16.059 -11.081 -22.474 1.00 97.38 365 VAL A CA 1
ATOM 2903 C C . VAL A 1 365 ? 17.416 -11.613 -22.006 1.00 97.38 365 VAL A C 1
ATOM 2905 O O . VAL A 1 365 ? 17.510 -12.437 -21.097 1.00 97.38 365 VAL A O 1
ATOM 2908 N N . ALA A 1 366 ? 18.495 -11.104 -22.599 1.00 96.62 366 ALA A N 1
ATOM 2909 C CA . ALA A 1 366 ? 19.871 -11.425 -22.226 1.00 96.62 366 ALA A CA 1
ATOM 2910 C C . ALA A 1 366 ? 20.320 -10.703 -20.942 1.00 96.62 366 ALA A C 1
ATOM 2912 O O . ALA A 1 366 ? 21.130 -11.215 -20.167 1.00 96.62 366 ALA A O 1
ATOM 2913 N N . SER A 1 367 ? 19.819 -9.489 -20.708 1.00 97.38 367 SER A N 1
ATOM 2914 C CA . SER A 1 367 ? 19.965 -8.755 -19.444 1.00 97.38 367 SER A CA 1
ATOM 2915 C C . SER A 1 367 ? 18.856 -7.717 -19.318 1.00 97.38 367 SER A C 1
ATOM 2917 O O . SER A 1 367 ? 18.216 -7.381 -20.311 1.00 97.38 367 SER A O 1
ATOM 2919 N N . TYR A 1 368 ? 18.629 -7.194 -18.119 1.00 98.25 368 TYR A N 1
ATOM 2920 C CA . TYR A 1 368 ? 17.635 -6.145 -17.907 1.00 98.25 368 TYR A CA 1
ATOM 2921 C C . TYR A 1 368 ? 18.055 -5.165 -16.817 1.00 98.25 368 TYR A C 1
ATOM 2923 O O . TYR A 1 368 ? 18.910 -5.470 -15.983 1.00 98.25 368 TYR A O 1
ATOM 2931 N N . LEU A 1 369 ? 17.458 -3.978 -16.845 1.00 98.50 369 LEU A N 1
ATOM 2932 C CA . LEU A 1 369 ? 17.544 -2.986 -15.782 1.00 98.50 369 LEU A CA 1
ATOM 2933 C C . LEU A 1 369 ? 16.223 -2.916 -15.030 1.00 98.50 369 LEU A C 1
ATOM 2935 O O . LEU A 1 369 ? 15.165 -3.019 -15.650 1.00 98.50 369 LEU A O 1
ATOM 2939 N N . THR A 1 370 ? 16.295 -2.655 -13.731 1.00 98.69 370 THR A N 1
ATOM 2940 C CA . THR A 1 370 ? 15.169 -2.147 -12.943 1.00 98.69 370 THR A CA 1
ATOM 2941 C C . THR A 1 370 ? 15.437 -0.693 -12.591 1.00 98.69 370 THR A C 1
ATOM 2943 O O . THR A 1 370 ? 16.526 -0.375 -12.110 1.00 98.69 370 THR A O 1
ATOM 2946 N N . VAL A 1 371 ? 14.448 0.167 -12.798 1.00 98.69 371 VAL A N 1
ATOM 2947 C CA . VAL A 1 371 ? 14.459 1.571 -12.388 1.00 98.69 371 VAL A CA 1
ATOM 2948 C C . VAL A 1 371 ? 13.381 1.755 -11.334 1.00 98.69 371 VAL A C 1
ATOM 2950 O O . VAL A 1 371 ? 12.196 1.629 -11.637 1.00 98.69 371 VAL A O 1
ATOM 2953 N N . THR A 1 372 ? 13.785 2.046 -10.106 1.00 98.31 372 THR A N 1
ATOM 2954 C CA . THR A 1 372 ? 12.898 2.280 -8.959 1.00 98.31 372 THR A CA 1
ATOM 2955 C C . THR A 1 372 ? 13.099 3.694 -8.420 1.00 98.31 372 THR A C 1
ATOM 2957 O O . THR A 1 372 ? 14.101 4.342 -8.715 1.00 98.31 372 THR A O 1
ATOM 2960 N N . LEU A 1 373 ? 12.141 4.189 -7.634 1.00 96.75 373 LEU A N 1
ATOM 2961 C CA . LEU A 1 373 ? 12.386 5.289 -6.699 1.00 96.75 373 LEU A CA 1
ATOM 2962 C C . LEU A 1 373 ? 12.494 4.702 -5.292 1.00 96.75 373 LEU A C 1
ATOM 2964 O O . LEU A 1 373 ? 11.689 3.836 -4.943 1.00 96.75 373 LEU A O 1
ATOM 2968 N N . GLU A 1 374 ? 13.474 5.143 -4.506 1.00 95.00 374 GLU A N 1
ATOM 2969 C CA . GLU A 1 374 ? 13.779 4.583 -3.183 1.00 95.00 374 GLU A CA 1
ATOM 2970 C C . GLU A 1 374 ? 14.176 5.675 -2.192 1.00 95.00 374 GLU A C 1
ATOM 2972 O O . GLU A 1 374 ? 14.747 6.697 -2.568 1.00 95.00 374 GLU A O 1
ATOM 2977 N N . TYR A 1 375 ? 13.860 5.455 -0.919 1.00 90.94 375 TYR A N 1
ATOM 2978 C CA . TYR A 1 375 ? 14.480 6.188 0.179 1.00 90.94 375 TYR A CA 1
ATOM 2979 C C . TYR A 1 375 ? 15.684 5.397 0.659 1.00 90.94 375 TYR A C 1
ATOM 2981 O O . TYR A 1 375 ? 15.587 4.175 0.797 1.00 90.94 375 TYR A O 1
ATOM 2989 N N . GLY A 1 376 ? 16.772 6.088 0.977 1.00 85.50 376 GLY A N 1
ATOM 2990 C CA . GLY A 1 376 ? 17.982 5.405 1.390 1.00 85.50 376 GLY A CA 1
ATOM 2991 C C . GLY A 1 376 ? 17.870 4.670 2.712 1.00 85.50 376 GLY A C 1
ATOM 2992 O O . GLY A 1 376 ? 16.918 4.830 3.496 1.00 85.50 376 GLY A O 1
ATOM 2993 N N . ALA A 1 377 ? 18.871 3.832 2.955 1.00 84.50 377 ALA A N 1
ATOM 2994 C CA . ALA A 1 377 ? 18.977 3.049 4.166 1.00 84.50 377 ALA A CA 1
ATOM 2995 C C . ALA A 1 377 ? 18.910 3.960 5.396 1.00 84.50 377 ALA A C 1
ATOM 2997 O O . ALA A 1 377 ? 19.486 5.048 5.445 1.00 84.50 377 ALA A O 1
ATOM 2998 N N . ASP A 1 378 ? 18.188 3.495 6.415 1.00 84.56 378 ASP A N 1
ATOM 2999 C CA . ASP A 1 378 ? 18.069 4.171 7.706 1.00 84.56 378 ASP A CA 1
ATOM 3000 C C . ASP A 1 378 ? 17.480 5.595 7.662 1.00 84.56 378 ASP A C 1
ATOM 3002 O O . ASP A 1 378 ? 17.555 6.315 8.664 1.00 84.56 378 ASP A O 1
ATOM 3006 N N . HIS A 1 379 ? 16.833 5.999 6.559 1.00 84.12 379 HIS A N 1
ATOM 3007 C CA . HIS A 1 379 ? 16.167 7.304 6.463 1.00 84.12 379 HIS A CA 1
ATOM 3008 C C . HIS A 1 379 ? 15.162 7.536 7.607 1.00 84.12 379 HIS A C 1
ATOM 3010 O O . HIS A 1 379 ? 14.972 8.667 8.050 1.00 84.12 379 HIS A O 1
ATOM 3016 N N . ASP A 1 380 ? 14.551 6.465 8.126 1.00 84.62 380 ASP A N 1
ATOM 3017 C CA . ASP A 1 380 ? 13.548 6.506 9.187 1.00 84.62 380 ASP A CA 1
ATOM 3018 C C . ASP A 1 380 ? 14.135 6.612 10.604 1.00 84.62 380 ASP A C 1
ATOM 3020 O O . ASP A 1 380 ? 13.391 6.815 11.567 1.00 84.62 380 ASP A O 1
ATOM 3024 N N . LYS A 1 381 ? 15.459 6.512 10.766 1.00 85.31 381 LYS A N 1
ATOM 3025 C CA . LYS A 1 381 ? 16.136 6.611 12.072 1.00 85.31 381 LYS A CA 1
ATOM 3026 C C . LYS A 1 381 ? 16.500 8.040 12.460 1.00 85.31 381 LYS A C 1
ATOM 3028 O O . LYS A 1 381 ? 16.827 8.292 13.619 1.00 85.31 381 LYS A O 1
ATOM 3033 N N . ILE A 1 382 ? 16.448 8.968 11.512 1.00 80.94 382 ILE A N 1
ATOM 3034 C CA . ILE A 1 382 ? 16.864 10.356 11.699 1.00 80.94 382 ILE A CA 1
ATOM 3035 C C . ILE A 1 382 ? 15.626 11.230 11.885 1.00 80.94 382 ILE A C 1
ATOM 3037 O O . ILE A 1 382 ? 14.605 11.036 11.231 1.00 80.94 382 ILE A O 1
ATOM 3041 N N . ASN A 1 383 ? 15.711 12.211 12.783 1.00 83.12 383 ASN A N 1
ATOM 3042 C CA . ASN A 1 383 ? 14.698 13.254 12.858 1.00 83.12 383 ASN A CA 1
ATOM 3043 C C . ASN A 1 383 ? 14.854 14.180 11.637 1.00 83.12 383 ASN A C 1
ATOM 3045 O O . ASN A 1 383 ? 15.865 14.878 11.561 1.00 83.12 383 ASN A O 1
ATOM 3049 N N . PRO A 1 384 ? 13.881 14.248 10.711 1.00 82.94 384 PRO A N 1
ATOM 3050 C CA . PRO A 1 384 ? 14.016 15.070 9.507 1.00 82.94 384 PRO A CA 1
ATOM 3051 C C . PRO A 1 384 ? 14.069 16.579 9.796 1.00 82.94 384 PRO A C 1
ATOM 3053 O O . PRO A 1 384 ? 14.415 17.358 8.914 1.00 82.94 384 PRO A O 1
ATOM 3056 N N . PHE A 1 385 ? 13.754 17.001 11.024 1.00 84.94 385 PHE A N 1
ATOM 3057 C CA . PHE A 1 385 ? 13.846 18.393 11.468 1.00 84.94 385 PHE A CA 1
ATOM 3058 C C . PHE A 1 385 ? 15.152 18.714 12.217 1.00 84.94 385 PHE A C 1
ATOM 3060 O O . PHE A 1 385 ? 15.348 19.854 12.639 1.00 84.94 385 PHE A O 1
ATOM 3067 N N . ASP A 1 386 ? 16.042 17.735 12.409 1.00 85.50 386 ASP A N 1
ATOM 3068 C CA . ASP A 1 386 ? 17.347 17.945 13.037 1.00 85.50 386 ASP A CA 1
ATOM 3069 C C . ASP A 1 386 ? 18.388 18.377 11.995 1.00 85.50 386 ASP A C 1
ATOM 3071 O O . ASP A 1 386 ? 18.944 17.561 11.260 1.00 85.50 386 ASP A O 1
ATOM 3075 N N . ILE A 1 387 ? 18.691 19.676 11.961 1.00 81.75 387 ILE A N 1
ATOM 3076 C CA . ILE A 1 387 ? 19.667 20.262 11.028 1.00 81.75 387 ILE A CA 1
ATOM 3077 C C . ILE A 1 387 ? 21.103 19.761 11.242 1.00 81.75 387 ILE A C 1
ATOM 3079 O O . ILE A 1 387 ? 21.957 19.970 10.382 1.00 81.75 387 ILE A O 1
ATOM 3083 N N . THR A 1 388 ? 21.394 19.130 12.383 1.00 84.62 388 THR A N 1
ATOM 3084 C CA . THR A 1 388 ? 22.726 18.581 12.668 1.00 84.62 388 THR A CA 1
ATOM 3085 C C . THR A 1 388 ? 22.943 17.224 12.004 1.00 84.62 388 THR A C 1
ATOM 3087 O O . THR A 1 388 ? 24.086 16.809 11.797 1.00 84.62 388 THR A O 1
ATOM 3090 N N . ALA A 1 389 ? 21.865 16.559 11.582 1.00 76.25 389 ALA A N 1
ATOM 3091 C CA . ALA A 1 389 ? 21.928 15.341 10.797 1.00 76.25 389 ALA A CA 1
ATOM 3092 C C . ALA A 1 389 ? 22.283 15.671 9.333 1.00 76.25 389 ALA A C 1
ATOM 3094 O O . ALA A 1 389 ? 21.419 15.701 8.461 1.00 76.25 389 ALA A O 1
ATOM 3095 N N . GLY A 1 390 ? 23.569 15.923 9.055 1.00 68.81 390 GLY A N 1
ATOM 3096 C CA . GLY A 1 390 ? 24.070 16.376 7.745 1.00 68.81 390 GLY A CA 1
ATOM 3097 C C . GLY A 1 390 ? 23.560 15.566 6.544 1.00 68.81 390 GLY A C 1
ATOM 3098 O O . GLY A 1 390 ? 23.289 14.378 6.684 1.00 68.81 390 GLY A O 1
ATOM 3099 N N . ARG A 1 391 ? 23.422 16.198 5.374 1.00 70.94 391 ARG A N 1
ATOM 3100 C CA . ARG A 1 391 ? 22.803 15.657 4.147 1.00 70.94 391 ARG A CA 1
ATOM 3101 C C . ARG A 1 391 ? 23.842 15.530 3.024 1.00 70.94 391 ARG A C 1
ATOM 3103 O O . ARG A 1 391 ? 24.763 16.343 2.975 1.00 70.94 391 ARG A O 1
ATOM 3110 N N . THR A 1 392 ? 23.689 14.549 2.131 1.00 69.69 392 THR A N 1
ATOM 3111 C CA . THR A 1 392 ? 24.523 14.440 0.921 1.00 69.69 392 THR A CA 1
ATOM 3112 C C . THR A 1 392 ? 24.318 15.676 0.029 1.00 69.69 392 THR A C 1
ATOM 3114 O O . THR A 1 392 ? 23.170 16.092 -0.156 1.00 69.69 392 THR A O 1
ATOM 3117 N N . PRO A 1 393 ? 25.388 16.302 -0.493 1.00 71.94 393 PRO A N 1
ATOM 3118 C CA . PRO A 1 393 ? 25.269 17.416 -1.431 1.00 71.94 393 PRO A CA 1
ATOM 3119 C C . PRO A 1 393 ? 24.516 17.024 -2.714 1.00 71.94 393 PRO A C 1
ATOM 3121 O O . PRO A 1 393 ? 24.670 15.911 -3.209 1.00 71.94 393 PRO A O 1
ATOM 3124 N N . GLN A 1 394 ? 23.712 17.940 -3.264 1.00 72.69 394 GLN A N 1
ATOM 3125 C CA . GLN A 1 394 ? 22.933 17.695 -4.493 1.00 72.69 394 GLN A CA 1
ATOM 3126 C C . GLN A 1 394 ? 23.794 17.692 -5.767 1.00 72.69 394 GLN A C 1
ATOM 3128 O O . GLN A 1 394 ? 23.328 17.275 -6.817 1.00 72.69 394 GLN A O 1
ATOM 3133 N N . ASP A 1 395 ? 25.032 18.174 -5.687 1.00 74.06 395 ASP A N 1
ATOM 3134 C CA . ASP A 1 395 ? 26.030 18.167 -6.760 1.00 74.06 395 ASP A CA 1
ATOM 3135 C C . ASP A 1 395 ? 26.964 16.946 -6.699 1.00 74.06 395 ASP A C 1
ATOM 3137 O O . ASP A 1 395 ? 27.884 16.819 -7.510 1.00 74.06 395 ASP A O 1
ATOM 3141 N N . ASP A 1 396 ? 26.732 16.023 -5.760 1.00 73.31 396 ASP A N 1
ATOM 3142 C CA . ASP A 1 396 ? 27.471 14.769 -5.699 1.00 73.31 396 ASP A CA 1
ATOM 3143 C C . ASP A 1 396 ? 27.152 13.906 -6.931 1.00 73.31 396 ASP A C 1
ATOM 3145 O O . ASP A 1 396 ? 26.007 13.790 -7.352 1.00 73.31 396 ASP A O 1
ATOM 3149 N N . THR A 1 397 ? 28.169 13.286 -7.523 1.00 74.38 397 THR A N 1
ATOM 3150 C CA . THR A 1 397 ? 28.062 12.419 -8.714 1.00 74.38 397 THR A CA 1
ATOM 3151 C C . THR A 1 397 ? 28.515 10.986 -8.441 1.00 74.38 397 THR A C 1
ATOM 3153 O O . THR A 1 397 ? 28.588 10.166 -9.360 1.00 74.38 397 THR A O 1
ATOM 3156 N N . SER A 1 398 ? 28.850 10.672 -7.187 1.00 70.56 398 SER A N 1
ATOM 3157 C CA . SER A 1 398 ? 29.392 9.371 -6.791 1.00 70.56 398 SER A CA 1
ATOM 3158 C C . SER A 1 398 ? 28.342 8.258 -6.722 1.00 70.56 398 SER A C 1
ATOM 3160 O O . SER A 1 398 ? 28.714 7.086 -6.679 1.00 70.56 398 SER A O 1
ATOM 3162 N N . GLY A 1 399 ? 27.051 8.604 -6.797 1.00 61.44 399 GLY A N 1
ATOM 3163 C CA . GLY A 1 399 ? 25.939 7.654 -6.804 1.00 61.44 399 GLY A CA 1
ATOM 3164 C C . GLY A 1 399 ? 25.718 6.991 -5.449 1.00 61.44 399 GLY A C 1
ATOM 3165 O O . GLY A 1 399 ? 25.642 5.767 -5.362 1.00 61.44 399 GLY A O 1
ATOM 3166 N N . LEU A 1 400 ? 25.664 7.806 -4.394 1.00 70.75 400 LEU A N 1
ATOM 3167 C CA . LEU A 1 400 ? 25.433 7.355 -3.024 1.00 70.75 400 LEU A CA 1
ATOM 3168 C C . LEU A 1 400 ? 23.952 7.118 -2.742 1.00 70.75 400 LEU A C 1
ATOM 3170 O O . LEU A 1 400 ? 23.075 7.737 -3.340 1.00 70.75 400 LEU A O 1
ATOM 3174 N N . ASP A 1 401 ? 23.715 6.274 -1.745 1.00 72.25 401 ASP A N 1
ATOM 3175 C CA . ASP A 1 401 ? 22.408 6.037 -1.151 1.00 72.25 401 ASP A CA 1
ATOM 3176 C C . ASP A 1 401 ? 21.864 7.326 -0.497 1.00 72.25 401 ASP A C 1
ATOM 3178 O O . ASP A 1 401 ? 22.269 7.721 0.603 1.00 72.25 401 ASP A O 1
ATOM 3182 N N . GLY A 1 402 ? 21.009 8.043 -1.232 1.00 70.44 402 GLY A N 1
ATOM 3183 C CA . GLY A 1 402 ? 20.405 9.308 -0.813 1.00 70.44 402 GLY A CA 1
ATOM 3184 C C . GLY A 1 402 ? 19.325 9.098 0.246 1.00 70.44 402 GLY A C 1
ATOM 3185 O O . GLY A 1 402 ? 18.549 8.151 0.182 1.00 70.44 402 GLY A O 1
ATOM 3186 N N . ARG A 1 403 ? 19.222 9.987 1.238 1.00 77.19 403 ARG A N 1
ATOM 3187 C CA . ARG A 1 403 ? 18.203 9.839 2.299 1.00 77.19 403 ARG A CA 1
ATOM 3188 C C . ARG A 1 403 ? 16.796 10.135 1.799 1.00 77.19 403 ARG A C 1
ATOM 3190 O O . ARG A 1 403 ? 15.833 9.573 2.317 1.00 77.19 403 ARG A O 1
ATOM 3197 N N . TYR A 1 404 ? 16.676 11.058 0.855 1.00 84.00 404 TYR A N 1
ATOM 3198 C CA . TYR A 1 404 ? 15.412 11.426 0.239 1.00 84.00 404 TYR A CA 1
ATOM 3199 C C . TYR A 1 404 ? 15.092 10.484 -0.916 1.00 84.00 404 TYR A C 1
ATOM 3201 O O . TYR A 1 404 ? 15.938 9.713 -1.361 1.00 84.00 404 TYR A O 1
ATOM 3209 N N . LEU A 1 405 ? 13.846 10.536 -1.383 1.00 91.25 405 LEU A N 1
ATOM 3210 C CA . LEU A 1 405 ? 13.408 9.724 -2.508 1.00 91.25 405 LEU A CA 1
ATOM 3211 C C . LEU A 1 405 ? 14.278 10.036 -3.733 1.00 91.25 405 LEU A C 1
ATOM 3213 O O . LEU A 1 405 ? 14.394 11.198 -4.116 1.00 91.25 405 LEU A O 1
ATOM 3217 N N . HIS A 1 406 ? 14.881 9.019 -4.338 1.00 94.25 406 HIS A N 1
ATOM 3218 C CA . HIS A 1 406 ? 15.738 9.184 -5.509 1.00 94.25 406 HIS A CA 1
ATOM 3219 C C . HIS A 1 406 ? 15.697 7.950 -6.427 1.00 94.25 406 HIS A C 1
ATOM 3221 O O . HIS A 1 406 ? 15.301 6.869 -5.981 1.00 94.25 406 HIS A O 1
ATOM 3227 N N . PRO A 1 407 ? 16.058 8.087 -7.718 1.00 96.81 407 PRO A N 1
ATOM 3228 C CA . PRO A 1 407 ? 16.088 6.967 -8.640 1.00 96.81 407 PRO A CA 1
ATOM 3229 C C . PRO A 1 407 ? 17.244 6.015 -8.372 1.00 96.81 407 PRO A C 1
ATOM 3231 O O . PRO A 1 407 ? 18.388 6.440 -8.214 1.00 96.81 407 PRO A O 1
ATOM 3234 N N . VAL A 1 408 ? 16.948 4.722 -8.428 1.00 97.56 408 VAL A N 1
ATOM 3235 C CA . VAL A 1 408 ? 17.942 3.656 -8.342 1.00 97.56 408 VAL A CA 1
ATOM 3236 C C . VAL A 1 408 ? 17.825 2.772 -9.574 1.00 97.56 408 VAL A C 1
ATOM 3238 O O . VAL A 1 408 ? 16.748 2.281 -9.916 1.00 97.56 408 VAL A O 1
ATOM 3241 N N . VAL A 1 409 ? 18.945 2.591 -10.270 1.00 98.00 409 VAL A N 1
ATOM 3242 C CA . VAL A 1 409 ? 19.045 1.775 -11.479 1.00 98.00 409 VAL A CA 1
ATOM 3243 C C . VAL A 1 409 ? 19.917 0.566 -11.179 1.00 98.00 409 VAL A C 1
ATOM 3245 O O . VAL A 1 409 ? 21.101 0.701 -10.882 1.00 98.00 409 VAL A O 1
ATOM 3248 N N . ARG A 1 410 ? 19.347 -0.633 -11.286 1.00 97.88 410 ARG A N 1
ATOM 3249 C CA . ARG A 1 410 ? 20.062 -1.900 -11.072 1.00 97.88 410 ARG A CA 1
ATOM 3250 C C . ARG A 1 410 ? 20.077 -2.730 -12.337 1.00 97.88 410 ARG A C 1
ATOM 3252 O O . ARG A 1 410 ? 19.067 -2.793 -13.030 1.00 97.88 410 ARG A O 1
ATOM 3259 N N . ARG A 1 411 ? 21.196 -3.394 -12.626 1.00 97.94 411 ARG A N 1
ATOM 3260 C CA . ARG A 1 411 ? 21.348 -4.297 -13.773 1.00 97.94 411 ARG A CA 1
ATOM 3261 C C . ARG A 1 411 ? 21.380 -5.747 -13.343 1.00 97.94 411 ARG A C 1
ATOM 3263 O O . ARG A 1 411 ? 22.150 -6.102 -12.461 1.00 97.94 411 ARG A O 1
ATOM 3270 N N . PHE A 1 412 ? 20.646 -6.585 -14.062 1.00 98.12 412 PHE A N 1
ATOM 3271 C CA . PHE A 1 412 ? 20.574 -8.016 -13.824 1.00 98.12 412 PHE A CA 1
ATOM 3272 C C . PHE A 1 412 ? 20.877 -8.834 -15.081 1.00 98.12 412 PHE A C 1
ATOM 3274 O O . PHE A 1 412 ? 20.574 -8.423 -16.207 1.00 98.12 412 PHE A O 1
ATOM 3281 N N . ARG A 1 413 ? 21.430 -10.032 -14.885 1.00 96.44 413 ARG A N 1
ATOM 3282 C CA . ARG A 1 413 ? 21.561 -11.084 -15.905 1.00 96.44 413 ARG A CA 1
ATOM 3283 C C . ARG A 1 413 ? 21.293 -12.429 -15.244 1.00 96.44 413 ARG A C 1
ATOM 3285 O O . ARG A 1 413 ? 21.879 -12.715 -14.211 1.00 96.44 413 ARG A O 1
ATOM 3292 N N . ALA A 1 414 ? 20.398 -13.232 -15.822 1.00 91.31 414 ALA A N 1
ATOM 3293 C CA . ALA A 1 414 ? 20.001 -14.530 -15.259 1.00 91.31 414 ALA A CA 1
ATOM 3294 C C . ALA A 1 414 ? 19.601 -14.476 -13.762 1.00 91.31 414 ALA A C 1
ATOM 3296 O O . ALA A 1 414 ? 19.838 -15.417 -13.014 1.00 91.31 414 ALA A O 1
ATOM 3297 N N . GLY A 1 415 ? 19.007 -13.359 -13.322 1.00 91.06 415 GLY A N 1
ATOM 3298 C CA . GLY A 1 415 ? 18.608 -13.131 -11.926 1.00 91.06 415 GLY A CA 1
ATOM 3299 C C . GLY A 1 415 ? 19.715 -12.605 -11.004 1.00 91.06 415 GLY A C 1
ATOM 3300 O O . GLY A 1 415 ? 19.414 -12.191 -9.889 1.00 91.06 415 GLY A O 1
ATOM 3301 N N . GLU A 1 416 ? 20.969 -12.549 -11.454 1.00 96.50 416 GLU A N 1
ATOM 3302 C CA . GLU A 1 416 ? 22.086 -12.021 -10.665 1.00 96.50 416 GLU A CA 1
ATOM 3303 C C . GLU A 1 416 ? 22.249 -10.510 -10.860 1.00 96.50 416 GLU A C 1
ATOM 3305 O O . GLU A 1 416 ? 22.228 -10.022 -11.993 1.00 96.50 416 GLU A O 1
ATOM 3310 N N . LEU A 1 417 ? 22.433 -9.774 -9.758 1.00 97.19 417 LEU A N 1
ATOM 3311 C CA . LEU A 1 417 ? 22.725 -8.339 -9.761 1.00 97.19 417 LEU A CA 1
ATOM 3312 C C . LEU A 1 417 ? 24.170 -8.099 -10.223 1.00 97.19 417 LEU A C 1
ATOM 3314 O O . LEU A 1 417 ? 25.119 -8.529 -9.574 1.00 97.19 417 LEU A O 1
ATOM 3318 N N . LEU A 1 418 ? 24.330 -7.376 -11.329 1.00 96.25 418 LEU A N 1
ATOM 3319 C CA . LEU A 1 418 ? 25.626 -7.030 -11.919 1.00 96.25 418 LEU A CA 1
ATOM 3320 C C . LEU A 1 418 ? 26.138 -5.654 -11.488 1.00 96.25 418 LEU A C 1
ATOM 3322 O O . LEU A 1 418 ? 27.338 -5.395 -11.540 1.00 96.25 418 LEU A O 1
ATOM 3326 N N . GLY A 1 419 ? 25.237 -4.751 -11.113 1.00 95.38 419 GLY A N 1
ATOM 3327 C CA . GLY A 1 419 ? 25.598 -3.398 -10.720 1.00 95.38 419 GLY A CA 1
ATOM 3328 C C . GLY A 1 419 ? 24.387 -2.564 -10.344 1.00 95.38 419 GLY A C 1
ATOM 3329 O O . GLY A 1 419 ? 23.263 -2.857 -10.750 1.00 95.38 419 GLY A O 1
ATOM 3330 N N . GLU A 1 420 ? 24.647 -1.511 -9.586 1.00 95.44 420 GLU A N 1
ATOM 3331 C CA . GLU A 1 420 ? 23.665 -0.578 -9.051 1.00 95.44 420 GLU A CA 1
ATOM 3332 C C . GLU A 1 420 ? 24.207 0.845 -9.197 1.00 95.44 420 GLU A C 1
ATOM 3334 O O . GLU A 1 420 ? 25.410 1.079 -9.054 1.00 95.44 420 GLU A O 1
ATOM 3339 N N . HIS A 1 421 ? 23.322 1.783 -9.510 1.00 94.94 421 HIS A N 1
ATOM 3340 C CA . HIS A 1 421 ? 23.628 3.200 -9.574 1.00 94.94 421 HIS A CA 1
ATOM 3341 C C . HIS A 1 421 ? 22.466 4.012 -9.016 1.00 94.94 421 HIS A C 1
ATOM 3343 O O . HIS A 1 421 ? 21.331 3.890 -9.479 1.00 94.94 421 HIS A O 1
ATOM 3349 N N . HIS A 1 422 ? 22.775 4.864 -8.047 1.00 94.44 422 HIS A N 1
ATOM 3350 C CA . HIS A 1 422 ? 21.840 5.819 -7.478 1.00 94.44 422 HIS A CA 1
ATOM 3351 C C . HIS A 1 422 ? 22.015 7.153 -8.194 1.00 94.44 422 HIS A C 1
ATOM 3353 O O . HIS A 1 422 ? 23.133 7.655 -8.319 1.00 94.44 422 HIS A O 1
ATOM 3359 N N . LEU A 1 423 ? 20.915 7.729 -8.668 1.00 93.00 423 LEU A N 1
ATOM 3360 C CA . LEU A 1 423 ? 20.914 9.123 -9.086 1.00 93.00 423 LEU A CA 1
ATOM 3361 C C . LEU A 1 423 ? 20.844 9.980 -7.827 1.00 93.00 423 LEU A C 1
ATOM 3363 O O . LEU A 1 423 ? 20.070 9.690 -6.915 1.00 93.00 423 LEU A O 1
ATOM 3367 N N . THR A 1 424 ? 21.640 11.040 -7.789 1.00 87.81 424 THR A N 1
ATOM 3368 C CA . THR A 1 424 ? 21.664 11.961 -6.655 1.00 87.81 424 THR A CA 1
ATOM 3369 C C . THR A 1 424 ? 20.283 12.570 -6.433 1.00 87.81 424 THR A C 1
ATOM 3371 O O . THR A 1 424 ? 19.566 12.922 -7.370 1.00 87.81 424 THR A O 1
ATOM 3374 N N . GLU A 1 425 ? 19.875 12.650 -5.169 1.00 81.38 425 GLU A N 1
ATOM 3375 C CA . GLU A 1 425 ? 18.615 13.274 -4.783 1.00 81.38 425 GLU A CA 1
ATOM 3376 C C . GLU A 1 425 ? 18.582 14.760 -5.175 1.00 81.38 425 GLU A C 1
ATOM 3378 O O . GLU A 1 425 ? 19.575 15.477 -5.067 1.00 81.38 425 GLU A O 1
ATOM 3383 N N . ASN A 1 426 ? 17.409 15.240 -5.578 1.00 84.38 426 ASN A N 1
ATOM 3384 C CA . ASN A 1 426 ? 17.193 16.625 -5.978 1.00 84.38 426 ASN A CA 1
ATOM 3385 C C . ASN A 1 426 ? 16.045 17.217 -5.151 1.00 84.38 426 ASN A C 1
ATOM 3387 O O . ASN A 1 426 ? 15.029 16.558 -4.936 1.00 84.38 426 ASN A O 1
ATOM 3391 N N . LEU A 1 427 ? 16.201 18.451 -4.664 1.00 80.31 427 LEU A N 1
ATOM 3392 C CA . LEU A 1 427 ? 15.211 19.099 -3.796 1.00 80.31 427 LEU A CA 1
ATOM 3393 C C . LEU A 1 427 ? 13.836 19.254 -4.463 1.00 80.31 427 LEU A C 1
ATOM 3395 O O . LEU A 1 427 ? 12.810 19.064 -3.810 1.00 80.31 427 LEU A O 1
ATOM 3399 N N . GLU A 1 428 ? 13.824 19.598 -5.746 1.00 82.44 428 GLU A N 1
ATOM 3400 C CA . GLU A 1 428 ? 12.613 19.802 -6.546 1.00 82.44 428 GLU A CA 1
ATOM 3401 C C . GLU A 1 428 ? 12.111 18.481 -7.153 1.00 82.44 428 GLU A C 1
ATOM 3403 O O . GLU A 1 428 ? 10.991 18.404 -7.655 1.00 82.44 428 GLU A O 1
ATOM 3408 N N . ASN A 1 429 ? 12.875 17.396 -6.968 1.00 86.88 429 ASN A N 1
ATOM 3409 C CA . ASN A 1 429 ? 12.671 16.084 -7.580 1.00 86.88 429 ASN A CA 1
ATOM 3410 C C . ASN A 1 429 ? 12.726 16.155 -9.112 1.00 86.88 429 ASN A C 1
ATOM 3412 O O . ASN A 1 429 ? 11.948 15.495 -9.805 1.00 86.88 429 ASN A O 1
ATOM 3416 N N . GLU A 1 430 ? 13.651 16.984 -9.604 1.00 90.56 430 GLU A N 1
ATOM 3417 C CA . GLU A 1 430 ? 14.012 17.124 -11.010 1.00 90.56 430 GLU A CA 1
ATOM 3418 C C . GLU A 1 430 ? 15.383 16.473 -11.245 1.00 90.56 430 GLU A C 1
ATOM 3420 O O . GLU A 1 430 ? 16.431 16.968 -10.827 1.00 90.56 430 GLU A O 1
ATOM 3425 N N . TRP A 1 431 ? 15.379 15.304 -11.884 1.00 93.12 431 TRP A N 1
ATOM 3426 C CA . TRP A 1 431 ? 16.579 14.515 -12.166 1.00 93.12 431 TRP A CA 1
ATOM 3427 C C . TRP A 1 431 ? 17.030 14.679 -13.615 1.00 93.12 431 TRP A C 1
ATOM 3429 O O . TRP A 1 431 ? 17.040 13.705 -14.358 1.00 93.12 431 TRP A O 1
ATOM 3439 N N . ASP A 1 432 ? 17.342 15.898 -14.058 1.00 93.50 432 ASP A N 1
ATOM 3440 C CA . ASP A 1 432 ? 17.614 16.200 -15.475 1.00 93.50 432 ASP A CA 1
ATOM 3441 C C . ASP A 1 432 ? 18.944 16.925 -15.762 1.00 93.50 432 ASP A C 1
ATOM 3443 O O . ASP A 1 432 ? 19.325 17.021 -16.929 1.00 93.50 432 ASP A O 1
ATOM 3447 N N . SER A 1 433 ? 19.677 17.361 -14.729 1.00 93.88 433 SER A N 1
ATOM 3448 C CA . SER A 1 433 ? 21.054 17.873 -14.850 1.00 93.88 433 SER A CA 1
ATOM 3449 C C . SER A 1 433 ? 21.968 16.955 -15.672 1.00 93.88 433 SER A C 1
ATOM 3451 O O . SER A 1 433 ? 22.143 15.769 -15.361 1.00 93.88 433 SER A O 1
ATOM 3453 N N . ASP A 1 434 ? 22.608 17.539 -16.687 1.00 92.81 434 ASP A N 1
ATOM 3454 C CA . ASP A 1 434 ? 23.560 16.851 -17.561 1.00 92.81 434 ASP A CA 1
ATOM 3455 C C . ASP A 1 434 ? 24.752 16.290 -16.773 1.00 92.81 434 ASP A C 1
ATOM 3457 O O . ASP A 1 434 ? 25.156 15.144 -16.978 1.00 92.81 434 ASP A O 1
ATOM 3461 N N . GLU A 1 435 ? 25.295 17.078 -15.841 1.00 91.81 435 GLU A N 1
ATOM 3462 C CA . GLU A 1 435 ? 26.498 16.726 -15.078 1.00 91.81 435 GLU A CA 1
ATOM 3463 C C . GLU A 1 435 ? 26.200 15.770 -13.919 1.00 91.81 435 GLU A C 1
ATOM 3465 O O . GLU A 1 435 ? 26.987 14.857 -13.661 1.00 91.81 435 GLU A O 1
ATOM 3470 N N . VAL A 1 436 ? 25.064 15.962 -13.240 1.00 89.75 436 VAL A N 1
ATOM 3471 C CA . VAL A 1 436 ? 24.741 15.251 -11.991 1.00 89.75 436 VAL A CA 1
ATOM 3472 C C . VAL A 1 436 ? 23.942 13.974 -12.235 1.00 89.75 436 VAL A C 1
ATOM 3474 O O . VAL A 1 436 ? 24.162 12.972 -11.559 1.00 89.75 436 VAL A O 1
ATOM 3477 N N . HIS A 1 437 ? 23.041 13.971 -13.217 1.00 93.81 437 HIS A N 1
ATOM 3478 C CA . HIS A 1 437 ? 22.118 12.854 -13.428 1.00 93.81 437 HIS A CA 1
ATOM 3479 C C . HIS A 1 437 ? 22.427 12.096 -14.721 1.00 93.81 437 HIS A C 1
ATOM 3481 O O . HIS A 1 437 ? 22.638 10.882 -14.695 1.00 93.81 437 HIS A O 1
ATOM 3487 N N . ARG A 1 438 ? 22.506 12.792 -15.864 1.00 95.50 438 ARG A N 1
ATOM 3488 C CA . ARG A 1 438 ? 22.613 12.126 -17.176 1.00 95.50 438 ARG A CA 1
ATOM 3489 C C . ARG A 1 438 ? 23.983 11.511 -17.425 1.00 95.50 438 ARG A C 1
ATOM 3491 O O . ARG A 1 438 ? 24.067 10.354 -17.848 1.00 95.50 438 ARG A O 1
ATOM 3498 N N . ALA A 1 439 ? 25.061 12.259 -17.189 1.00 94.25 439 ALA A N 1
ATOM 3499 C CA . ALA A 1 439 ? 26.414 11.779 -17.454 1.00 94.25 439 ALA A CA 1
ATOM 3500 C C . ALA A 1 439 ? 26.817 10.597 -16.546 1.00 94.25 439 ALA A C 1
ATOM 3502 O O . ALA A 1 439 ? 27.357 9.619 -17.079 1.00 94.25 439 ALA A O 1
ATOM 3503 N N . PRO A 1 440 ? 26.536 10.601 -15.223 1.00 93.94 440 PRO A N 1
ATOM 3504 C CA . PRO A 1 440 ? 26.804 9.447 -14.363 1.00 93.94 440 PRO A CA 1
ATOM 3505 C C . PRO A 1 440 ? 25.985 8.213 -14.753 1.00 93.94 440 PRO A C 1
ATOM 3507 O O . PRO A 1 440 ? 26.566 7.134 -14.900 1.00 93.94 440 PRO A O 1
ATOM 3510 N N . LEU A 1 441 ? 24.689 8.379 -15.045 1.00 95.38 441 LEU A N 1
ATOM 3511 C CA . LEU A 1 441 ? 23.838 7.282 -15.505 1.00 95.38 441 LEU A CA 1
ATOM 3512 C C . LEU A 1 441 ? 24.349 6.686 -16.824 1.00 95.38 441 LEU A C 1
ATOM 3514 O O . LEU A 1 441 ? 24.527 5.475 -16.932 1.00 95.38 441 LEU A O 1
ATOM 3518 N N . THR A 1 442 ? 24.677 7.524 -17.809 1.00 95.19 442 THR A N 1
ATOM 3519 C CA . THR A 1 442 ? 25.237 7.070 -19.096 1.00 95.19 442 THR A CA 1
ATOM 3520 C C . THR A 1 442 ? 26.540 6.292 -18.899 1.00 95.19 442 THR A C 1
ATOM 3522 O O . THR A 1 442 ? 26.751 5.253 -19.528 1.00 95.19 442 THR A O 1
ATOM 3525 N N . ARG A 1 443 ? 27.409 6.746 -17.985 1.00 93.81 443 ARG A N 1
ATOM 3526 C CA . ARG A 1 443 ? 28.653 6.041 -17.648 1.00 93.81 443 ARG A CA 1
ATOM 3527 C C . ARG A 1 443 ? 28.375 4.664 -17.047 1.00 93.81 443 ARG A C 1
ATOM 3529 O O . ARG A 1 443 ? 29.022 3.702 -17.456 1.00 93.81 443 ARG A O 1
ATOM 3536 N N . PHE A 1 444 ? 27.430 4.564 -16.113 1.00 94.38 444 PHE A N 1
ATOM 3537 C CA . PHE A 1 444 ? 27.019 3.291 -15.519 1.00 94.38 444 PHE A CA 1
ATOM 3538 C C . PHE A 1 444 ? 26.496 2.320 -16.586 1.00 94.38 444 PHE A C 1
ATOM 3540 O O . PHE A 1 444 ? 26.994 1.199 -16.704 1.00 94.38 444 PHE A O 1
ATOM 3547 N N . LEU A 1 445 ? 25.576 2.781 -17.438 1.00 93.00 445 LEU A N 1
ATOM 3548 C CA . LEU A 1 445 ? 24.993 1.972 -18.511 1.00 93.00 445 LEU A CA 1
ATOM 3549 C C . LEU A 1 445 ? 26.052 1.460 -19.501 1.00 93.00 445 LEU A C 1
ATOM 3551 O O . LEU A 1 445 ? 26.015 0.290 -19.890 1.00 93.00 445 LEU A O 1
ATOM 3555 N N . GLY A 1 446 ? 27.028 2.303 -19.859 1.00 87.81 446 GLY A N 1
ATOM 3556 C CA . GLY A 1 446 ? 28.133 1.933 -20.747 1.00 87.81 446 GLY A CA 1
ATOM 3557 C C . GLY A 1 446 ? 29.169 0.998 -20.110 1.00 87.81 446 GLY A C 1
ATOM 3558 O O . GLY A 1 446 ? 29.726 0.142 -20.799 1.00 87.81 446 GLY A O 1
ATOM 3559 N N . ALA A 1 447 ? 29.426 1.124 -18.804 1.00 79.38 447 ALA A N 1
ATOM 3560 C CA . ALA A 1 447 ? 30.364 0.262 -18.082 1.00 79.38 447 ALA A CA 1
ATOM 3561 C C . ALA A 1 447 ? 29.815 -1.157 -17.899 1.00 79.38 447 ALA A C 1
ATOM 3563 O O . ALA A 1 447 ? 30.556 -2.122 -18.060 1.00 79.38 447 ALA A O 1
ATOM 3564 N N . SER A 1 448 ? 28.519 -1.285 -17.616 1.00 61.47 448 SER A N 1
ATOM 3565 C CA . SER A 1 448 ? 27.884 -2.579 -17.364 1.00 61.47 448 SER A CA 1
ATOM 3566 C C . SER A 1 448 ? 27.532 -3.364 -18.636 1.00 61.47 448 SER A C 1
ATOM 3568 O O . SER A 1 448 ? 27.085 -4.504 -18.533 1.00 61.47 448 SER A O 1
ATOM 3570 N N . ALA A 1 449 ? 27.644 -2.755 -19.828 1.00 58.09 449 ALA A N 1
ATOM 3571 C CA . ALA A 1 449 ? 27.351 -3.398 -21.117 1.00 58.09 449 ALA A CA 1
ATOM 3572 C C . ALA A 1 449 ? 28.465 -4.336 -21.612 1.00 58.09 449 ALA A C 1
ATOM 3574 O O . ALA A 1 449 ? 28.230 -5.113 -22.538 1.00 58.09 449 ALA A O 1
ATOM 3575 N N . LYS A 1 450 ? 29.646 -4.261 -20.992 1.00 45.44 450 LYS A N 1
ATOM 3576 C CA . LYS A 1 450 ? 30.757 -5.203 -21.157 1.00 45.44 450 LYS A CA 1
ATOM 3577 C C . LYS A 1 450 ? 30.617 -6.329 -20.143 1.00 45.44 450 LYS A C 1
ATOM 3579 O O . LYS A 1 450 ? 30.917 -7.481 -20.525 1.00 45.44 450 LYS A O 1
#